Protein AF-0000000087573642 (afdb_homodimer)

Structure (mmCIF, N/CA/C/O backbone):
data_AF-0000000087573642-model_v1
#
loop_
_entity.id
_entity.type
_entity.pdbx_description
1 polymer 'Methyltransferase domain-containing protein'
#
loop_
_atom_site.group_PDB
_atom_site.id
_atom_site.type_symbol
_atom_site.label_atom_id
_atom_site.label_alt_id
_atom_site.label_comp_id
_atom_site.label_asym_id
_atom_site.label_entity_id
_atom_site.label_seq_id
_atom_site.pdbx_PDB_ins_code
_atom_site.Cartn_x
_atom_site.Cartn_y
_atom_site.Cartn_z
_atom_site.occupancy
_atom_site.B_iso_or_equiv
_atom_site.auth_seq_id
_atom_site.auth_comp_id
_atom_site.auth_asym_id
_atom_site.auth_atom_id
_atom_site.pdbx_PDB_model_num
ATOM 1 N N . MET A 1 1 ? -19.812 -2.559 31.156 1 35.34 1 MET A N 1
ATOM 2 C CA . MET A 1 1 ? -18.75 -2.234 30.219 1 35.34 1 MET A CA 1
ATOM 3 C C . MET A 1 1 ? -18.453 -3.422 29.312 1 35.34 1 MET A C 1
ATOM 5 O O . MET A 1 1 ? -18.094 -4.5 29.797 1 35.34 1 MET A O 1
ATOM 9 N N . ASN A 1 2 ? -19.016 -3.5 28.188 1 41.94 2 ASN A N 1
ATOM 10 C CA . ASN A 1 2 ? -18.922 -4.719 27.391 1 41.94 2 ASN A CA 1
ATOM 11 C C . ASN A 1 2 ? -17.484 -4.977 26.938 1 41.94 2 ASN A C 1
ATOM 13 O O . ASN A 1 2 ? -16.922 -4.172 26.188 1 41.94 2 ASN A O 1
ATOM 17 N N . THR A 1 3 ? -16.656 -5.633 27.641 1 48.44 3 THR A N 1
ATOM 18 C CA . THR A 1 3 ? -15.305 -6.129 27.438 1 48.44 3 THR A CA 1
ATOM 19 C C . THR A 1 3 ? -15.219 -6.992 26.188 1 48.44 3 THR A C 1
ATOM 21 O O . THR A 1 3 ? -16.016 -7.914 26.016 1 48.44 3 THR A O 1
ATOM 24 N N . CYS A 1 4 ? -14.656 -6.355 25.219 1 50.19 4 CYS A N 1
ATOM 25 C CA . CYS A 1 4 ? -14.469 -7.168 24.016 1 50.19 4 CYS A CA 1
ATOM 26 C C . CYS A 1 4 ? -13.617 -8.398 24.312 1 50.19 4 CYS A C 1
ATOM 28 O O . CYS A 1 4 ? -13.086 -8.539 25.422 1 50.19 4 CYS A O 1
ATOM 30 N N . ASP A 1 5 ? -13.641 -9.273 23.5 1 50.97 5 ASP A N 1
ATOM 31 C CA . ASP A 1 5 ? -12.961 -10.547 23.719 1 50.97 5 ASP A CA 1
ATOM 32 C C . ASP A 1 5 ? -11.484 -10.336 24.062 1 50.97 5 ASP A C 1
ATOM 34 O O . ASP A 1 5 ? -10.914 -11.078 24.859 1 50.97 5 ASP A O 1
ATOM 38 N N . SER A 1 6 ? -10.953 -9.367 23.438 1 47.31 6 SER A N 1
ATOM 39 C CA . SER A 1 6 ? -9.562 -9.086 23.766 1 47.31 6 SER A CA 1
ATOM 40 C C . SER A 1 6 ? -9.422 -8.633 25.219 1 47.31 6 SER A C 1
ATOM 42 O O . SER A 1 6 ? -8.484 -9.031 25.906 1 47.31 6 SER A O 1
ATOM 44 N N . CYS A 1 7 ? -10.281 -7.742 25.562 1 51.38 7 CYS A N 1
ATOM 45 C CA . CYS A 1 7 ? -10.273 -7.352 26.969 1 51.38 7 CYS A CA 1
ATOM 46 C C . CYS A 1 7 ? -10.406 -8.57 27.875 1 51.38 7 CYS A C 1
ATOM 48 O O . CYS A 1 7 ? -9.742 -8.656 28.906 1 51.38 7 CYS A O 1
ATOM 50 N N . LYS A 1 8 ? -11.203 -9.461 27.453 1 51.84 8 LYS A N 1
ATOM 51 C CA . LYS A 1 8 ? -11.391 -10.656 28.266 1 51.84 8 LYS A CA 1
ATOM 52 C C . LYS A 1 8 ? -10.109 -11.484 28.328 1 51.84 8 LYS A C 1
ATOM 54 O O . LYS A 1 8 ? -9.805 -12.086 29.375 1 51.84 8 LYS A O 1
ATOM 59 N N . GLN A 1 9 ? -9.461 -11.508 27.141 1 46.41 9 GLN A N 1
ATOM 60 C CA . GLN A 1 9 ? -8.211 -12.266 27.109 1 46.41 9 GLN A CA 1
ATOM 61 C C . GLN A 1 9 ? -7.105 -11.531 27.859 1 46.41 9 GLN A C 1
ATOM 63 O O . GLN A 1 9 ? -6.215 -12.164 28.438 1 46.41 9 GLN A O 1
ATOM 68 N N . THR A 1 10 ? -7.16 -10.328 27.547 1 42.25 10 THR A N 1
ATOM 69 C CA . THR A 1 10 ? -6.098 -9.555 28.172 1 42.25 10 THR A CA 1
ATOM 70 C C . THR A 1 10 ? -6.453 -9.227 29.625 1 42.25 10 THR A C 1
ATOM 72 O O . THR A 1 10 ? -5.59 -8.812 30.406 1 42.25 10 THR A O 1
ATOM 75 N N . LEU A 1 11 ? -7.633 -9.172 29.828 1 39.81 11 LEU A N 1
ATOM 76 C CA . LEU A 1 11 ? -8.031 -8.906 31.203 1 39.81 11 LEU A CA 1
ATOM 77 C C . LEU A 1 11 ? -7.508 -9.992 32.156 1 39.81 11 LEU A C 1
ATOM 79 O O . LEU A 1 11 ? -7.723 -9.93 33.344 1 39.81 11 LEU A O 1
ATOM 83 N N . PRO A 1 12 ? -7.238 -11.18 31.734 1 36.84 12 PRO A N 1
ATOM 84 C CA . PRO A 1 12 ? -6.609 -11.773 32.906 1 36.84 12 PRO A CA 1
ATOM 85 C C . PRO A 1 12 ? -5.461 -10.93 33.469 1 36.84 12 PRO A C 1
ATOM 87 O O . PRO A 1 12 ? -4.75 -10.273 32.688 1 36.84 12 PRO A O 1
ATOM 90 N N . GLN A 1 13 ? -5.426 -10.578 34.75 1 36.62 13 GLN A N 1
ATOM 91 C CA . GLN A 1 13 ? -4.773 -9.664 35.688 1 36.62 13 GLN A CA 1
ATOM 92 C C . GLN A 1 13 ? -3.289 -9.508 35.375 1 36.62 13 GLN A C 1
ATOM 94 O O . GLN A 1 13 ? -2.713 -8.438 35.562 1 36.62 13 GLN A O 1
ATOM 99 N N . ASN A 1 14 ? -2.408 -10.57 35.438 1 35.16 14 ASN A N 1
ATOM 100 C CA . ASN A 1 14 ? -0.972 -10.57 35.656 1 35.16 14 ASN A CA 1
ATOM 101 C C . ASN A 1 14 ? -0.195 -10.055 34.469 1 35.16 14 ASN A C 1
ATOM 103 O O . ASN A 1 14 ? 1.03 -9.93 34.5 1 35.16 14 ASN A O 1
ATOM 107 N N . LEU A 1 15 ? -0.552 -10.336 33.344 1 33.22 15 LEU A N 1
ATOM 108 C CA . LEU A 1 15 ? 0.439 -10.172 32.281 1 33.22 15 LEU A CA 1
ATOM 109 C C . LEU A 1 15 ? 0.58 -8.711 31.891 1 33.22 15 LEU A C 1
ATOM 111 O O . LEU A 1 15 ? 1.505 -8.344 31.156 1 33.22 15 LEU A O 1
ATOM 115 N N . PHE A 1 16 ? -0.412 -7.906 31.797 1 31.66 16 PHE A N 1
ATOM 116 C CA . PHE A 1 16 ? -0.026 -6.516 31.594 1 31.66 16 PHE A CA 1
ATOM 117 C C . PHE A 1 16 ? 0.146 -5.805 32.938 1 31.66 16 PHE A C 1
ATOM 119 O O . PHE A 1 16 ? -0.838 -5.426 33.562 1 31.66 16 PHE A O 1
ATOM 126 N N . PRO A 1 17 ? 1.27 -6.113 33.656 1 31.75 17 PRO A N 1
ATOM 127 C CA . PRO A 1 17 ? 1.58 -5.395 34.875 1 31.75 17 PRO A CA 1
ATOM 128 C C . PRO A 1 17 ? 1.445 -3.881 34.75 1 31.75 17 PRO A C 1
ATOM 130 O O . PRO A 1 17 ? 1.766 -3.139 35.688 1 31.75 17 PRO A O 1
ATOM 133 N N . LYS A 1 18 ? 1.591 -3.213 33.625 1 32.03 18 LYS A N 1
ATOM 134 C CA . LYS A 1 18 ? 1.786 -1.812 34 1 32.03 18 LYS A CA 1
ATOM 135 C C . LYS A 1 18 ? 0.609 -1.283 34.812 1 32.03 18 LYS A C 1
ATOM 137 O O . LYS A 1 18 ? -0.548 -1.45 34.438 1 32.03 18 LYS A O 1
ATOM 142 N N . LYS A 1 19 ? 0.632 -0.793 36.094 1 32.72 19 LYS A N 1
ATOM 143 C CA . LYS A 1 19 ? -0.065 -0.162 37.219 1 32.72 19 LYS A CA 1
ATOM 144 C C . LYS A 1 19 ? -1.086 0.858 36.719 1 32.72 19 LYS A C 1
ATOM 146 O O . LYS A 1 19 ? -2.199 0.936 37.25 1 32.72 19 LYS A O 1
ATOM 151 N N . LYS A 1 20 ? -0.58 1.875 36 1 31.98 20 LYS A N 1
ATOM 152 C CA . LYS A 1 20 ? -1.434 3.031 35.719 1 31.98 20 LYS A CA 1
ATOM 153 C C . LYS A 1 20 ? -2.643 2.643 34.875 1 31.98 20 LYS A C 1
ATOM 155 O O . LYS A 1 20 ? -3.516 3.473 34.625 1 31.98 20 LYS A O 1
ATOM 160 N N . PHE A 1 21 ? -2.748 1.5 34.25 1 30.48 21 PHE A N 1
ATOM 161 C CA . PHE A 1 21 ? -3.936 0.988 33.562 1 30.48 21 PHE A CA 1
ATOM 162 C C . PHE A 1 21 ? -4.98 0.534 34.562 1 30.48 21 PHE A C 1
ATOM 164 O O . PHE A 1 21 ? -6.137 0.306 34.219 1 30.48 21 PHE A O 1
ATOM 171 N N . ALA A 1 22 ? -4.691 0.058 35.688 1 33.75 22 ALA A N 1
ATOM 172 C CA . ALA A 1 22 ? -5.613 -0.42 36.719 1 33.75 22 ALA A CA 1
ATOM 173 C C . ALA A 1 22 ? -6.508 0.708 37.219 1 33.75 22 ALA A C 1
ATOM 175 O O . ALA A 1 22 ? -7.695 0.5 37.5 1 33.75 22 ALA A O 1
ATOM 176 N N . GLN A 1 23 ? -5.996 1.695 37.812 1 33.56 23 GLN A N 1
ATOM 177 C CA . GLN A 1 23 ? -6.785 2.68 38.562 1 33.56 23 GLN A CA 1
ATOM 178 C C . GLN A 1 23 ? -7.641 3.518 37.625 1 33.56 23 GLN A C 1
ATOM 180 O O . GLN A 1 23 ? -8.602 4.16 38.031 1 33.56 23 GLN A O 1
ATOM 185 N N . ALA A 1 24 ? -7.141 4.168 36.438 1 34.03 24 ALA A N 1
ATOM 186 C CA . ALA A 1 24 ? -7.988 4.992 35.594 1 34.03 24 ALA A CA 1
ATOM 187 C C . ALA A 1 24 ? -8.898 4.129 34.719 1 34.03 24 ALA A C 1
ATOM 189 O O . ALA A 1 24 ? -8.469 3.1 34.188 1 34.03 24 ALA A O 1
ATOM 190 N N . GLY A 1 25 ? -10.375 4.086 34.906 1 36.91 25 GLY A N 1
ATOM 191 C CA . GLY A 1 25 ? -11.484 3.229 34.5 1 36.91 25 GLY A CA 1
ATOM 192 C C . GLY A 1 25 ? -11.047 2.043 33.656 1 36.91 25 GLY A C 1
ATOM 193 O O . GLY A 1 25 ? -9.867 1.915 33.312 1 36.91 25 GLY A O 1
ATOM 194 N N . ALA A 1 26 ? -11.859 0.833 33.406 1 40.16 26 ALA A N 1
ATOM 195 C CA . ALA A 1 26 ? -11.523 -0.464 32.844 1 40.16 26 ALA A CA 1
ATOM 196 C C . ALA A 1 26 ? -10.602 -0.303 31.625 1 40.16 26 ALA A C 1
ATOM 198 O O . ALA A 1 26 ? -10.789 0.598 30.812 1 40.16 26 ALA A O 1
ATOM 199 N N . PRO A 1 27 ? -9.398 -0.728 31.703 1 41.75 27 PRO A N 1
ATOM 200 C CA . PRO A 1 27 ? -8.438 -0.69 30.609 1 41.75 27 PRO A CA 1
ATOM 201 C C . PRO A 1 27 ? -9.055 -1.103 29.266 1 41.75 27 PRO A C 1
ATOM 203 O O . PRO A 1 27 ? -9.719 -2.139 29.188 1 41.75 27 PRO A O 1
ATOM 206 N N . ILE A 1 28 ? -9.656 -0.239 28.594 1 50.22 28 ILE A N 1
ATOM 207 C CA . ILE A 1 28 ? -10.195 -0.562 27.281 1 50.22 28 ILE A CA 1
ATOM 208 C C . ILE A 1 28 ? -9.078 -1.08 26.375 1 50.22 28 ILE A C 1
ATOM 210 O O . ILE A 1 28 ? -8.055 -0.415 26.203 1 50.22 28 ILE A O 1
ATOM 214 N N . CYS A 1 29 ? -8.992 -2.441 26.375 1 53.94 29 CYS A N 1
ATOM 215 C CA . CYS A 1 29 ? -7.984 -3.053 25.516 1 53.94 29 CYS A CA 1
ATOM 216 C C . CYS A 1 29 ? -7.949 -2.369 24.141 1 53.94 29 CYS A C 1
ATOM 218 O O . CYS A 1 29 ? -8.82 -1.554 23.828 1 53.94 29 CYS A O 1
ATOM 220 N N . ARG A 1 30 ? -6.797 -2.574 23.578 1 53.62 30 ARG A N 1
ATOM 221 C CA . ARG A 1 30 ? -6.613 -2.012 22.234 1 53.62 30 ARG A CA 1
ATOM 222 C C . ARG A 1 30 ? -7.848 -2.244 21.375 1 53.62 30 ARG A C 1
ATOM 224 O O . ARG A 1 30 ? -8.258 -1.363 20.609 1 53.62 30 ARG A O 1
ATOM 231 N N . GLN A 1 31 ? -8.344 -3.463 21.641 1 56.41 31 GLN A N 1
ATOM 232 C CA . GLN A 1 31 ? -9.508 -3.793 20.828 1 56.41 31 GLN A CA 1
ATOM 233 C C . GLN A 1 31 ? -10.711 -2.947 21.234 1 56.41 31 GLN A C 1
ATOM 235 O O . GLN A 1 31 ? -11.445 -2.455 20.359 1 56.41 31 GLN A O 1
ATOM 240 N N . CYS A 1 32 ? -10.859 -2.861 22.484 1 58.47 32 CYS A N 1
ATOM 241 C CA . CYS A 1 32 ? -11.961 -2.043 22.969 1 58.47 32 CYS A CA 1
ATOM 242 C C . CYS A 1 32 ? -11.805 -0.595 22.531 1 58.47 32 CYS A C 1
ATOM 244 O O . CYS A 1 32 ? -12.789 0.047 22.141 1 58.47 32 CYS A O 1
ATOM 246 N N . LYS A 1 33 ? -10.617 -0.141 22.547 1 55.59 33 LYS A N 1
ATOM 247 C CA . LYS A 1 33 ? -10.344 1.213 22.078 1 55.59 33 LYS A CA 1
ATOM 248 C C . LYS A 1 33 ? -10.664 1.349 20.594 1 55.59 33 LYS A C 1
ATOM 250 O O . LYS A 1 33 ? -11.273 2.334 20.172 1 55.59 33 LYS A O 1
ATOM 255 N N . ARG A 1 34 ? -10.242 0.366 19.953 1 59.69 34 ARG A N 1
ATOM 256 C CA . ARG A 1 34 ? -10.508 0.37 18.516 1 59.69 34 ARG A CA 1
ATOM 257 C C . ARG A 1 34 ? -12.008 0.33 18.234 1 59.69 34 ARG A C 1
ATOM 259 O O . ARG A 1 34 ? -12.492 1.024 17.344 1 59.69 34 ARG A O 1
ATOM 266 N N . ASN A 1 35 ? -12.672 -0.483 19.031 1 60.12 35 ASN A N 1
ATOM 267 C CA . ASN A 1 35 ? -14.109 -0.586 18.844 1 60.12 35 ASN A CA 1
ATOM 268 C C . ASN A 1 35 ? -14.812 0.735 19.156 1 60.12 35 ASN A C 1
ATOM 270 O O . ASN A 1 35 ? -15.711 1.15 18.422 1 60.12 35 ASN A O 1
ATOM 274 N N . ARG A 1 36 ? -14.375 1.311 20.156 1 61.59 36 ARG A N 1
ATOM 275 C CA . ARG A 1 36 ? -14.961 2.598 20.531 1 61.59 36 ARG A CA 1
ATOM 276 C C . ARG A 1 36 ? -14.711 3.639 19.438 1 61.59 36 ARG A C 1
ATOM 278 O O . ARG A 1 36 ? -15.586 4.441 19.125 1 61.59 36 ARG A O 1
ATOM 285 N N . THR A 1 37 ? -13.516 3.572 18.938 1 58.12 37 THR A N 1
ATOM 286 C CA . THR A 1 37 ? -13.18 4.5 17.859 1 58.12 37 THR A CA 1
ATOM 287 C C . THR A 1 37 ? -14.039 4.234 16.625 1 58.12 37 THR A C 1
ATOM 289 O O . THR A 1 37 ? -14.57 5.164 16.031 1 58.12 37 THR A O 1
ATOM 292 N N . ALA A 1 38 ? -14.125 3.01 16.297 1 60.25 38 ALA A N 1
ATOM 293 C CA . ALA A 1 38 ? -14.961 2.627 15.156 1 60.25 38 ALA A CA 1
ATOM 294 C C . ALA A 1 38 ? -16.406 3.09 15.352 1 60.25 38 ALA A C 1
ATOM 296 O O . ALA A 1 38 ? -17.016 3.637 14.438 1 60.25 38 ALA A O 1
ATOM 297 N N . GLU A 1 39 ? -16.906 2.871 16.531 1 63.62 39 GLU A N 1
ATOM 298 C CA . GLU A 1 39 ? -18.266 3.273 16.844 1 63.62 39 GLU A CA 1
ATOM 299 C C . GLU A 1 39 ? -18.438 4.785 16.75 1 63.62 39 GLU A C 1
ATOM 301 O O . GLU A 1 39 ? -19.406 5.27 16.156 1 63.62 39 GLU A O 1
ATOM 306 N N . ARG A 1 40 ? -17.516 5.418 17.234 1 60.31 40 ARG A N 1
ATOM 307 C CA . ARG A 1 40 ? -17.547 6.875 17.203 1 60.31 40 ARG A CA 1
ATOM 308 C C . ARG A 1 40 ? -17.531 7.383 15.758 1 60.31 40 ARG A C 1
ATOM 310 O O . ARG A 1 40 ? -18.188 8.375 15.438 1 60.31 40 ARG A O 1
ATOM 317 N N . CYS A 1 41 ? -16.797 6.684 15.078 1 56.66 41 CYS A N 1
ATOM 318 C CA . CYS A 1 41 ? -16.641 7.098 13.688 1 56.66 41 CYS A CA 1
ATOM 319 C C . CYS A 1 41 ? -17.703 6.445 12.805 1 56.66 41 CYS A C 1
ATOM 321 O O . CYS A 1 41 ? -17.641 6.555 11.578 1 56.66 41 CYS A O 1
ATOM 323 N N . LYS A 1 42 ? -18.625 5.77 13.539 1 61.34 42 LYS A N 1
ATOM 324 C CA . LYS A 1 42 ? -19.703 5.078 12.836 1 61.34 42 LYS A CA 1
ATOM 325 C C . LYS A 1 42 ? -19.156 4.09 11.82 1 61.34 42 LYS A C 1
ATOM 327 O O . LYS A 1 42 ? -19.625 4.035 10.68 1 61.34 42 LYS A O 1
ATOM 332 N N . GLN A 1 43 ? -18.141 3.484 12.188 1 56.69 43 GLN A N 1
ATOM 333 C CA . GLN A 1 43 ? -17.531 2.41 11.406 1 56.69 43 GLN A CA 1
ATOM 334 C C . GLN A 1 43 ? -17.75 1.055 12.07 1 56.69 43 GLN A C 1
ATOM 336 O O . GLN A 1 43 ? -18 0.98 13.281 1 56.69 43 GLN A O 1
ATOM 341 N N . PRO A 1 44 ? -17.828 0.034 11.25 1 57.94 44 PRO A N 1
ATOM 342 C CA . PRO A 1 44 ? -17.984 -1.283 11.867 1 57.94 44 PRO A CA 1
ATOM 343 C C . PRO A 1 44 ? -16.797 -1.662 12.75 1 57.94 44 PRO A C 1
ATOM 345 O O . PRO A 1 44 ? -15.648 -1.333 12.43 1 57.94 44 PRO A O 1
ATOM 348 N N . THR A 1 45 ? -17.172 -2.219 13.977 1 60.22 45 THR A N 1
ATOM 349 C CA . THR A 1 45 ? -16.141 -2.711 14.883 1 60.22 45 THR A CA 1
ATOM 350 C C . THR A 1 45 ? -15.422 -3.91 14.273 1 60.22 45 THR A C 1
ATOM 352 O O . THR A 1 45 ? -15.883 -4.48 13.281 1 60.22 45 THR A O 1
ATOM 355 N N . LYS A 1 46 ? -14.234 -4.172 14.938 1 56.09 46 LYS A N 1
ATOM 356 C CA . LYS A 1 46 ? -13.516 -5.367 14.5 1 56.09 46 LYS A CA 1
ATOM 357 C C . LYS A 1 46 ? -14.414 -6.598 14.539 1 56.09 46 LYS A C 1
ATOM 359 O O . LYS A 1 46 ? -14.359 -7.441 13.648 1 56.09 46 LYS A O 1
ATOM 364 N N . GLU A 1 47 ? -15.094 -6.699 15.664 1 56.91 47 GLU A N 1
ATOM 365 C CA . GLU A 1 47 ? -15.977 -7.844 15.828 1 56.91 47 GLU A CA 1
ATOM 366 C C . GLU A 1 47 ? -17.047 -7.875 14.742 1 56.91 47 GLU A C 1
ATOM 368 O O . GLU A 1 47 ? -17.375 -8.938 14.219 1 56.91 47 GLU A O 1
ATOM 373 N N . GLN A 1 48 ? -17.562 -6.75 14.461 1 56.47 48 GLN A N 1
ATOM 374 C CA . GLN A 1 48 ? -18.562 -6.652 13.398 1 56.47 48 GLN A CA 1
ATOM 375 C C . GLN A 1 48 ? -17.938 -6.957 12.039 1 56.47 48 GLN A C 1
ATOM 377 O O . GLN A 1 48 ? -18.625 -7.465 11.141 1 56.47 48 GLN A O 1
ATOM 382 N N . LEU A 1 49 ? -16.734 -6.48 12.18 1 49.78 49 LEU A N 1
ATOM 383 C CA . LEU A 1 49 ? -16.016 -6.758 10.945 1 49.78 49 LEU A CA 1
ATOM 384 C C . LEU A 1 49 ? -15.547 -8.211 10.898 1 49.78 49 LEU A C 1
ATOM 386 O O . LEU A 1 49 ? -15.328 -8.766 9.82 1 49.78 49 LEU A O 1
ATOM 390 N N . LYS A 1 50 ? -15.102 -8.68 12.102 1 50 50 LYS A N 1
ATOM 391 C CA . LYS A 1 50 ? -14.727 -10.086 12.156 1 50 50 LYS A CA 1
ATOM 392 C C . LYS A 1 50 ? -15.773 -10.961 11.469 1 50 50 LYS A C 1
ATOM 394 O O . LYS A 1 50 ? -15.445 -12.008 10.906 1 50 50 LYS A O 1
ATOM 399 N N . GLN A 1 51 ? -16.953 -10.641 11.781 1 41.56 51 GLN A N 1
ATOM 400 C CA . GLN A 1 51 ? -17.891 -11.383 10.961 1 41.56 51 GLN A CA 1
ATOM 401 C C . GLN A 1 51 ? -17.719 -11.062 9.484 1 41.56 51 GLN A C 1
ATOM 403 O O . GLN A 1 51 ? -17.703 -9.891 9.094 1 41.56 51 GLN A O 1
ATOM 408 N N . GLY A 1 52 ? -16.859 -11.914 8.719 1 46.41 52 GLY A N 1
ATOM 409 C CA . GLY A 1 52 ? -16.469 -11.773 7.324 1 46.41 52 GLY A CA 1
ATOM 410 C C . GLY A 1 52 ? -15.023 -11.312 7.156 1 46.41 52 GLY A C 1
ATOM 411 O O . GLY A 1 52 ? -14.695 -10.648 6.172 1 46.41 52 GLY A O 1
ATOM 412 N N . ARG A 1 53 ? -14.062 -11.453 8.273 1 52.47 53 ARG A N 1
ATOM 413 C CA . ARG A 1 53 ? -12.719 -10.984 8.586 1 52.47 53 ARG A CA 1
ATOM 414 C C . ARG A 1 53 ? -11.695 -11.547 7.602 1 52.47 53 ARG A C 1
ATOM 416 O O . ARG A 1 53 ? -10.594 -11.016 7.465 1 52.47 53 ARG A O 1
ATOM 423 N N . HIS A 1 54 ? -11.867 -12.719 7.473 1 51.81 54 HIS A N 1
ATOM 424 C CA . HIS A 1 54 ? -10.961 -13.281 6.477 1 51.81 54 HIS A CA 1
ATOM 425 C C . HIS A 1 54 ? -11.656 -13.438 5.129 1 51.81 54 HIS A C 1
ATOM 427 O O . HIS A 1 54 ? -12.836 -13.812 5.07 1 51.81 54 HIS A O 1
ATOM 433 N N . SER A 1 55 ? -10.953 -12.914 4.258 1 49.47 55 SER A N 1
ATOM 434 C CA . SER A 1 55 ? -11.398 -13.25 2.91 1 49.47 55 SER A CA 1
ATOM 435 C C . SER A 1 55 ? -11.32 -14.758 2.658 1 49.47 55 SER A C 1
ATOM 437 O O . SER A 1 55 ? -10.773 -15.5 3.475 1 49.47 55 SER A O 1
ATOM 439 N N . ALA A 1 56 ? -11.953 -15.109 1.69 1 46.47 56 ALA A N 1
ATOM 440 C CA . ALA A 1 56 ? -11.852 -16.516 1.271 1 46.47 56 ALA A CA 1
ATOM 441 C C . ALA A 1 56 ? -10.398 -16.922 1.048 1 46.47 56 ALA A C 1
ATOM 443 O O . ALA A 1 56 ? -10.062 -18.094 1.111 1 46.47 56 ALA A O 1
ATOM 444 N N . SER A 1 57 ? -9.531 -15.906 0.816 1 50.34 57 SER A N 1
ATOM 445 C CA . SER A 1 57 ? -8.109 -16.188 0.606 1 50.34 57 SER A CA 1
ATOM 446 C C . SER A 1 57 ? -7.391 -16.406 1.931 1 50.34 57 SER A C 1
ATOM 448 O O . SER A 1 57 ? -6.219 -16.797 1.949 1 50.34 57 SER A O 1
ATOM 450 N N . GLY A 1 58 ? -8.141 -16.219 2.949 1 52 58 GLY A N 1
ATOM 451 C CA . GLY A 1 58 ? -7.48 -16.312 4.242 1 52 58 GLY A CA 1
ATOM 452 C C . GLY A 1 58 ? -6.852 -15 4.688 1 52 58 GLY A C 1
ATOM 453 O O . GLY A 1 58 ? -6.305 -14.906 5.789 1 52 58 GLY A O 1
ATOM 454 N N . ALA A 1 59 ? -6.898 -14.125 3.844 1 46.59 59 ALA A N 1
ATOM 455 C CA . ALA A 1 59 ? -6.332 -12.828 4.191 1 46.59 59 ALA A CA 1
ATOM 456 C C . ALA A 1 59 ? -7.234 -12.078 5.164 1 46.59 59 ALA A C 1
ATOM 458 O O . ALA A 1 59 ? -8.461 -12.109 5.035 1 46.59 59 ALA A O 1
ATOM 459 N N . ARG A 1 60 ? -6.664 -11.469 6.262 1 55.34 60 ARG A N 1
ATOM 460 C CA . ARG A 1 60 ? -7.402 -10.688 7.25 1 55.34 60 ARG A CA 1
ATOM 461 C C . ARG A 1 60 ? -7.926 -9.391 6.648 1 55.34 60 ARG A C 1
ATOM 463 O O . ARG A 1 60 ? -7.191 -8.688 5.949 1 55.34 60 ARG A O 1
ATOM 470 N N . MET A 1 61 ? -9.266 -9.227 6.652 1 52.19 61 MET A N 1
ATOM 471 C CA . MET A 1 61 ? -9.859 -7.996 6.141 1 52.19 61 MET A CA 1
ATOM 472 C C . MET A 1 61 ? -9.938 -6.938 7.238 1 52.19 61 MET A C 1
ATOM 474 O O . MET A 1 61 ? -10.32 -7.238 8.367 1 52.19 61 MET A O 1
ATOM 478 N N . ARG A 1 62 ? -9.227 -5.898 7.18 1 49.12 62 ARG A N 1
ATOM 479 C CA . ARG A 1 62 ? -9.336 -4.812 8.148 1 49.12 62 ARG A CA 1
ATOM 480 C C . ARG A 1 62 ? -10.523 -3.908 7.82 1 49.12 62 ARG A C 1
ATOM 482 O O . ARG A 1 62 ? -10.711 -3.514 6.668 1 49.12 62 ARG A O 1
ATOM 489 N N . PRO A 1 63 ? -11.547 -4.035 8.547 1 45.06 63 PRO A N 1
ATOM 490 C CA . PRO A 1 63 ? -12.797 -3.32 8.297 1 45.06 63 PRO A CA 1
ATOM 491 C C . PRO A 1 63 ? -12.578 -1.847 7.961 1 45.06 63 PRO A C 1
ATOM 493 O O . PRO A 1 63 ? -13.344 -1.264 7.195 1 45.06 63 PRO A O 1
ATOM 496 N N . ASN A 1 64 ? -11.93 -1.256 8.969 1 45.5 64 ASN A N 1
ATOM 497 C CA . ASN A 1 64 ? -11.977 0.201 8.906 1 45.5 64 ASN A CA 1
ATOM 498 C C . ASN A 1 64 ? -11.586 0.716 7.523 1 45.5 64 ASN A C 1
ATOM 500 O O . ASN A 1 64 ? -11.734 1.905 7.234 1 45.5 64 ASN A O 1
ATOM 504 N N . ASN A 1 65 ? -10.898 -0.145 6.68 1 47.75 65 ASN A N 1
ATOM 505 C CA . ASN A 1 65 ? -10.336 0.339 5.422 1 47.75 65 ASN A CA 1
ATOM 506 C C . ASN A 1 65 ? -11.195 -0.082 4.227 1 47.75 65 ASN A C 1
ATOM 508 O O . ASN A 1 65 ? -11.57 -1.248 4.113 1 47.75 65 ASN A O 1
ATOM 512 N N . HIS A 1 66 ? -12.164 0.782 3.91 1 44.38 66 HIS A N 1
ATOM 513 C CA . HIS A 1 66 ? -12.859 0.557 2.648 1 44.38 66 HIS A CA 1
ATOM 514 C C . HIS A 1 66 ? -11.906 0.031 1.58 1 44.38 66 HIS A C 1
ATOM 516 O O . HIS A 1 66 ? -11.562 0.751 0.641 1 44.38 66 HIS A O 1
ATOM 522 N N . GLY A 1 67 ? -11.039 -0.84 1.694 1 50.44 67 GLY A N 1
ATOM 523 C CA . GLY A 1 67 ? -10.242 -1.708 0.841 1 50.44 67 GLY 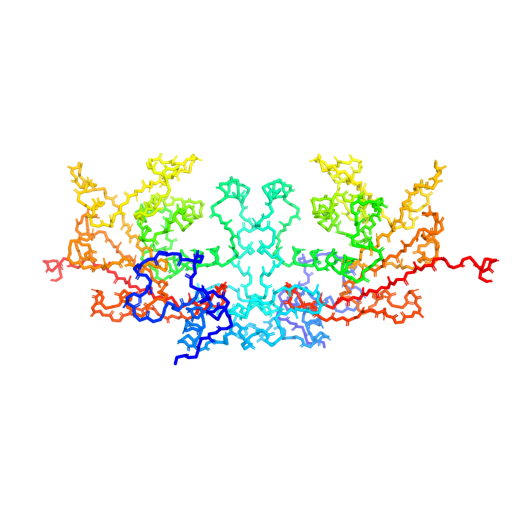A CA 1
ATOM 524 C C . GLY A 1 67 ? -9.148 -2.443 1.593 1 50.44 67 GLY A C 1
ATOM 525 O O . GLY A 1 67 ? -8.633 -1.942 2.592 1 50.44 67 GLY A O 1
ATOM 526 N N . TYR A 1 68 ? -9.328 -3.766 2.006 1 62.97 68 TYR A N 1
ATOM 527 C CA . TYR A 1 68 ? -8.531 -4.652 2.848 1 62.97 68 TYR A CA 1
ATOM 528 C C . TYR A 1 68 ? -7.062 -4.621 2.438 1 62.97 68 TYR A C 1
ATOM 530 O O . TYR A 1 68 ? -6.711 -5.055 1.336 1 62.97 68 TYR A O 1
ATOM 538 N N . VAL A 1 69 ? -6.27 -3.83 3.18 1 76.75 69 VAL A N 1
ATOM 539 C CA . VAL A 1 69 ? -4.879 -3.525 2.859 1 76.75 69 VAL A CA 1
ATOM 540 C C . VAL A 1 69 ? -3.969 -4.629 3.391 1 76.75 69 VAL A C 1
ATOM 542 O O . VAL A 1 69 ? -2.764 -4.426 3.559 1 76.75 69 VAL A O 1
ATOM 545 N N . THR A 1 70 ? -4.531 -5.773 3.57 1 78 70 THR A N 1
ATOM 546 C CA . THR A 1 70 ? -3.791 -6.863 4.195 1 78 70 THR A CA 1
ATOM 547 C C . THR A 1 70 ? -2.529 -7.188 3.4 1 78 70 THR A C 1
ATOM 549 O O . THR A 1 70 ? -1.447 -7.336 3.973 1 78 70 THR A O 1
ATOM 552 N N . TYR A 1 71 ? -2.643 -7.254 2.125 1 86.44 71 TYR A N 1
ATOM 553 C CA . TYR A 1 71 ? -1.5 -7.621 1.297 1 86.44 71 TYR A CA 1
ATOM 554 C C . TYR A 1 71 ? -0.469 -6.5 1.257 1 86.44 71 TYR A C 1
ATOM 556 O O . TYR A 1 71 ? 0.737 -6.758 1.243 1 86.44 71 TYR A O 1
ATOM 564 N N . ILE A 1 72 ? -0.97 -5.309 1.277 1 87.69 72 ILE A N 1
ATOM 565 C CA . ILE A 1 72 ? -0.054 -4.176 1.292 1 87.69 72 ILE A CA 1
ATOM 566 C C . ILE A 1 72 ? 0.685 -4.125 2.627 1 87.69 72 ILE A C 1
ATOM 568 O O . ILE A 1 72 ? 1.905 -3.947 2.662 1 87.69 72 ILE A O 1
ATOM 572 N N . ASP A 1 73 ? -0.03 -4.305 3.684 1 85.69 73 ASP A N 1
ATOM 573 C CA . ASP A 1 73 ? 0.583 -4.309 5.008 1 85.69 73 ASP A CA 1
ATOM 574 C C . ASP A 1 73 ? 1.593 -5.445 5.145 1 85.69 73 ASP A C 1
ATOM 576 O O . ASP A 1 73 ? 2.631 -5.289 5.789 1 85.69 73 ASP A O 1
ATOM 580 N N . HIS A 1 74 ? 1.206 -6.562 4.59 1 88.44 74 HIS A N 1
ATOM 581 C CA . HIS A 1 74 ? 2.141 -7.684 4.594 1 88.44 74 HIS A CA 1
ATOM 582 C C . HIS A 1 74 ? 3.434 -7.324 3.871 1 88.44 74 HIS A C 1
ATOM 584 O O . HIS A 1 74 ? 4.527 -7.629 4.359 1 88.44 74 HIS A O 1
ATOM 590 N N . LEU A 1 75 ? 3.316 -6.688 2.771 1 91 75 LEU A N 1
ATOM 591 C CA . LEU A 1 75 ? 4.5 -6.254 2.035 1 91 75 LEU A CA 1
ATOM 592 C C . LEU A 1 75 ? 5.363 -5.332 2.889 1 91 75 LEU A C 1
ATOM 594 O O . LEU A 1 75 ? 6.578 -5.516 2.971 1 91 75 LEU A O 1
ATOM 598 N N . PHE A 1 76 ? 4.711 -4.426 3.57 1 88.56 76 PHE A N 1
ATOM 599 C CA . PHE A 1 76 ? 5.418 -3.445 4.387 1 88.56 76 PHE A CA 1
ATOM 600 C C . PHE A 1 76 ? 6.117 -4.117 5.562 1 88.56 76 PHE A C 1
ATOM 602 O O . PHE A 1 76 ? 7.148 -3.641 6.035 1 88.56 76 PHE A O 1
ATOM 609 N N . SER A 1 77 ? 5.625 -5.199 5.965 1 87 77 SER A N 1
ATOM 610 C CA . SER A 1 77 ? 6.129 -5.852 7.172 1 87 77 SER A CA 1
ATOM 611 C C . SER A 1 77 ? 7.309 -6.762 6.852 1 87 77 SER A C 1
ATOM 613 O O . SER A 1 77 ? 8.023 -7.199 7.758 1 87 77 SER A O 1
ATOM 615 N N . LEU A 1 78 ? 7.492 -7.004 5.586 1 90.25 78 LEU A N 1
ATOM 616 C CA . LEU A 1 78 ? 8.555 -7.918 5.199 1 90.25 78 LEU A CA 1
ATOM 617 C C . LEU A 1 78 ? 9.93 -7.301 5.453 1 90.25 78 LEU A C 1
ATOM 619 O O . LEU A 1 78 ? 10.133 -6.113 5.184 1 90.25 78 LEU A O 1
ATOM 623 N N . GLU A 1 79 ? 10.805 -8.086 5.914 1 89.69 79 GLU A N 1
ATOM 624 C CA . GLU A 1 79 ? 12.18 -7.641 6.098 1 89.69 79 GLU A CA 1
ATOM 625 C C . GLU A 1 79 ? 12.844 -7.328 4.762 1 89.69 79 GLU A C 1
ATOM 627 O O . GLU A 1 79 ? 13.664 -6.41 4.664 1 89.69 79 GLU A O 1
ATOM 632 N N . CYS A 1 80 ? 12.438 -8.062 3.76 1 91.06 80 CYS A N 1
ATOM 633 C CA . CYS A 1 80 ? 13.039 -7.91 2.443 1 91.06 80 CYS A CA 1
ATOM 634 C C . CYS A 1 80 ? 12.336 -6.836 1.633 1 91.06 80 CYS A C 1
ATOM 636 O O . CYS A 1 80 ? 12.602 -6.664 0.443 1 91.06 80 CYS A O 1
ATOM 638 N N . PHE A 1 81 ? 11.508 -6.062 2.232 1 90.62 81 PHE A N 1
ATOM 639 C CA . PHE A 1 81 ? 10.703 -5.062 1.537 1 90.62 81 PHE A CA 1
ATOM 640 C C . PHE A 1 81 ? 11.594 -4.062 0.812 1 90.62 81 PHE A C 1
ATOM 642 O O . PHE A 1 81 ? 11.383 -3.779 -0.37 1 90.62 81 PHE A O 1
ATOM 649 N N . PRO A 1 82 ? 12.625 -3.57 1.438 1 89.56 82 PRO A N 1
ATOM 650 C CA . PRO A 1 82 ? 13.484 -2.633 0.708 1 89.56 82 PRO A CA 1
ATOM 651 C C . PRO A 1 82 ? 14.117 -3.256 -0.532 1 89.56 82 PRO A C 1
ATOM 653 O O . PRO A 1 82 ? 14.25 -2.59 -1.562 1 89.56 82 PRO A O 1
ATOM 656 N N . ASP A 1 83 ? 14.414 -4.531 -0.452 1 91.81 83 ASP A N 1
ATOM 657 C CA . ASP A 1 83 ? 15.023 -5.219 -1.586 1 91.81 83 ASP A CA 1
ATOM 658 C C . ASP A 1 83 ? 14.031 -5.352 -2.742 1 91.81 83 ASP A C 1
ATOM 660 O O . ASP A 1 83 ? 14.398 -5.164 -3.904 1 91.81 83 ASP A O 1
ATOM 664 N N . ILE A 1 84 ? 12.859 -5.625 -2.354 1 93.06 84 ILE A N 1
ATOM 665 C CA . ILE A 1 84 ? 11.82 -5.781 -3.365 1 93.06 84 ILE A CA 1
ATOM 666 C C . ILE A 1 84 ? 11.57 -4.441 -4.051 1 93.06 84 ILE A C 1
ATOM 668 O O . ILE A 1 84 ? 11.484 -4.375 -5.277 1 93.06 84 ILE A O 1
ATOM 672 N N . VAL A 1 85 ? 11.469 -3.418 -3.285 1 91.5 85 VAL A N 1
ATOM 673 C CA . VAL A 1 85 ? 11.172 -2.088 -3.805 1 91.5 85 VAL A CA 1
ATOM 674 C C . VAL A 1 85 ? 12.32 -1.61 -4.695 1 91.5 85 VAL A C 1
ATOM 676 O O . VAL A 1 85 ? 12.086 -0.951 -5.711 1 91.5 85 VAL A O 1
ATOM 679 N N . ALA A 1 86 ? 13.508 -1.972 -4.34 1 91.12 86 ALA A N 1
ATOM 680 C CA . ALA A 1 86 ? 14.68 -1.557 -5.109 1 91.12 86 ALA A CA 1
ATOM 681 C C . ALA A 1 86 ? 14.641 -2.137 -6.52 1 91.12 86 ALA A C 1
ATOM 683 O O . ALA A 1 86 ? 15.211 -1.561 -7.449 1 91.12 86 ALA A O 1
ATOM 684 N N . LEU A 1 87 ? 13.906 -3.213 -6.656 1 93.31 87 LEU A N 1
ATOM 685 C CA . LEU A 1 87 ? 13.805 -3.863 -7.957 1 93.31 87 LEU A CA 1
ATOM 686 C C . LEU A 1 87 ? 12.828 -3.115 -8.859 1 93.31 87 LEU A C 1
ATOM 688 O O . LEU A 1 87 ? 12.805 -3.34 -10.07 1 93.31 87 LEU A O 1
ATOM 692 N N . ARG A 1 88 ? 11.938 -2.301 -8.273 1 88.81 88 ARG A N 1
ATOM 693 C CA . ARG A 1 88 ? 10.906 -1.547 -8.977 1 88.81 88 ARG A CA 1
ATOM 694 C C . ARG A 1 88 ? 9.984 -2.479 -9.758 1 88.81 88 ARG A C 1
ATOM 696 O O . ARG A 1 88 ? 9.594 -2.174 -10.891 1 88.81 88 ARG A O 1
ATOM 703 N N . ALA A 1 89 ? 9.75 -3.605 -9.172 1 87.88 89 ALA A N 1
ATOM 704 C CA . ALA A 1 89 ? 8.898 -4.598 -9.836 1 87.88 89 ALA A CA 1
ATOM 705 C C . ALA A 1 89 ? 7.43 -4.211 -9.742 1 87.88 89 ALA A C 1
ATOM 707 O O . ALA A 1 89 ? 6.656 -4.457 -10.672 1 87.88 89 ALA A O 1
ATOM 708 N N . PHE A 1 90 ? 7.125 -3.566 -8.617 1 89.75 90 PHE A N 1
ATOM 709 C CA . PHE A 1 90 ? 5.723 -3.221 -8.422 1 89.75 90 PHE A CA 1
ATOM 710 C C . PHE A 1 90 ? 5.488 -1.735 -8.672 1 89.75 90 PHE A C 1
ATOM 712 O O . PHE A 1 90 ? 6.195 -0.891 -8.117 1 89.75 90 PHE A O 1
ATOM 719 N N . GLY A 1 91 ? 4.477 -1.511 -9.461 1 84 91 GLY A N 1
ATOM 720 C CA . GLY A 1 91 ? 4.156 -0.126 -9.773 1 84 91 GLY A CA 1
ATOM 721 C C . GLY A 1 91 ? 2.854 0.339 -9.148 1 84 91 GLY A C 1
ATOM 722 O O . GLY A 1 91 ? 2.564 1.537 -9.125 1 84 91 GLY A O 1
ATOM 723 N N . SER A 1 92 ? 2.133 -0.644 -8.617 1 86.12 92 SER A N 1
ATOM 724 C CA . SER A 1 92 ? 0.829 -0.278 -8.078 1 86.12 92 SER A CA 1
ATOM 725 C C . SER A 1 92 ? 0.392 -1.249 -6.98 1 86.12 92 SER A C 1
ATOM 727 O O . SER A 1 92 ? 0.899 -2.369 -6.898 1 86.12 92 SER A O 1
ATOM 729 N N . ALA A 1 93 ? -0.513 -0.766 -6.184 1 86.69 93 ALA A N 1
ATOM 730 C CA . ALA A 1 93 ? -1.116 -1.619 -5.16 1 86.69 93 ALA A CA 1
ATOM 731 C C . ALA A 1 93 ? -1.879 -2.777 -5.797 1 86.69 93 ALA A C 1
ATOM 733 O O . ALA A 1 93 ? -1.938 -3.873 -5.234 1 86.69 93 ALA A O 1
ATOM 734 N N . LYS A 1 94 ? -2.449 -2.529 -6.945 1 83.88 94 LYS A N 1
ATOM 735 C CA . LYS A 1 94 ? -3.135 -3.576 -7.695 1 83.88 94 LYS A CA 1
ATOM 736 C C . LYS A 1 94 ? -2.203 -4.754 -7.977 1 83.88 94 LYS A C 1
ATOM 738 O O . LYS A 1 94 ? -2.547 -5.902 -7.695 1 83.88 94 LYS A O 1
ATOM 743 N N . ASP A 1 95 ? -1.074 -4.449 -8.5 1 90.44 95 ASP A N 1
ATOM 744 C CA . ASP A 1 95 ? -0.112 -5.488 -8.867 1 90.44 95 ASP A CA 1
ATOM 745 C C . ASP A 1 95 ? 0.331 -6.281 -7.637 1 90.44 95 ASP A C 1
ATOM 747 O O . ASP A 1 95 ? 0.434 -7.508 -7.688 1 90.44 95 ASP A O 1
ATOM 751 N N . VAL A 1 96 ? 0.526 -5.555 -6.586 1 92.12 96 VAL A N 1
ATOM 752 C CA . VAL A 1 96 ? 0.958 -6.191 -5.344 1 92.12 96 VAL A CA 1
ATOM 753 C C . VAL A 1 96 ? -0.129 -7.141 -4.848 1 92.12 96 VAL A C 1
ATOM 755 O O . VAL A 1 96 ? 0.148 -8.305 -4.543 1 92.12 96 VAL A O 1
ATOM 758 N N . SER A 1 97 ? -1.281 -6.652 -4.754 1 89.44 97 SER A N 1
ATOM 759 C CA . SER A 1 97 ? -2.363 -7.426 -4.152 1 89.44 97 SER A CA 1
ATOM 760 C C . SER A 1 97 ? -2.703 -8.648 -4.996 1 89.44 97 SER A C 1
ATOM 762 O O . SER A 1 97 ? -3.004 -9.719 -4.461 1 89.44 97 SER A O 1
ATOM 764 N N . GLU A 1 98 ? -2.643 -8.531 -6.289 1 91.31 98 GLU A N 1
ATOM 765 C CA . GLU A 1 98 ? -2.932 -9.656 -7.172 1 91.31 98 GLU A CA 1
ATOM 766 C C . GLU A 1 98 ? -1.878 -10.75 -7.031 1 91.31 98 GLU A C 1
ATOM 768 O O . GLU A 1 98 ? -2.211 -11.938 -6.961 1 91.31 98 GLU A O 1
ATOM 773 N N . SER A 1 99 ? -0.642 -10.328 -7.027 1 95.94 99 SER A N 1
ATOM 774 C CA . SER A 1 99 ? 0.44 -11.297 -6.871 1 95.94 99 SER A CA 1
ATOM 775 C C . SER A 1 99 ? 0.357 -12.008 -5.523 1 95.94 99 SER A C 1
ATOM 777 O O . SER A 1 99 ? 0.49 -13.227 -5.449 1 95.94 99 SER A O 1
ATOM 779 N N . PHE A 1 100 ? 0.097 -11.25 -4.469 1 93.31 100 PHE A N 1
ATOM 780 C CA . PHE A 1 100 ? -0.046 -11.836 -3.137 1 93.31 100 PHE A CA 1
ATOM 781 C C . PHE A 1 100 ? -1.202 -12.828 -3.102 1 93.31 100 PHE A C 1
ATOM 783 O O . PHE A 1 100 ? -1.094 -13.891 -2.494 1 93.31 100 PHE A O 1
ATOM 790 N N . ALA A 1 101 ? -2.262 -12.406 -3.701 1 91.25 101 ALA A N 1
ATOM 791 C CA . ALA A 1 101 ? -3.453 -13.25 -3.689 1 91.25 101 ALA A CA 1
ATOM 792 C C . ALA A 1 101 ? -3.168 -14.609 -4.312 1 91.25 101 ALA A C 1
ATOM 794 O O . ALA A 1 101 ? -3.568 -15.648 -3.775 1 91.25 101 ALA A O 1
ATOM 795 N N . ALA A 1 102 ? -2.504 -14.578 -5.402 1 96.06 102 ALA A N 1
ATOM 796 C CA . ALA A 1 102 ? -2.18 -15.828 -6.094 1 96.06 102 ALA A CA 1
ATOM 797 C C . ALA A 1 102 ? -1.286 -16.719 -5.234 1 96.06 102 ALA A C 1
ATOM 799 O O . ALA A 1 102 ? -1.55 -17.906 -5.082 1 96.06 102 ALA A O 1
ATOM 800 N N . ILE A 1 103 ? -0.254 -16.156 -4.672 1 94.75 103 ILE A N 1
ATOM 801 C CA . ILE A 1 103 ? 0.7 -16.906 -3.855 1 94.75 103 ILE A CA 1
ATOM 802 C C . ILE A 1 103 ? 0.006 -17.438 -2.604 1 94.75 103 ILE A C 1
ATOM 804 O O . ILE A 1 103 ? 0.179 -18.594 -2.236 1 94.75 103 ILE A O 1
ATOM 808 N N . GLN A 1 104 ? -0.788 -16.594 -2.031 1 91.25 104 GLN A N 1
ATOM 809 C CA . GLN A 1 104 ? -1.518 -16.984 -0.833 1 91.25 104 GLN A CA 1
ATOM 810 C C . GLN A 1 104 ? -2.475 -18.141 -1.13 1 91.25 104 GLN A C 1
ATOM 812 O O . GLN A 1 104 ? -2.609 -19.062 -0.326 1 91.25 104 GLN A O 1
ATOM 817 N N . ALA A 1 105 ? -3.152 -18.031 -2.184 1 92.5 105 ALA A N 1
ATOM 818 C CA . ALA A 1 105 ? -4.078 -19.094 -2.572 1 92.5 105 ALA A CA 1
ATOM 819 C C . ALA A 1 105 ? -3.35 -20.422 -2.725 1 92.5 105 ALA A C 1
ATOM 821 O O . ALA A 1 105 ? -3.852 -21.469 -2.297 1 92.5 105 ALA A O 1
ATOM 822 N N . ALA A 1 106 ? -2.195 -20.391 -3.379 1 94.25 106 ALA A N 1
ATOM 823 C CA . ALA A 1 106 ? -1.399 -21.609 -3.533 1 94.25 106 ALA A CA 1
ATOM 824 C C . ALA A 1 106 ? -1.019 -22.188 -2.174 1 94.25 106 ALA A C 1
ATOM 826 O O . ALA A 1 106 ? -1.042 -23.406 -1.984 1 94.25 106 ALA A O 1
ATOM 827 N N . CYS A 1 107 ? -0.729 -21.344 -1.233 1 90.69 107 CYS A N 1
ATOM 828 C CA . CYS A 1 107 ? -0.272 -21.781 0.082 1 90.69 107 CYS A CA 1
ATOM 829 C C . CYS A 1 107 ? -1.43 -22.328 0.909 1 90.69 107 CYS A C 1
ATOM 831 O O . CYS A 1 107 ? -1.268 -23.297 1.646 1 90.69 107 CYS A O 1
ATOM 833 N N . VAL A 1 108 ? -2.533 -21.734 0.81 1 87.62 108 VAL A N 1
ATOM 834 C CA . VAL A 1 108 ? -3.646 -22.062 1.695 1 87.62 108 VAL A CA 1
ATOM 835 C C . VAL A 1 108 ? -4.465 -23.203 1.1 1 87.62 108 VAL A C 1
ATOM 837 O O . VAL A 1 108 ? -4.914 -24.094 1.822 1 87.62 108 VAL A O 1
ATOM 840 N N . HIS A 1 109 ? -4.59 -23.172 -0.184 1 90.12 109 HIS A N 1
ATOM 841 C CA . HIS A 1 109 ? -5.523 -24.109 -0.808 1 90.12 109 HIS A CA 1
ATOM 842 C C . HIS A 1 109 ? -4.785 -25.141 -1.663 1 90.12 109 HIS A C 1
ATOM 844 O O . HIS A 1 109 ? -5.406 -26.047 -2.209 1 90.12 109 HIS A O 1
ATOM 850 N N . GLY A 1 110 ? -3.477 -24.922 -1.851 1 92.38 110 GLY A N 1
ATOM 851 C CA . GLY A 1 110 ? -2.715 -25.797 -2.73 1 92.38 110 GLY A CA 1
ATOM 852 C C . GLY A 1 110 ? -2.158 -27.016 -2.023 1 92.38 110 GLY A C 1
ATOM 853 O O . GLY A 1 110 ? -2.574 -27.344 -0.908 1 92.38 110 GLY A O 1
ATOM 854 N N . LEU A 1 111 ? -1.257 -27.656 -2.695 1 91.94 111 LEU A N 1
ATOM 855 C CA . LEU A 1 111 ? -0.732 -28.938 -2.258 1 91.94 111 LEU A CA 1
ATOM 856 C C . LEU A 1 111 ? 0.65 -28.781 -1.635 1 91.94 111 LEU A C 1
ATOM 858 O O . LEU A 1 111 ? 1.382 -29.766 -1.479 1 91.94 111 LEU A O 1
ATOM 862 N N . ILE A 1 112 ? 1.044 -27.547 -1.419 1 88.69 112 ILE A N 1
ATOM 863 C CA . ILE A 1 112 ? 2.363 -27.281 -0.865 1 88.69 112 ILE A CA 1
ATOM 864 C C . ILE A 1 112 ? 2.469 -27.859 0.542 1 88.69 112 ILE A C 1
ATOM 866 O O . ILE A 1 112 ? 3.523 -28.359 0.936 1 88.69 112 ILE A O 1
ATOM 870 N N . GLY A 1 113 ? 1.389 -28.047 1.242 1 74.25 113 GLY A N 1
ATOM 871 C CA . GLY A 1 113 ? 1.387 -28.609 2.58 1 74.25 113 GLY A CA 1
ATOM 872 C C . GLY A 1 113 ? 1.86 -27.641 3.645 1 74.25 113 GLY A C 1
ATOM 873 O O . GLY A 1 113 ? 2.301 -26.531 3.328 1 74.25 113 GLY A O 1
ATOM 874 N N . LYS A 1 114 ? 1.697 -28.109 4.867 1 65.88 114 LYS A N 1
ATOM 875 C CA . LYS A 1 114 ? 2.025 -27.281 6.031 1 65.88 114 LYS A CA 1
ATOM 876 C C . LYS A 1 114 ? 3.537 -27.156 6.199 1 65.88 114 LYS A C 1
ATOM 878 O O . LYS A 1 114 ? 4.02 -26.156 6.75 1 65.88 114 LYS A O 1
ATOM 883 N N . ASP A 1 115 ? 4.188 -28.203 5.648 1 63.75 115 ASP A N 1
ATOM 884 C CA . ASP A 1 115 ? 5.637 -28.156 5.789 1 63.75 115 ASP A CA 1
ATOM 885 C C . ASP A 1 115 ? 6.301 -27.672 4.504 1 63.75 115 ASP A C 1
ATOM 887 O O . ASP A 1 115 ? 7.098 -28.375 3.898 1 63.75 115 ASP A O 1
ATOM 891 N N . ALA A 1 116 ? 5.988 -26.609 3.967 1 62.16 116 ALA A N 1
ATOM 892 C CA . ALA A 1 116 ? 6.457 -26.016 2.717 1 62.16 116 ALA A CA 1
ATOM 893 C C . ALA A 1 116 ? 7.98 -25.938 2.688 1 62.16 116 ALA A C 1
ATOM 895 O O . ALA A 1 116 ? 8.602 -26.125 1.636 1 62.16 116 ALA A O 1
ATOM 896 N N . ALA A 1 117 ? 8.461 -25.766 3.809 1 64.5 117 ALA A N 1
ATOM 897 C CA . ALA A 1 117 ? 9.914 -25.609 3.861 1 64.5 117 ALA A CA 1
ATOM 898 C C . ALA A 1 117 ? 10.625 -26.906 3.516 1 64.5 117 ALA A C 1
ATOM 900 O O . ALA A 1 117 ? 11.781 -26.906 3.088 1 64.5 117 ALA A O 1
ATOM 901 N N . LYS A 1 118 ? 9.945 -27.969 3.627 1 72.69 118 LYS A N 1
ATOM 902 C CA . LYS A 1 118 ? 10.57 -29.266 3.387 1 72.69 118 LYS A CA 1
ATOM 903 C C . LYS A 1 118 ? 10.398 -29.703 1.936 1 72.69 118 LYS A C 1
ATOM 905 O O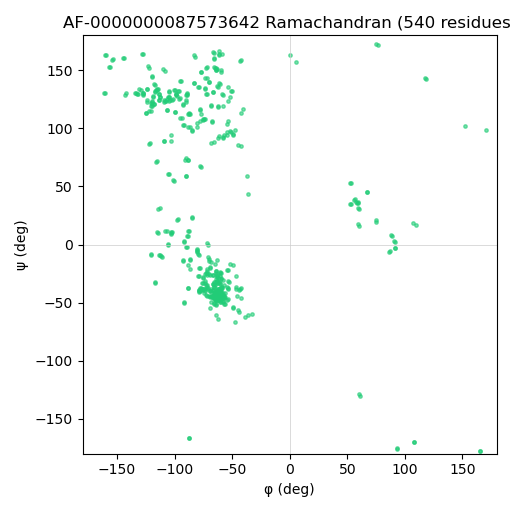 . LYS A 1 118 ? 11.117 -30.594 1.458 1 72.69 118 LYS A O 1
ATOM 910 N N . ASN A 1 119 ? 9.539 -29.016 1.31 1 81.81 119 ASN A N 1
ATOM 911 C CA . ASN A 1 119 ? 9.25 -29.391 -0.07 1 81.81 119 ASN A CA 1
ATOM 912 C C . ASN A 1 119 ? 9.977 -28.484 -1.062 1 81.81 119 ASN A C 1
ATOM 914 O O . ASN A 1 119 ? 10.094 -27.281 -0.842 1 81.81 119 ASN A O 1
ATOM 918 N N . LYS A 1 120 ? 10.562 -29.141 -1.986 1 89 120 LYS A N 1
ATOM 919 C CA . LYS A 1 120 ? 11.086 -28.391 -3.121 1 89 120 LYS A CA 1
ATOM 920 C C . LYS A 1 120 ? 9.961 -27.922 -4.039 1 89 120 LYS A C 1
ATOM 922 O O . LYS A 1 120 ? 9.344 -28.734 -4.738 1 89 120 LYS A O 1
ATOM 927 N N . VAL A 1 121 ? 9.727 -26.656 -3.984 1 94 121 VAL A N 1
ATOM 928 C CA . VAL A 1 121 ? 8.633 -26.094 -4.773 1 94 121 VAL A CA 1
ATOM 929 C C . VAL A 1 121 ? 9.188 -25.422 -6.023 1 94 121 VAL A C 1
ATOM 931 O O . VAL A 1 121 ? 10.133 -24.625 -5.934 1 94 121 VAL A O 1
ATOM 934 N N . LYS A 1 122 ? 8.672 -25.859 -7.145 1 95.25 122 LYS A N 1
ATOM 935 C CA . LYS A 1 122 ? 8.891 -25.141 -8.398 1 95.25 122 LYS A CA 1
ATOM 936 C C . LYS A 1 122 ? 7.641 -24.375 -8.82 1 95.25 122 LYS A C 1
ATOM 938 O O . LYS A 1 122 ? 6.543 -24.938 -8.844 1 95.25 122 LYS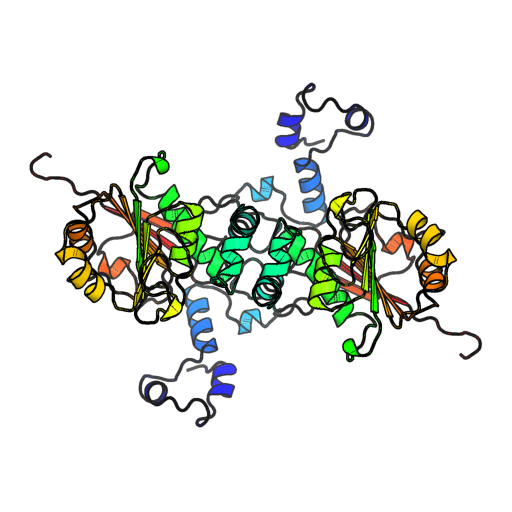 A O 1
ATOM 943 N N . CYS A 1 123 ? 7.863 -23.094 -9.062 1 97.31 123 CYS A N 1
ATOM 944 C CA . CYS A 1 123 ? 6.727 -22.25 -9.391 1 97.31 123 CYS A CA 1
ATOM 945 C C . CYS A 1 123 ? 6.867 -21.672 -10.789 1 97.31 123 CYS A C 1
ATOM 947 O O . CYS A 1 123 ? 7.871 -21.016 -11.102 1 97.31 123 CYS A O 1
ATOM 949 N N . LEU A 1 124 ? 5.914 -21.953 -11.641 1 97.75 124 LEU A N 1
ATOM 950 C CA . LEU A 1 124 ? 5.836 -21.328 -12.953 1 97.75 124 LEU A CA 1
ATOM 951 C C . LEU A 1 124 ? 4.82 -20.188 -12.945 1 97.75 124 LEU A C 1
ATOM 953 O O . LEU A 1 124 ? 3.625 -20.422 -12.734 1 97.75 124 LEU A O 1
ATOM 957 N N . CYS A 1 125 ? 5.309 -19 -13.125 1 98.56 125 CYS A N 1
ATOM 958 C CA . CYS A 1 125 ? 4.422 -17.859 -13.312 1 98.56 125 CYS A CA 1
ATOM 959 C C . CYS A 1 125 ? 4.156 -17.609 -14.789 1 98.56 125 CYS A C 1
ATOM 961 O O . CYS A 1 125 ? 4.977 -17 -15.477 1 98.56 125 CYS A O 1
ATOM 963 N N . ILE A 1 126 ? 3.02 -18 -15.211 1 97.94 126 ILE A N 1
ATOM 964 C CA . ILE A 1 126 ? 2.672 -18.031 -16.625 1 97.94 126 ILE A CA 1
ATOM 965 C C . ILE A 1 126 ? 1.933 -16.75 -17.016 1 97.94 126 ILE A C 1
ATOM 967 O O . ILE A 1 126 ? 0.902 -16.422 -16.422 1 97.94 126 ILE A O 1
ATOM 971 N N . GLY A 1 127 ? 2.434 -16.062 -18.047 1 96.62 127 GLY A N 1
ATOM 972 C CA . GLY A 1 127 ? 1.851 -14.773 -18.406 1 96.62 127 GLY A CA 1
ATOM 973 C C . GLY A 1 127 ? 2.061 -13.703 -17.359 1 96.62 127 GLY A C 1
ATOM 974 O O . GLY A 1 127 ? 1.122 -12.992 -16.984 1 96.62 127 GLY A O 1
ATOM 975 N N . ASP A 1 128 ? 3.268 -13.633 -16.859 1 96 128 ASP A N 1
ATOM 976 C CA . ASP A 1 128 ? 3.596 -12.812 -15.695 1 96 128 ASP A CA 1
ATOM 977 C C . ASP A 1 128 ? 3.777 -11.352 -16.094 1 96 128 ASP A C 1
ATOM 979 O O . ASP A 1 128 ? 3.967 -10.492 -15.227 1 96 128 ASP A O 1
ATOM 983 N N . GLY A 1 129 ? 3.74 -11.008 -17.359 1 94.31 129 GLY A N 1
ATOM 984 C CA . GLY A 1 129 ? 3.848 -9.633 -17.812 1 94.31 129 GLY A CA 1
ATOM 985 C C . GLY A 1 129 ? 5.27 -9.219 -18.156 1 94.31 129 GLY A C 1
ATOM 986 O O . GLY A 1 129 ? 6.18 -10.055 -18.125 1 94.31 129 GLY A O 1
ATOM 987 N N . SER A 1 130 ? 5.457 -7.957 -18.484 1 95.81 130 SER A N 1
ATOM 988 C CA . SER A 1 130 ? 6.758 -7.426 -18.891 1 95.81 130 SER A CA 1
ATOM 989 C C . SER A 1 130 ? 7.719 -7.371 -17.703 1 95.81 130 SER A C 1
ATOM 991 O O . SER A 1 130 ? 8.938 -7.352 -17.875 1 95.81 130 SER A O 1
ATOM 993 N N . THR A 1 131 ? 7.195 -7.289 -16.562 1 96.19 131 THR A N 1
ATOM 994 C CA . THR A 1 131 ? 7.918 -7.367 -15.305 1 96.19 131 THR A CA 1
ATOM 995 C C . THR A 1 131 ? 7.43 -8.555 -14.477 1 96.19 131 THR A C 1
ATOM 997 O O . THR A 1 131 ? 6.227 -8.727 -14.281 1 96.19 131 THR A O 1
ATOM 1000 N N . PRO A 1 132 ? 8.328 -9.398 -14.039 1 97.81 132 PRO A N 1
ATOM 1001 C CA . PRO A 1 132 ? 7.93 -10.625 -13.352 1 97.81 132 PRO A CA 1
ATOM 1002 C C . PRO A 1 132 ? 7.512 -10.383 -11.898 1 97.81 132 PRO A C 1
ATOM 1004 O O . PRO A 1 132 ? 8.117 -10.938 -10.977 1 97.81 132 PRO A O 1
ATOM 1007 N N . ARG A 1 133 ? 6.461 -9.734 -11.703 1 96.81 133 ARG A N 1
ATOM 1008 C CA . ARG A 1 133 ? 6.031 -9.289 -10.383 1 96.81 133 ARG A CA 1
ATOM 1009 C C . ARG A 1 133 ? 5.684 -10.477 -9.492 1 96.81 133 ARG A C 1
ATOM 1011 O O . ARG A 1 133 ? 6.148 -10.555 -8.352 1 96.81 133 ARG A O 1
ATOM 1018 N N . THR A 1 134 ? 4.895 -11.312 -9.992 1 98.25 134 THR A N 1
ATOM 1019 C CA . THR A 1 134 ? 4.418 -12.438 -9.195 1 98.25 134 THR A CA 1
ATOM 1020 C C . THR A 1 134 ? 5.566 -13.383 -8.852 1 98.25 134 THR A C 1
ATOM 1022 O O . THR A 1 134 ? 5.703 -13.812 -7.703 1 98.25 134 THR A O 1
ATOM 1025 N N . ALA A 1 135 ? 6.402 -13.633 -9.82 1 98.44 135 ALA A N 1
ATOM 1026 C CA . ALA A 1 135 ? 7.535 -14.523 -9.594 1 98.44 135 ALA A CA 1
ATOM 1027 C C . ALA A 1 135 ? 8.523 -13.922 -8.602 1 98.44 135 ALA A C 1
ATOM 1029 O O . ALA A 1 135 ? 9.008 -14.609 -7.707 1 98.44 135 ALA A O 1
ATOM 1030 N N . VAL A 1 136 ? 8.797 -12.672 -8.742 1 97.94 136 VAL A N 1
ATOM 1031 C CA . VAL A 1 136 ? 9.695 -11.977 -7.824 1 97.94 136 VAL A CA 1
ATOM 1032 C C . VAL A 1 136 ? 9.156 -12.086 -6.398 1 97.94 136 VAL A C 1
ATOM 1034 O O . VAL A 1 136 ? 9.898 -12.453 -5.477 1 97.94 136 VAL A O 1
ATOM 1037 N N . LEU A 1 137 ? 7.941 -11.789 -6.258 1 97.62 137 LEU A N 1
ATOM 1038 C CA . LEU A 1 137 ? 7.344 -11.82 -4.926 1 97.62 137 LEU A CA 1
ATOM 1039 C C . LEU A 1 137 ? 7.402 -13.227 -4.34 1 97.62 137 LEU A C 1
ATOM 1041 O O . LEU A 1 137 ? 7.715 -13.398 -3.16 1 97.62 137 LEU A O 1
ATOM 1045 N N . ALA A 1 138 ? 7.133 -14.211 -5.102 1 96.94 138 ALA A N 1
ATOM 1046 C CA . ALA A 1 138 ? 7.156 -15.594 -4.633 1 96.94 138 ALA A CA 1
ATOM 1047 C C . ALA A 1 138 ? 8.562 -16 -4.188 1 96.94 138 ALA A C 1
ATOM 1049 O O . ALA A 1 138 ? 8.727 -16.688 -3.182 1 96.94 138 ALA A O 1
ATOM 1050 N N . CYS A 1 139 ? 9.531 -15.594 -4.926 1 96.62 139 CYS A N 1
ATOM 1051 C CA . CYS A 1 139 ? 10.914 -15.883 -4.559 1 96.62 139 CYS A CA 1
ATOM 1052 C C . CYS A 1 139 ? 11.242 -15.297 -3.189 1 96.62 139 CYS A C 1
ATOM 1054 O O . CYS A 1 139 ? 11.859 -15.969 -2.359 1 96.62 139 CYS A O 1
ATOM 1056 N N . PHE A 1 140 ? 10.828 -14.109 -2.959 1 95.62 140 PHE A N 1
ATOM 1057 C CA . PHE A 1 140 ? 11.156 -13.422 -1.718 1 95.62 140 PHE A CA 1
ATOM 1058 C C . PHE A 1 140 ? 10.32 -13.953 -0.563 1 95.62 140 PHE A C 1
ATOM 1060 O O . PHE A 1 140 ? 10.82 -14.125 0.549 1 95.62 140 PHE A O 1
ATOM 1067 N N . LEU A 1 141 ? 9.094 -14.227 -0.826 1 93.19 141 LEU A N 1
ATOM 1068 C CA . LEU A 1 141 ? 8.156 -14.578 0.237 1 93.19 141 LEU A CA 1
ATOM 1069 C C . LEU A 1 141 ? 8.352 -16.031 0.671 1 93.19 141 LEU A C 1
ATOM 1071 O O . LEU A 1 141 ? 8.266 -16.344 1.86 1 93.19 141 LEU A O 1
ATOM 1075 N N . LYS A 1 142 ? 8.578 -16.859 -0.348 1 92.56 142 LYS A N 1
ATOM 1076 C CA . LYS A 1 142 ? 8.508 -18.281 -0.048 1 92.56 142 LYS A CA 1
ATOM 1077 C C . LYS A 1 142 ? 9.828 -18.984 -0.361 1 92.56 142 LYS A C 1
ATOM 1079 O O . LYS A 1 142 ? 10 -20.156 -0.045 1 92.56 142 LYS A O 1
ATOM 1084 N N . LYS A 1 143 ? 10.727 -18.266 -0.993 1 92.12 143 LYS A N 1
ATOM 1085 C CA . LYS A 1 143 ? 12.016 -18.812 -1.407 1 92.12 143 LYS A CA 1
ATOM 1086 C C . LYS A 1 143 ? 11.828 -20 -2.361 1 92.12 143 LYS A C 1
ATOM 1088 O O . LYS A 1 143 ? 12.578 -20.969 -2.301 1 92.12 143 LYS A O 1
ATOM 1093 N N . TRP A 1 144 ? 10.758 -19.938 -3.125 1 94.19 144 TRP A N 1
ATOM 1094 C CA . TRP A 1 144 ? 10.531 -20.922 -4.176 1 94.19 144 TRP A CA 1
ATOM 1095 C C . TRP A 1 144 ? 11.477 -20.703 -5.348 1 94.19 144 TRP A C 1
ATOM 1097 O O . TRP A 1 144 ? 12.016 -19.609 -5.523 1 94.19 144 TRP A O 1
ATOM 1107 N N . GLU A 1 145 ? 11.758 -21.797 -6.031 1 95.12 145 GLU A N 1
ATOM 1108 C CA . GLU A 1 145 ? 12.328 -21.641 -7.367 1 95.12 145 GLU A CA 1
ATOM 1109 C C . GLU A 1 145 ? 11.258 -21.266 -8.391 1 95.12 145 GLU A C 1
ATOM 1111 O O . GLU A 1 145 ? 10.32 -22.047 -8.625 1 95.12 145 GLU A O 1
ATOM 1116 N N . CYS A 1 146 ? 11.422 -20.078 -8.953 1 97.44 146 CYS A N 1
ATOM 1117 C CA . CYS A 1 146 ? 10.344 -19.562 -9.805 1 97.44 146 CYS A CA 1
ATOM 1118 C C . CYS A 1 146 ? 10.836 -19.328 -11.227 1 97.44 146 CYS A C 1
ATOM 1120 O O . CYS A 1 146 ? 12 -18.984 -11.43 1 97.44 146 CYS A O 1
ATOM 1122 N N . VAL A 1 147 ? 9.977 -19.562 -12.148 1 97.44 147 VAL A N 1
ATOM 1123 C CA . VAL A 1 147 ? 10.195 -19.203 -13.547 1 97.44 147 VAL A CA 1
ATOM 1124 C C . VAL A 1 147 ? 9.094 -18.25 -14.008 1 97.44 147 VAL A C 1
ATOM 1126 O O . VAL A 1 147 ? 7.902 -18.578 -13.906 1 97.44 147 VAL A O 1
ATOM 1129 N N . SER A 1 148 ? 9.508 -17.062 -14.406 1 98.31 148 SER A N 1
ATOM 1130 C CA . SER A 1 148 ? 8.57 -16.141 -15.039 1 98.31 148 SER A CA 1
ATOM 1131 C C . SER A 1 148 ? 8.555 -16.328 -16.547 1 98.31 148 SER A C 1
ATOM 1133 O O . SER A 1 148 ? 9.594 -16.234 -17.203 1 98.31 148 SER A O 1
ATOM 1135 N N . ILE A 1 149 ? 7.395 -16.578 -17.047 1 97.69 149 ILE A N 1
ATOM 1136 C CA . ILE A 1 149 ? 7.258 -16.875 -18.469 1 97.69 149 ILE A CA 1
ATOM 1137 C C . ILE A 1 149 ? 6.301 -15.867 -19.109 1 97.69 149 ILE A C 1
ATOM 1139 O O . ILE A 1 149 ? 5.117 -15.82 -18.766 1 97.69 149 ILE A O 1
ATOM 1143 N N . ASP A 1 150 ? 6.789 -15.086 -19.984 1 97.69 150 ASP A N 1
ATOM 1144 C CA . ASP A 1 150 ? 5.977 -14.125 -20.734 1 97.69 150 ASP A CA 1
ATOM 1145 C C . ASP A 1 150 ? 6.699 -13.664 -21.984 1 97.69 150 ASP A C 1
ATOM 1147 O O . ASP A 1 150 ? 7.871 -13.289 -21.938 1 97.69 150 ASP A O 1
ATOM 1151 N N . PRO A 1 151 ? 6.02 -13.711 -23.109 1 96.69 151 PRO A N 1
ATOM 1152 C CA . PRO A 1 151 ? 6.66 -13.203 -24.328 1 96.69 151 PRO A CA 1
ATOM 1153 C C . PRO A 1 151 ? 7.031 -11.727 -24.234 1 96.69 151 PRO A C 1
ATOM 1155 O O . PRO A 1 151 ? 7.945 -11.273 -24.922 1 96.69 151 PRO A O 1
ATOM 1158 N N . ALA A 1 152 ? 6.371 -10.945 -23.391 1 96.19 152 ALA A N 1
ATOM 1159 C CA . ALA A 1 152 ? 6.59 -9.508 -23.266 1 96.19 152 ALA A CA 1
ATOM 1160 C C . ALA A 1 152 ? 7.625 -9.203 -22.188 1 96.19 152 ALA A C 1
ATOM 1162 O O . ALA A 1 152 ? 7.898 -8.039 -21.891 1 96.19 152 ALA A O 1
ATOM 1163 N N . LEU A 1 153 ? 8.18 -10.305 -21.609 1 97.25 153 LEU A N 1
ATOM 1164 C CA . LEU A 1 153 ? 9.141 -10.094 -20.531 1 97.25 153 LEU A CA 1
ATOM 1165 C C . LEU A 1 153 ? 10.312 -9.242 -21.016 1 97.25 153 LEU A C 1
ATOM 1167 O O . LEU A 1 153 ? 10.898 -9.523 -22.062 1 97.25 153 LEU A O 1
ATOM 1171 N N . LYS A 1 154 ? 10.594 -8.211 -20.266 1 97.25 154 LYS A N 1
ATOM 1172 C CA . LYS A 1 154 ? 11.695 -7.324 -20.625 1 97.25 154 LYS A CA 1
ATOM 1173 C C . LYS A 1 154 ? 13.039 -8.047 -20.547 1 97.25 154 LYS A C 1
ATOM 1175 O O . LYS A 1 154 ? 13.242 -8.898 -19.688 1 97.25 154 LYS A O 1
ATOM 1180 N N . GLU A 1 155 ? 13.945 -7.617 -21.312 1 97.5 155 GLU A N 1
ATO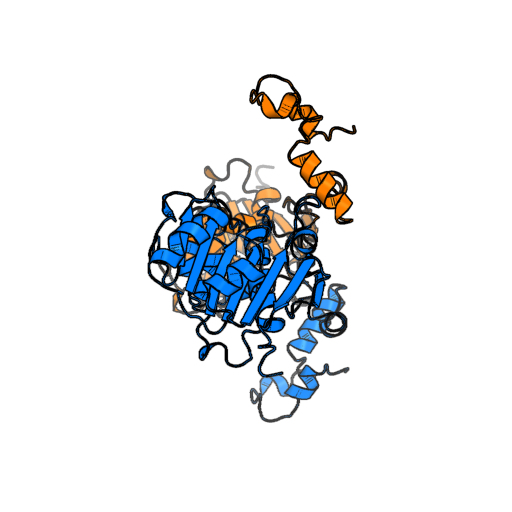M 1181 C CA . GLU A 1 155 ? 15.25 -8.25 -21.453 1 97.5 155 GLU A CA 1
ATOM 1182 C C . GLU A 1 155 ? 16.016 -8.25 -20.141 1 97.5 155 GLU A C 1
ATOM 1184 O O . GLU A 1 155 ? 16.734 -9.203 -19.828 1 97.5 155 GLU A O 1
ATOM 1189 N N . GLU A 1 156 ? 15.82 -7.285 -19.359 1 97.06 156 GLU A N 1
ATOM 1190 C CA . GLU A 1 156 ? 16.562 -7.141 -18.109 1 97.06 156 GLU A CA 1
ATOM 1191 C C . GLU A 1 156 ? 16.172 -8.227 -17.109 1 97.06 156 GLU A C 1
ATOM 1193 O O . GLU A 1 156 ? 16.891 -8.453 -16.125 1 97.06 156 GLU A O 1
ATOM 1198 N N . TRP A 1 157 ? 15.078 -8.867 -17.406 1 97.75 157 TRP A N 1
ATOM 1199 C CA . TRP A 1 157 ? 14.578 -9.875 -16.469 1 97.75 157 TRP A CA 1
ATOM 1200 C C . TRP A 1 157 ? 14.828 -11.281 -17 1 97.75 157 TRP A C 1
ATOM 1202 O O . TRP A 1 157 ? 14.484 -12.266 -16.344 1 97.75 157 TRP A O 1
ATOM 1212 N N . VAL A 1 158 ? 15.422 -11.391 -18.141 1 97.88 158 VAL A N 1
ATOM 1213 C CA . VAL A 1 158 ? 15.609 -12.695 -18.781 1 97.88 158 VAL A CA 1
ATOM 1214 C C . VAL A 1 158 ? 16.859 -13.367 -18.203 1 97.88 158 VAL A C 1
ATOM 1216 O O . VAL A 1 158 ? 17.875 -12.719 -17.969 1 97.88 158 VAL A O 1
ATOM 1219 N N . GLY A 1 159 ? 16.75 -14.711 -17.953 1 96.88 159 GLY A N 1
ATOM 1220 C CA . GLY A 1 159 ? 17.875 -15.484 -17.469 1 96.88 159 GLY A CA 1
ATOM 1221 C C . GLY A 1 159 ? 17.75 -15.891 -16.016 1 96.88 159 GLY A C 1
ATOM 1222 O O . GLY A 1 159 ? 16.656 -15.852 -15.453 1 96.88 159 GLY A O 1
ATOM 1223 N N . VAL A 1 160 ? 18.891 -16.406 -15.539 1 97.06 160 VAL A N 1
ATOM 1224 C CA . VAL A 1 160 ? 18.922 -16.938 -14.18 1 97.06 160 VAL A CA 1
ATOM 1225 C C . VAL A 1 160 ? 19.281 -15.828 -13.203 1 97.06 160 VAL A C 1
ATOM 1227 O O . VAL A 1 160 ? 20.25 -15.086 -13.43 1 97.06 160 VAL A O 1
ATOM 1230 N N . ASN A 1 161 ? 18.484 -15.695 -12.164 1 97.5 161 ASN A N 1
ATOM 1231 C CA . ASN A 1 161 ? 18.672 -14.75 -11.07 1 97.5 161 ASN A CA 1
ATOM 1232 C C . ASN A 1 161 ? 18.859 -13.328 -11.594 1 97.5 161 ASN A C 1
ATOM 1234 O O . ASN A 1 161 ? 19.828 -12.648 -11.242 1 97.5 161 ASN A O 1
ATOM 1238 N N . PRO A 1 162 ? 17.906 -12.93 -12.422 1 97.31 162 PRO A N 1
ATOM 1239 C CA . PRO A 1 162 ? 18.031 -11.547 -12.891 1 97.31 162 PRO A CA 1
ATOM 1240 C C . PRO A 1 162 ? 17.969 -10.531 -11.758 1 97.31 162 PRO A C 1
ATOM 1242 O O . PRO A 1 162 ? 17.188 -10.688 -10.82 1 97.31 162 PRO A O 1
ATOM 1245 N N . LYS A 1 163 ? 18.891 -9.477 -11.883 1 95.69 163 LYS A N 1
ATOM 1246 C CA . LYS A 1 163 ? 18.969 -8.375 -10.93 1 95.69 163 LYS A CA 1
ATOM 1247 C C . LYS A 1 163 ? 19.266 -8.883 -9.523 1 95.69 163 LYS A C 1
ATOM 1249 O O . LYS A 1 163 ? 18.906 -8.25 -8.531 1 95.69 163 LYS A O 1
ATOM 1254 N N . GLY A 1 164 ? 19.75 -10.109 -9.492 1 95.75 164 GLY A N 1
ATOM 1255 C CA . GLY A 1 164 ? 20.188 -10.664 -8.219 1 95.75 164 GLY A CA 1
ATOM 1256 C C . GLY A 1 164 ? 19.062 -11.352 -7.453 1 95.75 164 GLY A C 1
ATOM 1257 O O . GLY A 1 164 ? 19.234 -11.719 -6.289 1 95.75 164 GLY A O 1
ATOM 1258 N N . VAL A 1 165 ? 17.906 -11.523 -8.031 1 97 165 VAL A N 1
ATOM 1259 C CA . VAL A 1 165 ? 16.812 -12.203 -7.359 1 97 165 VAL A CA 1
ATOM 1260 C C . VAL A 1 165 ? 17.062 -13.711 -7.344 1 97 165 VAL A C 1
ATOM 1262 O O . VAL A 1 165 ? 16.859 -14.391 -8.352 1 97 165 VAL A O 1
ATOM 1265 N N . ARG A 1 166 ? 17.391 -14.188 -6.211 1 96.12 166 ARG A N 1
ATOM 1266 C CA . ARG A 1 166 ? 17.719 -15.602 -6.078 1 96.12 166 ARG A CA 1
ATOM 1267 C C . ARG A 1 166 ? 16.484 -16.469 -6.34 1 96.12 166 ARG A C 1
ATOM 1269 O O . ARG A 1 166 ? 15.406 -16.203 -5.809 1 96.12 166 ARG A O 1
ATOM 1276 N N . GLY A 1 167 ? 16.688 -17.484 -7.199 1 96.06 167 GLY A N 1
ATOM 1277 C CA . GLY A 1 167 ? 15.625 -18.453 -7.43 1 96.06 167 GLY A CA 1
ATOM 1278 C C . GLY A 1 167 ? 14.719 -18.094 -8.594 1 96.06 167 GLY A C 1
ATOM 1279 O O . GLY A 1 167 ? 13.852 -18.875 -8.984 1 96.06 167 GLY A O 1
ATOM 1280 N N . LEU A 1 168 ? 15 -16.922 -9.164 1 97.94 168 LEU A N 1
ATOM 1281 C CA . LEU A 1 168 ? 14.164 -16.469 -10.273 1 97.94 168 LEU A CA 1
ATOM 1282 C C . LEU A 1 168 ? 14.836 -16.781 -11.609 1 97.94 168 LEU A C 1
ATOM 1284 O O . LEU A 1 168 ? 16.031 -16.516 -11.781 1 97.94 168 LEU A O 1
ATOM 1288 N N . THR A 1 169 ? 14.125 -17.375 -12.469 1 97.62 169 THR A N 1
ATOM 1289 C CA . THR A 1 169 ? 14.523 -17.469 -13.867 1 97.62 169 THR A CA 1
ATOM 1290 C C . THR A 1 169 ? 13.484 -16.812 -14.773 1 97.62 169 THR A C 1
ATOM 1292 O O . THR A 1 169 ? 12.297 -17.125 -14.695 1 97.62 169 THR A O 1
ATOM 1295 N N . GLY A 1 170 ? 13.922 -15.852 -15.562 1 97.94 170 GLY A N 1
ATOM 1296 C CA . GLY A 1 170 ? 13.031 -15.219 -16.531 1 97.94 170 GLY A CA 1
ATOM 1297 C C . GLY A 1 170 ? 13.148 -15.805 -17.922 1 97.94 170 GLY A C 1
ATOM 1298 O O . GLY A 1 170 ? 14.258 -16.031 -18.422 1 97.94 170 GLY A O 1
ATOM 1299 N N . TYR A 1 171 ? 12.039 -16.094 -18.484 1 97.5 171 TYR A N 1
ATOM 1300 C CA . TYR A 1 171 ? 11.984 -16.609 -19.844 1 97.5 171 TYR A CA 1
ATOM 1301 C C . TYR A 1 171 ? 11.078 -15.758 -20.734 1 97.5 171 TYR A C 1
ATOM 1303 O O . TYR A 1 171 ? 9.867 -15.711 -20.516 1 97.5 171 TYR A O 1
ATOM 1311 N N . SER A 1 172 ? 11.719 -15.109 -21.703 1 97.81 172 SER A N 1
ATOM 1312 C CA . SER A 1 172 ? 10.961 -14.328 -22.672 1 97.81 172 SER A CA 1
ATOM 1313 C C . SER A 1 172 ? 10.453 -15.203 -23.812 1 97.81 172 SER A C 1
ATOM 1315 O O . SER A 1 172 ? 11.188 -15.469 -24.781 1 97.81 172 SER A O 1
ATOM 1317 N N . GLY A 1 173 ? 9.297 -15.602 -23.766 1 95.81 173 GLY A N 1
ATOM 1318 C CA . GLY A 1 173 ? 8.656 -16.5 -24.703 1 95.81 173 GLY A CA 1
ATOM 1319 C C . GLY A 1 173 ? 7.355 -17.078 -24.188 1 95.81 173 GLY A C 1
ATOM 1320 O O . GLY A 1 173 ? 6.895 -16.719 -23.109 1 95.81 173 GLY A O 1
ATOM 1321 N N . THR A 1 174 ? 6.773 -17.922 -24.984 1 94.94 174 THR A N 1
ATOM 1322 C CA . THR A 1 174 ? 5.516 -18.547 -24.578 1 94.94 174 THR A CA 1
ATOM 1323 C C . THR A 1 174 ? 5.777 -19.766 -23.688 1 94.94 174 THR A C 1
ATOM 1325 O O . THR A 1 174 ? 6.914 -20.234 -23.594 1 94.94 174 THR A O 1
ATOM 1328 N N . LEU A 1 175 ? 4.738 -20.172 -23 1 94.94 175 LEU A N 1
ATOM 1329 C CA . LEU A 1 175 ? 4.832 -21.375 -22.156 1 94.94 175 LEU A CA 1
ATOM 1330 C C . LEU A 1 175 ? 5.242 -22.578 -23 1 94.94 175 LEU A C 1
ATOM 1332 O O . LEU A 1 175 ? 6.09 -23.375 -22.562 1 94.94 175 LEU A O 1
ATOM 1336 N N . GLU A 1 176 ? 4.684 -22.719 -24.188 1 92.19 176 GLU A N 1
ATOM 1337 C CA . GLU A 1 176 ? 5.004 -23.812 -25.078 1 92.19 176 GLU A CA 1
ATOM 1338 C C . GLU A 1 176 ? 6.492 -23.844 -25.422 1 92.19 176 GLU A C 1
ATOM 1340 O O . GLU A 1 176 ? 7.129 -24.891 -25.391 1 92.19 176 GLU A O 1
ATOM 1345 N N . GLU A 1 177 ? 6.98 -22.703 -25.734 1 92.12 177 GLU A N 1
ATOM 1346 C CA . GLU A 1 177 ? 8.391 -22.594 -26.078 1 92.12 177 GLU A CA 1
ATOM 1347 C C . GLU A 1 177 ? 9.281 -22.953 -24.891 1 92.12 177 GLU A C 1
ATOM 1349 O O . GLU A 1 177 ? 10.281 -23.641 -25.031 1 92.12 177 GLU A O 1
ATOM 1354 N N . TYR A 1 178 ? 8.891 -22.5 -23.766 1 93.62 178 TYR A N 1
ATOM 1355 C CA . TYR A 1 178 ? 9.656 -22.797 -22.562 1 93.62 178 TYR A CA 1
ATOM 1356 C C . TYR A 1 178 ? 9.711 -24.297 -22.312 1 93.62 178 TYR A C 1
ATOM 1358 O O . TYR A 1 178 ? 10.773 -24.844 -22.031 1 93.62 178 TYR A O 1
ATOM 1366 N N . LEU A 1 179 ? 8.562 -24.922 -22.359 1 90.94 179 LEU A N 1
ATOM 1367 C CA . LEU A 1 179 ? 8.469 -26.359 -22.078 1 90.94 179 LEU A CA 1
ATOM 1368 C C . LEU A 1 179 ? 9.25 -27.156 -23.094 1 90.94 179 LEU A C 1
ATOM 1370 O O . LEU A 1 179 ? 9.773 -28.234 -22.781 1 90.94 179 LEU A O 1
ATOM 1374 N N . SER A 1 180 ? 9.375 -26.609 -24.266 1 87.56 180 SER A N 1
ATOM 1375 C CA . SER A 1 180 ? 10.109 -27.297 -25.312 1 87.56 180 SER A CA 1
ATOM 1376 C C . SER A 1 180 ? 11.609 -27.219 -25.094 1 87.56 180 SER A C 1
ATOM 1378 O O . SER A 1 180 ? 12.367 -28.094 -25.531 1 87.56 180 SER A O 1
ATOM 1380 N N . THR A 1 181 ? 12.039 -26.188 -24.453 1 79.56 181 THR A N 1
ATOM 1381 C CA . THR A 1 181 ? 13.469 -25.953 -24.25 1 79.56 181 THR A CA 1
ATOM 1382 C C . THR A 1 181 ? 13.93 -26.562 -22.938 1 79.56 181 THR A C 1
ATOM 1384 O O . THR A 1 181 ? 15.094 -26.953 -22.797 1 79.56 181 THR A O 1
ATOM 1387 N N . GLU A 1 182 ? 13.32 -26.359 -21.844 1 64.75 182 GLU A N 1
ATOM 1388 C CA . GLU A 1 182 ? 13.719 -26.766 -20.5 1 64.75 182 GLU A CA 1
ATOM 1389 C C . GLU A 1 182 ? 14.109 -28.234 -20.453 1 64.75 182 GLU A C 1
ATOM 1391 O O . GLU A 1 182 ? 15.008 -28.625 -19.703 1 64.75 182 GLU A O 1
ATOM 1396 N N . ASN A 1 183 ? 13.266 -29.266 -20.906 1 56.72 183 ASN A N 1
ATOM 1397 C CA . ASN A 1 183 ? 13.43 -30.703 -20.656 1 56.72 183 ASN A CA 1
ATOM 1398 C C . ASN A 1 183 ? 14.602 -31.266 -21.453 1 56.72 183 ASN A C 1
ATOM 1400 O O . ASN A 1 183 ? 14.805 -32.5 -21.469 1 56.72 183 ASN A O 1
ATOM 1404 N N . LYS A 1 184 ? 15.344 -30.562 -22.203 1 52.5 184 LYS A N 1
ATOM 1405 C CA . LYS A 1 184 ? 16.375 -31.359 -22.844 1 52.5 184 LYS A CA 1
ATOM 1406 C C . LYS A 1 184 ? 17.328 -31.969 -21.812 1 52.5 184 LYS A C 1
ATOM 1408 O O . LYS A 1 184 ? 17.828 -33.062 -22 1 52.5 184 LYS A O 1
ATOM 1413 N N . ASP A 1 185 ? 17.656 -31.188 -20.844 1 47 185 ASP A N 1
ATOM 1414 C CA . ASP A 1 185 ? 18.688 -31.75 -20 1 47 185 ASP A CA 1
ATOM 1415 C C . ASP A 1 185 ? 18.094 -32.406 -18.766 1 47 185 ASP A C 1
ATOM 1417 O O . ASP A 1 185 ? 18.828 -32.75 -17.828 1 47 185 ASP A O 1
ATOM 1421 N N . GLY A 1 186 ? 16.844 -32.812 -18.703 1 48.84 186 GLY A N 1
ATOM 1422 C CA . GLY A 1 186 ? 16.344 -33.656 -17.625 1 48.84 186 GLY A CA 1
ATOM 1423 C C . GLY A 1 186 ? 15.25 -32.969 -16.812 1 48.84 186 GLY A C 1
ATOM 1424 O O . GLY A 1 186 ? 15.078 -31.75 -16.875 1 48.84 186 GLY A O 1
ATOM 1425 N N . VAL A 1 187 ? 14.273 -33.719 -16.375 1 51.62 187 VAL A N 1
ATOM 1426 C CA . VAL A 1 187 ? 13.125 -33.375 -15.539 1 51.62 187 VAL A CA 1
ATOM 1427 C C . VAL A 1 187 ? 13.602 -32.594 -14.305 1 51.62 187 VAL A C 1
ATOM 1429 O O . VAL A 1 187 ? 14.445 -33.094 -13.555 1 51.62 187 VAL A O 1
ATOM 1432 N N . SER A 1 188 ? 13.602 -31.406 -14.281 1 60.38 188 SER A N 1
ATOM 1433 C CA . SER A 1 188 ? 13.891 -30.703 -13.031 1 60.38 188 SER A CA 1
ATOM 1434 C C . SER A 1 188 ? 12.914 -31.109 -11.93 1 60.38 188 SER A C 1
ATOM 1436 O O . SER A 1 188 ? 11.695 -31 -12.102 1 60.38 188 SER A O 1
ATOM 1438 N N . GLY A 1 189 ? 13.203 -32.125 -11.094 1 76 189 GLY A N 1
ATOM 1439 C CA . GLY A 1 189 ? 12.367 -32.719 -10.07 1 76 189 GLY A CA 1
ATOM 1440 C C . GLY A 1 189 ? 11.992 -31.734 -8.969 1 76 189 GLY A C 1
ATOM 1441 O O . GLY A 1 189 ? 12.773 -30.844 -8.625 1 76 189 GLY A O 1
ATOM 1442 N N . CYS A 1 190 ? 10.789 -31.5 -8.812 1 87.94 190 CYS A N 1
ATOM 1443 C CA . CYS A 1 190 ? 10.234 -30.812 -7.652 1 87.94 190 CYS A CA 1
ATOM 1444 C C . CYS A 1 190 ? 9.18 -31.672 -6.961 1 87.94 190 CYS A C 1
ATOM 1446 O O . CYS A 1 190 ? 8.711 -32.656 -7.523 1 87.94 190 CYS A O 1
ATOM 1448 N N . ASP A 1 191 ? 9.062 -31.391 -5.66 1 90.88 191 ASP A N 1
ATOM 1449 C CA . ASP A 1 191 ? 8.031 -32.094 -4.906 1 90.88 191 ASP A CA 1
ATOM 1450 C C . ASP A 1 191 ? 6.645 -31.547 -5.223 1 90.88 191 ASP A C 1
ATOM 1452 O O . ASP A 1 191 ? 5.668 -32.281 -5.297 1 90.88 191 ASP A O 1
ATOM 1456 N N . VAL A 1 192 ? 6.637 -30.312 -5.363 1 94.62 192 VAL A N 1
ATOM 1457 C CA . VAL A 1 192 ? 5.383 -29.625 -5.652 1 94.62 192 VAL A CA 1
ATOM 1458 C C . VAL A 1 192 ? 5.586 -28.625 -6.793 1 94.62 192 VAL A C 1
ATOM 1460 O O . VAL A 1 192 ? 6.57 -27.891 -6.805 1 94.62 192 VAL A O 1
ATOM 1463 N N . LEU A 1 193 ? 4.691 -28.734 -7.738 1 95.94 193 LEU A N 1
ATOM 1464 C CA . LEU A 1 193 ? 4.656 -27.797 -8.844 1 95.94 193 LEU A CA 1
ATOM 1465 C C . LEU A 1 193 ? 3.504 -26.812 -8.68 1 95.94 193 LEU A C 1
ATOM 1467 O O . LEU A 1 193 ? 2.355 -27.203 -8.484 1 95.94 193 LEU A O 1
ATOM 1471 N N . VAL A 1 194 ? 3.859 -25.516 -8.688 1 97.56 194 VAL A N 1
ATOM 1472 C CA . VAL A 1 194 ? 2.852 -24.469 -8.578 1 97.56 194 VAL A CA 1
ATOM 1473 C C . VAL A 1 194 ? 2.787 -23.672 -9.883 1 97.56 194 VAL A C 1
ATOM 1475 O O . VAL A 1 194 ? 3.811 -23.188 -10.375 1 97.56 194 VAL A O 1
ATOM 1478 N N . LEU A 1 195 ? 1.605 -23.625 -10.43 1 98.38 195 LEU A N 1
ATOM 1479 C CA . LEU A 1 195 ? 1.339 -22.797 -11.609 1 98.38 195 LEU A CA 1
ATOM 1480 C C . LEU A 1 195 ? 0.517 -21.578 -11.242 1 98.38 195 LEU A C 1
ATOM 1482 O O . LEU A 1 195 ? -0.634 -21.703 -10.812 1 98.38 195 LEU A O 1
ATOM 1486 N N . LEU A 1 196 ? 1.093 -20.422 -11.414 1 98.5 196 LEU A N 1
ATOM 1487 C CA . LEU A 1 196 ? 0.383 -19.172 -11.117 1 98.5 196 LEU A CA 1
ATOM 1488 C C . LEU A 1 196 ? 0.047 -18.422 -12.398 1 98.5 196 LEU A C 1
ATOM 1490 O O . LEU A 1 196 ? 0.944 -18.062 -13.172 1 98.5 196 LEU A O 1
ATOM 1494 N N . CYS A 1 197 ? -1.195 -18.156 -12.594 1 97.5 197 CYS A N 1
ATOM 1495 C CA . CYS A 1 197 ? -1.706 -17.422 -13.75 1 97.5 197 CYS A CA 1
ATOM 1496 C C . CYS A 1 197 ? -2.459 -16.172 -13.32 1 97.5 197 CYS A C 1
ATOM 1498 O O . CYS A 1 197 ? -3.689 -16.172 -13.242 1 97.5 197 CYS A O 1
ATOM 1500 N N . VAL A 1 198 ? -1.741 -15.109 -13.164 1 96.81 198 VAL A N 1
ATOM 1501 C CA . VAL A 1 198 ? -2.352 -13.836 -12.789 1 96.81 198 VAL A CA 1
ATOM 1502 C C . VAL A 1 198 ? -2.625 -13.008 -14.039 1 96.81 198 VAL A C 1
ATOM 1504 O O . VAL A 1 198 ? -1.695 -12.492 -14.672 1 96.81 198 VAL A O 1
ATOM 1507 N N . HIS A 1 199 ? -3.84 -12.852 -14.398 1 91.94 199 HIS A N 1
ATOM 1508 C CA . HIS A 1 199 ? -4.25 -12.164 -15.609 1 91.94 199 HIS A CA 1
ATOM 1509 C C . HIS A 1 199 ? -3.535 -12.727 -16.828 1 91.94 199 HIS A C 1
ATOM 1511 O O . HIS A 1 199 ? -3.141 -11.977 -17.734 1 91.94 199 HIS A O 1
ATOM 1517 N N . SER A 1 200 ? -3.33 -13.953 -16.766 1 93.62 200 SER A N 1
ATOM 1518 C CA . SER A 1 200 ? -2.605 -14.609 -17.844 1 93.62 200 SER A CA 1
ATOM 1519 C C . SER A 1 200 ? -3.516 -14.867 -19.047 1 93.62 200 SER A C 1
ATOM 1521 O O . SER A 1 200 ? -4.652 -15.32 -18.875 1 93.62 200 SER A O 1
ATOM 1523 N N . HIS A 1 201 ? -2.984 -14.57 -20.188 1 88.44 201 HIS A N 1
ATOM 1524 C CA . HIS A 1 201 ? -3.703 -14.875 -21.422 1 88.44 201 HIS A CA 1
ATOM 1525 C C . HIS A 1 201 ? -3.137 -16.125 -22.094 1 88.44 201 HIS A C 1
ATOM 1527 O O . HIS A 1 201 ? -3.482 -16.422 -23.234 1 88.44 201 HIS A O 1
ATOM 1533 N N . ALA A 1 202 ? -2.324 -16.766 -21.359 1 90.94 202 ALA A N 1
ATOM 1534 C CA . ALA A 1 202 ? -1.78 -18.016 -21.875 1 90.94 202 ALA A CA 1
ATOM 1535 C C . ALA A 1 202 ? -2.838 -19.125 -21.859 1 90.94 202 ALA A C 1
ATOM 1537 O O . ALA A 1 202 ? -3.637 -19.219 -20.922 1 90.94 202 ALA A O 1
ATOM 1538 N N . ARG A 1 203 ? -2.734 -19.938 -22.922 1 90.31 203 ARG A N 1
ATOM 1539 C CA . ARG A 1 203 ? -3.623 -21.094 -23 1 90.31 203 ARG A CA 1
ATOM 1540 C C . ARG A 1 203 ? -2.949 -22.344 -22.438 1 90.31 203 ARG A C 1
ATOM 1542 O O . ARG A 1 203 ? -1.758 -22.562 -22.656 1 90.31 203 ARG A O 1
ATOM 1549 N N . LEU A 1 204 ? -3.73 -23.141 -21.719 1 95 204 LEU A N 1
ATOM 1550 C CA . LEU A 1 204 ? -3.229 -24.375 -21.141 1 95 204 LEU A CA 1
ATOM 1551 C C . LEU A 1 204 ? -3.738 -25.578 -21.922 1 95 204 LEU A C 1
ATOM 1553 O O . LEU A 1 204 ? -4.383 -26.469 -21.359 1 95 204 LEU A O 1
ATOM 1557 N N . THR A 1 205 ? -3.352 -25.578 -23.203 1 93.19 205 THR A N 1
ATOM 1558 C CA . THR A 1 205 ? -3.777 -26.641 -24.109 1 93.19 205 THR A CA 1
ATOM 1559 C C . THR A 1 205 ? -2.578 -27.25 -24.828 1 93.19 205 THR A C 1
ATOM 1561 O O . THR A 1 205 ? -1.469 -26.719 -24.766 1 93.19 205 THR A O 1
ATOM 1564 N N . GLY A 1 206 ? -2.84 -28.422 -25.406 1 91.69 206 GLY A N 1
ATOM 1565 C CA . GLY A 1 206 ? -1.774 -29.047 -26.156 1 91.69 206 GLY A CA 1
ATOM 1566 C C . GLY A 1 206 ? -0.556 -29.375 -25.312 1 91.69 206 GLY A C 1
ATOM 1567 O O . GLY A 1 206 ? -0.676 -29.984 -24.25 1 91.69 206 GLY A O 1
ATOM 1568 N N . ASP A 1 207 ? 0.603 -28.969 -25.797 1 89.19 207 ASP A N 1
ATOM 1569 C CA . ASP A 1 207 ? 1.869 -29.234 -25.125 1 89.19 207 ASP A CA 1
ATOM 1570 C C . ASP A 1 207 ? 1.99 -28.422 -23.844 1 89.19 207 ASP A C 1
ATOM 1572 O O . ASP A 1 207 ? 2.83 -28.719 -22.984 1 89.19 207 ASP A O 1
ATOM 1576 N N . ALA A 1 208 ? 1.093 -27.484 -23.734 1 93.5 208 ALA A N 1
ATOM 1577 C CA . ALA A 1 208 ? 1.115 -26.641 -22.547 1 93.5 208 ALA A CA 1
ATOM 1578 C C . ALA A 1 208 ? -0.037 -26.984 -21.609 1 93.5 208 ALA A C 1
ATOM 1580 O O . ALA A 1 208 ? -0.338 -26.219 -20.688 1 93.5 208 ALA A O 1
ATOM 1581 N N . SER A 1 209 ? -0.688 -28.141 -21.922 1 95.25 209 SER A N 1
ATOM 1582 C CA . SER A 1 209 ? -1.748 -28.594 -21.016 1 95.25 209 SER A CA 1
ATOM 1583 C C . SER A 1 209 ? -1.19 -28.969 -19.656 1 95.25 209 SER A C 1
ATOM 1585 O O . SER A 1 209 ? 0.001 -29.25 -19.516 1 95.25 209 SER A O 1
ATOM 1587 N N . VAL A 1 210 ? -2.094 -29 -18.656 1 95.31 210 VAL A N 1
ATOM 1588 C CA . VAL A 1 210 ? -1.662 -29.266 -17.281 1 95.31 210 VAL A CA 1
ATOM 1589 C C . VAL A 1 210 ? -1.027 -30.656 -17.219 1 95.31 210 VAL A C 1
ATOM 1591 O O . VAL A 1 210 ? 0.076 -30.812 -16.688 1 95.31 210 VAL A O 1
ATOM 1594 N N . PRO A 1 211 ? -1.646 -31.688 -17.828 1 93.12 211 PRO A N 1
ATOM 1595 C CA . PRO A 1 211 ? -1.007 -33 -17.797 1 93.12 211 PRO A CA 1
ATOM 1596 C C . PRO A 1 211 ? 0.364 -33 -18.469 1 93.12 211 PRO A C 1
ATOM 1598 O O . PRO A 1 211 ? 1.291 -33.656 -18 1 93.12 211 PRO A O 1
ATOM 1601 N N . SER A 1 212 ? 0.484 -32.312 -19.562 1 91.75 212 SER A N 1
ATOM 1602 C CA . SER A 1 212 ? 1.766 -32.219 -20.25 1 91.75 212 SER A CA 1
ATOM 1603 C C . SER A 1 212 ? 2.822 -31.547 -19.391 1 91.75 212 SER A C 1
ATOM 1605 O O . SER A 1 212 ? 3.979 -31.969 -19.359 1 91.75 212 SER A O 1
ATOM 1607 N N . ILE A 1 213 ? 2.42 -30.469 -18.75 1 93.81 213 ILE A N 1
ATOM 1608 C CA . ILE A 1 213 ? 3.334 -29.75 -17.859 1 93.81 213 ILE A CA 1
ATOM 1609 C C . ILE A 1 213 ? 3.773 -30.672 -16.719 1 93.81 213 ILE A C 1
ATOM 1611 O O . ILE A 1 213 ? 4.965 -30.781 -16.438 1 93.81 213 ILE A O 1
ATOM 1615 N N . MET A 1 214 ? 2.816 -31.344 -16.109 1 93.06 214 MET A N 1
ATOM 1616 C CA . MET A 1 214 ? 3.109 -32.25 -15.008 1 93.06 214 MET A CA 1
ATOM 1617 C C . MET A 1 214 ? 4.121 -33.312 -15.422 1 93.06 214 MET A C 1
ATOM 1619 O O . MET A 1 214 ? 5.066 -33.594 -14.688 1 93.06 214 MET A O 1
ATOM 1623 N N . ALA A 1 215 ? 3.91 -33.844 -16.547 1 89.31 215 ALA A N 1
ATOM 1624 C CA . ALA A 1 215 ? 4.805 -34.875 -17.062 1 89.31 215 ALA A CA 1
ATOM 1625 C C . ALA A 1 215 ? 6.234 -34.375 -17.188 1 89.31 215 ALA A C 1
ATOM 1627 O O . ALA A 1 215 ? 7.191 -35.094 -16.906 1 89.31 215 ALA A O 1
ATOM 1628 N N . ARG A 1 216 ? 6.336 -33.156 -17.562 1 89.19 216 ARG A N 1
ATOM 1629 C CA . ARG A 1 216 ? 7.648 -32.562 -17.75 1 89.19 216 ARG A CA 1
ATOM 1630 C C . ARG A 1 216 ? 8.344 -32.312 -16.422 1 89.19 216 ARG A C 1
ATOM 1632 O O . ARG A 1 216 ? 9.57 -32.188 -16.359 1 89.19 216 ARG A O 1
ATOM 1639 N N . PHE A 1 217 ? 7.566 -32.219 -15.398 1 91.5 217 PHE A N 1
ATOM 1640 C CA . PHE A 1 217 ? 8.133 -31.953 -14.086 1 91.5 217 PHE A CA 1
ATOM 1641 C C . PHE A 1 217 ? 7.965 -33.156 -13.164 1 91.5 217 PHE A C 1
ATOM 1643 O O . PHE A 1 217 ? 7.742 -33 -11.961 1 91.5 217 PHE A O 1
ATOM 1650 N N . GLY A 1 218 ? 7.984 -34.375 -13.734 1 87.75 218 GLY A N 1
ATOM 1651 C CA . GLY A 1 218 ? 8.039 -35.625 -12.992 1 87.75 218 GLY A CA 1
ATOM 1652 C C . GLY A 1 218 ? 6.715 -36 -12.336 1 87.75 218 GLY A C 1
ATOM 1653 O O . GLY A 1 218 ? 6.695 -36.688 -11.312 1 87.75 218 GLY A O 1
ATOM 1654 N N . ASN A 1 219 ? 5.656 -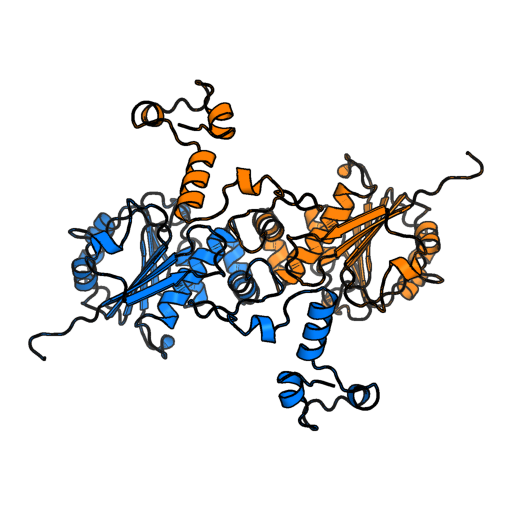35.438 -12.797 1 91.75 219 ASN A N 1
ATOM 1655 C CA . ASN A 1 219 ? 4.316 -35.688 -12.273 1 91.75 219 ASN A CA 1
ATOM 1656 C C . ASN A 1 219 ? 4.219 -35.344 -10.797 1 91.75 219 ASN A C 1
ATOM 1658 O O . ASN A 1 219 ? 3.596 -36.062 -10.008 1 91.75 219 ASN A O 1
ATOM 1662 N N . ALA A 1 220 ? 4.949 -34.25 -10.453 1 92.06 220 ALA A N 1
ATOM 1663 C CA . ALA A 1 220 ? 4.848 -33.688 -9.109 1 92.06 220 ALA A CA 1
ATOM 1664 C C . ALA A 1 220 ? 3.42 -33.25 -8.797 1 92.06 220 ALA A C 1
ATOM 1666 O O . ALA A 1 220 ? 2.65 -32.938 -9.711 1 92.06 220 ALA A O 1
ATOM 1667 N N . ARG A 1 221 ? 3.043 -33.344 -7.496 1 94.06 221 ARG A N 1
ATOM 1668 C CA . ARG A 1 221 ? 1.779 -32.719 -7.121 1 94.06 221 ARG A CA 1
ATOM 1669 C C . ARG A 1 221 ? 1.72 -31.281 -7.605 1 94.06 221 ARG A C 1
ATOM 1671 O O . ARG A 1 221 ? 2.674 -30.516 -7.43 1 94.06 221 ARG A O 1
ATOM 1678 N N . THR A 1 222 ? 0.569 -30.953 -8.234 1 96.12 222 THR A N 1
ATOM 1679 C CA . THR A 1 222 ? 0.533 -29.688 -8.938 1 96.12 222 THR A CA 1
ATOM 1680 C C . THR A 1 222 ? -0.674 -28.859 -8.5 1 96.12 222 THR A C 1
ATOM 1682 O O . THR A 1 222 ? -1.788 -29.375 -8.414 1 96.12 222 THR A O 1
ATOM 1685 N N . THR A 1 223 ? -0.421 -27.625 -8.156 1 97.25 223 THR A N 1
ATOM 1686 C CA . THR A 1 223 ? -1.469 -26.656 -7.887 1 97.25 223 THR A CA 1
ATOM 1687 C C . THR A 1 223 ? -1.474 -25.562 -8.945 1 97.25 223 THR A C 1
ATOM 1689 O O . THR A 1 223 ? -0.435 -24.953 -9.234 1 97.25 223 THR A O 1
ATOM 1692 N N . LEU A 1 224 ? -2.629 -25.375 -9.516 1 98.25 224 LEU A N 1
ATOM 1693 C CA . LEU A 1 224 ? -2.836 -24.281 -10.445 1 98.25 224 LEU A CA 1
ATOM 1694 C C . LEU A 1 224 ? -3.709 -23.188 -9.828 1 98.25 224 LEU A C 1
ATOM 1696 O O . LEU A 1 224 ? -4.797 -23.484 -9.32 1 98.25 224 LEU A O 1
ATOM 1700 N N . VAL A 1 225 ? -3.199 -21.969 -9.797 1 97.5 225 VAL A N 1
ATOM 1701 C CA . VAL A 1 225 ? -3.971 -20.812 -9.352 1 97.5 225 VAL A CA 1
ATOM 1702 C C . VAL A 1 225 ? -4.16 -19.844 -10.508 1 97.5 225 VAL A C 1
ATOM 1704 O O . VAL A 1 225 ? -3.201 -19.5 -11.211 1 97.5 225 VAL A O 1
ATOM 1707 N N . SER A 1 226 ? -5.387 -19.375 -10.672 1 96.25 226 SER A N 1
ATOM 1708 C CA . SER A 1 226 ? -5.688 -18.438 -11.75 1 96.25 226 SER A CA 1
ATOM 1709 C C . SER A 1 226 ? -6.504 -17.25 -11.242 1 96.25 226 SER A C 1
ATOM 1711 O O . SER A 1 226 ? -7.438 -17.422 -10.453 1 96.25 226 SER A O 1
ATOM 1713 N N . LEU A 1 227 ? -6.066 -16.062 -11.547 1 93.5 227 LEU A N 1
ATOM 1714 C CA . LEU A 1 227 ? -6.859 -14.836 -11.461 1 93.5 227 LEU A CA 1
ATOM 1715 C C . LEU A 1 227 ? -7.188 -14.305 -12.852 1 93.5 227 LEU A C 1
ATOM 1717 O O . LEU A 1 227 ? -6.473 -13.445 -13.375 1 93.5 227 LEU A O 1
ATOM 1721 N N . PRO A 1 228 ? -8.273 -14.742 -13.406 1 88.38 228 PRO A N 1
ATOM 1722 C CA . PRO A 1 228 ? -8.578 -14.406 -14.797 1 88.38 228 PRO A CA 1
ATOM 1723 C C . PRO A 1 228 ? -9.102 -12.977 -14.961 1 88.38 228 PRO A C 1
ATOM 1725 O O . PRO A 1 228 ? -9.758 -12.453 -14.055 1 88.38 228 PRO A O 1
ATOM 1728 N N . CYS A 1 229 ? -8.805 -12.375 -16.109 1 77.5 229 CYS A N 1
ATOM 1729 C CA . CYS A 1 229 ? -9.297 -11.031 -16.391 1 77.5 229 CYS A CA 1
ATOM 1730 C C . CYS A 1 229 ? -10.227 -11.031 -17.594 1 77.5 229 CYS A C 1
ATOM 1732 O O . CYS A 1 229 ? -11.086 -10.156 -17.719 1 77.5 229 CYS A O 1
ATOM 1734 N N . CYS A 1 230 ? -9.992 -11.891 -18.547 1 73.19 230 CYS A N 1
ATOM 1735 C CA . CYS A 1 230 ? -10.742 -11.898 -19.797 1 73.19 230 CYS A CA 1
ATOM 1736 C C . CYS A 1 230 ? -11.539 -13.188 -19.953 1 73.19 230 CYS A C 1
ATOM 1738 O O . CYS A 1 230 ? -11.047 -14.273 -19.641 1 73.19 230 CYS A O 1
ATOM 1740 N N . PRO A 1 231 ? -12.789 -13.031 -20.328 1 68.56 231 PRO A N 1
ATOM 1741 C CA . PRO A 1 231 ? -13.625 -14.219 -20.5 1 68.56 231 PRO A CA 1
ATOM 1742 C C . PRO A 1 231 ? -13.062 -15.203 -21.516 1 68.56 231 PRO A C 1
ATOM 1744 O O . PRO A 1 231 ? -13.32 -16.406 -21.438 1 68.56 231 PRO A O 1
ATOM 1747 N N . ARG A 1 232 ? -12.398 -14.648 -22.438 1 72.12 232 ARG A N 1
ATOM 1748 C CA . ARG A 1 232 ? -11.867 -15.492 -23.5 1 72.12 232 ARG A CA 1
ATOM 1749 C C . ARG A 1 232 ? -10.711 -16.344 -23.016 1 72.12 232 ARG A C 1
ATOM 1751 O O . ARG A 1 232 ? -10.422 -17.406 -23.594 1 72.12 232 ARG A O 1
ATOM 1758 N N . PHE A 1 233 ? -10.078 -15.852 -21.984 1 73.94 233 PHE A N 1
ATOM 1759 C CA . PHE A 1 233 ? -8.906 -16.547 -21.469 1 73.94 233 PHE A CA 1
ATOM 1760 C C . PHE A 1 233 ? -9.164 -17.062 -20.062 1 73.94 233 PHE A C 1
ATOM 1762 O O . PHE A 1 233 ? -8.656 -16.5 -19.094 1 73.94 233 PHE A O 1
ATOM 1769 N N . ARG A 1 234 ? -10 -18.078 -20.031 1 82.31 234 ARG A N 1
ATOM 1770 C CA . ARG A 1 234 ? -10.289 -18.703 -18.75 1 82.31 234 ARG A CA 1
ATOM 1771 C C . ARG A 1 234 ? -9.602 -20.062 -18.625 1 82.31 234 ARG A C 1
ATOM 1773 O O . ARG A 1 234 ? -9.812 -20.938 -19.469 1 82.31 234 ARG A O 1
ATOM 1780 N N . SER A 1 235 ? -8.898 -20.156 -17.609 1 86 235 SER A N 1
ATOM 1781 C CA . SER A 1 235 ? -8.172 -21.406 -17.359 1 86 235 SER A CA 1
ATOM 1782 C C . SER A 1 235 ? -9.133 -22.594 -17.25 1 86 235 SER A C 1
ATOM 1784 O O . SER A 1 235 ? -8.781 -23.719 -17.609 1 86 235 SER A O 1
ATOM 1786 N N . GLN A 1 236 ? -10.258 -22.328 -16.812 1 87 236 GLN A N 1
ATOM 1787 C CA . GLN A 1 236 ? -11.242 -23.391 -16.641 1 87 236 GLN A CA 1
ATOM 1788 C C . GLN A 1 236 ? -11.555 -24.094 -17.969 1 87 236 GLN A C 1
ATOM 1790 O O . GLN A 1 236 ? -11.75 -25.297 -18 1 87 236 GLN A O 1
ATOM 1795 N N . LYS A 1 237 ? -11.625 -23.328 -18.984 1 88 237 LYS A N 1
ATOM 1796 C CA . LYS A 1 237 ? -11.898 -23.891 -20.312 1 88 237 LYS A CA 1
ATOM 1797 C C . LYS A 1 237 ? -10.781 -24.828 -20.75 1 88 237 LYS A C 1
ATOM 1799 O O . LYS A 1 237 ? -11.039 -25.859 -21.359 1 88 237 LYS A O 1
ATOM 1804 N N . ASP A 1 238 ? -9.68 -24.453 -20.469 1 92.25 238 ASP A N 1
ATOM 1805 C CA . ASP A 1 238 ? -8.516 -25.234 -20.891 1 92.25 238 ASP A CA 1
ATOM 1806 C C . ASP A 1 238 ? -8.32 -26.453 -19.984 1 92.25 238 ASP A C 1
ATOM 1808 O O . ASP A 1 238 ? -7.957 -27.531 -20.453 1 92.25 238 ASP A O 1
ATOM 1812 N N . VAL A 1 239 ? -8.562 -26.328 -18.703 1 94.25 239 VAL A N 1
ATOM 1813 C CA . VAL A 1 239 ? -8.414 -27.406 -17.734 1 94.25 239 VAL A CA 1
ATOM 1814 C C . VAL A 1 239 ? -9.523 -28.438 -17.938 1 94.25 239 VAL A C 1
ATOM 1816 O O . VAL A 1 239 ? -9.32 -29.625 -17.734 1 94.25 239 VAL A O 1
ATOM 1819 N N . GLY A 1 240 ? -10.672 -28.016 -18.25 1 92.06 240 GLY A N 1
ATOM 1820 C CA . GLY A 1 240 ? -11.766 -28.922 -18.578 1 92.06 240 GLY A CA 1
ATOM 1821 C C . GLY A 1 240 ? -12.617 -29.297 -17.391 1 92.06 240 GLY A C 1
ATOM 1822 O O . GLY A 1 240 ? -13.469 -30.172 -17.469 1 92.06 240 GLY A O 1
ATOM 1823 N N . ARG A 1 241 ? -12.344 -28.781 -16.266 1 93 241 ARG A N 1
ATOM 1824 C CA . ARG A 1 241 ? -13.18 -29 -15.078 1 93 241 ARG A CA 1
ATOM 1825 C C . ARG A 1 241 ? -13.219 -27.734 -14.211 1 93 241 ARG A C 1
ATOM 1827 O O . ARG A 1 241 ? -12.359 -26.859 -14.328 1 93 241 ARG A O 1
ATOM 1834 N N . LYS A 1 242 ? -14.258 -27.688 -13.359 1 94.06 242 LYS A N 1
ATOM 1835 C CA . LYS A 1 242 ? -14.398 -26.578 -12.422 1 94.06 242 LYS A CA 1
ATOM 1836 C C . LYS A 1 242 ? -13.258 -26.547 -11.414 1 94.06 242 LYS A C 1
ATOM 1838 O O . LYS A 1 242 ? -12.688 -27.578 -11.086 1 94.06 242 LYS A O 1
ATOM 1843 N N . PRO A 1 243 ? -12.945 -25.344 -10.977 1 95.12 243 PRO A N 1
ATOM 1844 C CA . PRO A 1 243 ? -11.914 -25.281 -9.938 1 95.12 243 PRO A CA 1
ATOM 1845 C C . PRO A 1 243 ? -12.328 -25.969 -8.641 1 95.12 243 PRO A C 1
ATOM 1847 O O . PRO A 1 243 ? -13.523 -26.062 -8.344 1 95.12 243 PRO A O 1
ATOM 1850 N N . ASP A 1 244 ? -11.297 -26.469 -7.938 1 94.31 244 ASP A N 1
ATOM 1851 C CA . ASP A 1 244 ? -11.547 -27.078 -6.637 1 94.31 244 ASP A CA 1
ATOM 1852 C C . ASP A 1 244 ? -11.984 -26.031 -5.613 1 94.31 244 ASP A C 1
ATOM 1854 O O . ASP A 1 244 ? -12.781 -26.328 -4.719 1 94.31 244 ASP A O 1
ATOM 1858 N N . VAL A 1 245 ? -11.352 -24.891 -5.684 1 91.12 245 VAL A N 1
ATOM 1859 C CA . VAL A 1 245 ? -11.672 -23.766 -4.828 1 91.12 245 VAL A CA 1
ATOM 1860 C C . VAL A 1 245 ? -11.867 -22.5 -5.676 1 91.12 245 VAL A C 1
ATOM 1862 O O . VAL A 1 245 ? -11.109 -22.266 -6.621 1 91.12 245 VAL A O 1
ATOM 1865 N N . CYS A 1 246 ? -12.922 -21.766 -5.426 1 89.69 246 CYS A N 1
ATOM 1866 C CA . CYS A 1 246 ? -13.195 -20.516 -6.125 1 89.69 246 CYS A CA 1
ATOM 1867 C C . CYS A 1 246 ? -13.789 -19.484 -5.18 1 89.69 246 CYS A C 1
ATOM 1869 O O . CYS A 1 246 ? -14.711 -19.781 -4.418 1 89.69 246 CYS A O 1
ATOM 1871 N N . TYR A 1 247 ? -13.234 -18.266 -5.18 1 81.62 247 TYR A N 1
ATOM 1872 C CA . TYR A 1 247 ? -13.727 -17.203 -4.316 1 81.62 247 TYR A CA 1
ATOM 1873 C C . TYR A 1 247 ? -13.273 -15.836 -4.828 1 81.62 247 TYR A C 1
ATOM 1875 O O . TYR A 1 247 ? -12.398 -15.75 -5.695 1 81.62 247 TYR A O 1
ATOM 1883 N N . GLU A 1 248 ? -13.93 -14.836 -4.336 1 80 248 GLU A N 1
ATOM 1884 C CA . GLU A 1 248 ? -13.477 -13.461 -4.543 1 80 248 GLU A CA 1
ATOM 1885 C C . GLU A 1 248 ? -12.594 -12.992 -3.396 1 80 248 GLU A C 1
ATOM 1887 O O . GLU A 1 248 ? -12.992 -13.039 -2.232 1 80 248 GLU A O 1
ATOM 1892 N N . ASP A 1 249 ? -11.43 -12.648 -3.725 1 81.25 249 ASP A N 1
ATOM 1893 C CA . ASP A 1 249 ? -10.523 -12.133 -2.705 1 81.25 249 ASP A CA 1
ATOM 1894 C C . ASP A 1 249 ? -10.703 -10.625 -2.535 1 81.25 249 ASP A C 1
ATOM 1896 O O . ASP A 1 249 ? -10.211 -9.844 -3.352 1 81.25 249 ASP A O 1
ATOM 1900 N N . GLU A 1 250 ? -11.164 -10.117 -1.479 1 72.69 250 GLU A N 1
ATOM 1901 C CA . GLU A 1 250 ? -11.508 -8.719 -1.248 1 72.69 250 GLU A CA 1
ATOM 1902 C C . GLU A 1 250 ? -10.273 -7.883 -0.938 1 72.69 250 GLU A C 1
ATOM 1904 O O . GLU A 1 250 ? -10.32 -6.652 -0.967 1 72.69 250 GLU A O 1
ATOM 1909 N N . CYS A 1 251 ? -9.188 -8.547 -0.766 1 78.94 251 CYS A N 1
ATOM 1910 C CA . CYS A 1 251 ? -7.953 -7.824 -0.475 1 78.94 251 CYS A CA 1
ATOM 1911 C C . CYS A 1 251 ? -7.215 -7.469 -1.759 1 78.94 251 CYS A C 1
ATOM 1913 O O . CYS A 1 251 ? -6.191 -6.781 -1.722 1 78.94 251 CYS A O 1
ATOM 1915 N N . VAL A 1 252 ? -7.809 -7.926 -2.881 1 82.81 252 VAL A N 1
ATOM 1916 C CA . VAL A 1 252 ? -7.227 -7.586 -4.176 1 82.81 252 VAL A CA 1
ATOM 1917 C C . VAL A 1 252 ? -7.824 -6.273 -4.684 1 82.81 252 VAL A C 1
ATOM 1919 O O . VAL A 1 252 ? -9.047 -6.129 -4.758 1 82.81 252 VAL A O 1
ATOM 1922 N N . PHE A 1 253 ? -6.883 -5.383 -5.047 1 79.56 253 PHE A N 1
ATOM 1923 C CA . PHE A 1 253 ? -7.309 -4.055 -5.469 1 79.56 253 PHE A CA 1
ATOM 1924 C C . PHE A 1 253 ? -7.555 -4.016 -6.973 1 79.56 253 PHE A C 1
ATOM 1926 O O . PHE A 1 253 ? -6.977 -3.191 -7.68 1 79.56 253 PHE A O 1
ATOM 1933 N N . SER A 1 254 ? -8.422 -4.805 -7.453 1 73.94 254 SER A N 1
ATOM 1934 C CA . SER A 1 254 ? -8.828 -4.895 -8.852 1 73.94 254 SER A CA 1
ATOM 1935 C C . SER A 1 254 ? -10.219 -5.5 -8.992 1 73.94 254 SER A C 1
ATOM 1937 O O . SER A 1 254 ? -10.68 -6.207 -8.102 1 73.94 254 SER A O 1
ATOM 1939 N N . ALA A 1 255 ? -10.852 -5.121 -10.062 1 70.69 255 ALA A N 1
ATOM 1940 C CA . ALA A 1 255 ? -12.133 -5.754 -10.359 1 70.69 255 ALA A CA 1
ATOM 1941 C C . ALA A 1 255 ? -11.953 -7.246 -10.633 1 70.69 255 ALA A C 1
ATOM 1943 O O . ALA A 1 255 ? -12.844 -8.047 -10.336 1 70.69 255 ALA A O 1
ATOM 1944 N N . CYS A 1 256 ? -10.828 -7.617 -11.141 1 77.25 256 CYS A N 1
ATOM 1945 C CA . CYS A 1 256 ? -10.523 -9.016 -11.438 1 77.25 256 CYS A CA 1
ATOM 1946 C C . CYS A 1 256 ? -9.914 -9.711 -10.234 1 77.25 256 CYS A C 1
ATOM 1948 O O . CYS A 1 256 ? -8.734 -10.07 -10.25 1 77.25 256 CYS A O 1
ATOM 1950 N N . ARG A 1 257 ? -10.734 -9.992 -9.219 1 79.81 257 ARG A N 1
ATOM 1951 C CA . ARG A 1 257 ? -10.219 -10.492 -7.953 1 79.81 257 ARG A CA 1
ATOM 1952 C C . ARG A 1 257 ? -10.711 -11.914 -7.688 1 79.81 257 ARG A C 1
ATOM 1954 O O . ARG A 1 257 ? -10.609 -12.414 -6.562 1 79.81 257 ARG A O 1
ATOM 1961 N N . ARG A 1 258 ? -11.297 -12.461 -8.727 1 83.25 258 ARG A N 1
ATOM 1962 C CA . ARG A 1 258 ? -11.695 -13.859 -8.602 1 83.25 258 ARG A CA 1
ATOM 1963 C C . ARG A 1 258 ? -10.477 -14.773 -8.633 1 83.25 258 ARG A C 1
ATOM 1965 O O . ARG A 1 258 ? -9.602 -14.633 -9.492 1 83.25 258 ARG A O 1
ATOM 1972 N N . VAL A 1 259 ? -10.453 -15.641 -7.625 1 90.19 259 VAL A N 1
ATOM 1973 C CA . VAL A 1 259 ? -9.359 -16.594 -7.516 1 90.19 259 VAL A CA 1
ATOM 1974 C C . VAL A 1 259 ? -9.891 -18.016 -7.734 1 90.19 259 VAL A C 1
ATOM 1976 O O . VAL A 1 259 ? -10.891 -18.406 -7.133 1 90.19 259 VAL A O 1
ATOM 1979 N N . GLU A 1 260 ? -9.227 -18.734 -8.617 1 93.69 260 GLU A N 1
ATOM 1980 C CA . GLU A 1 260 ? -9.562 -20.125 -8.906 1 93.69 260 GLU A CA 1
ATOM 1981 C C . GLU A 1 260 ? -8.359 -21.047 -8.695 1 93.69 260 GLU A C 1
ATOM 1983 O O . GLU A 1 260 ? -7.25 -20.719 -9.117 1 93.69 260 GLU A O 1
ATOM 1988 N N . VAL A 1 261 ? -8.625 -22.203 -7.988 1 95.06 261 VAL A N 1
ATOM 1989 C CA . VAL A 1 261 ? -7.535 -23.125 -7.652 1 95.06 261 VAL A CA 1
ATOM 1990 C C . VAL A 1 261 ? -7.891 -24.531 -8.102 1 95.06 261 VAL A C 1
ATOM 1992 O O . VAL A 1 261 ? -9.008 -25.016 -7.871 1 95.06 261 VAL A O 1
ATOM 1995 N N . TRP A 1 262 ? -6.988 -25.188 -8.812 1 97.38 262 TRP A N 1
ATOM 1996 C CA . TRP A 1 262 ? -7.07 -26.594 -9.156 1 97.38 262 TRP A CA 1
ATOM 1997 C C . TRP A 1 262 ? -5.906 -27.375 -8.547 1 97.38 262 TRP A C 1
ATOM 1999 O O . TRP A 1 262 ? -4.77 -26.891 -8.539 1 97.38 262 TRP A O 1
ATOM 2009 N N . ASN A 1 263 ? -6.223 -28.531 -8.031 1 96.56 263 ASN A N 1
ATOM 2010 C CA . ASN A 1 263 ? -5.195 -29.422 -7.516 1 96.56 263 ASN A CA 1
ATOM 2011 C C . ASN A 1 263 ? -5.156 -30.734 -8.297 1 96.56 263 ASN A C 1
ATOM 2013 O O . ASN A 1 263 ? -6.203 -31.312 -8.602 1 96.56 263 ASN A O 1
ATOM 2017 N N . PHE A 1 264 ? -3.904 -31.109 -8.695 1 96 264 PHE A N 1
ATOM 2018 C CA . PHE A 1 264 ? -3.691 -32.344 -9.477 1 96 264 PHE A CA 1
ATOM 2019 C C . PHE A 1 264 ? -2.701 -33.25 -8.773 1 96 264 PHE A C 1
ATOM 2021 O O . PHE A 1 264 ? -1.603 -32.844 -8.406 1 96 264 PHE A O 1
ATOM 2028 N N . VAL A 1 265 ? -3.129 -34.469 -8.516 1 93.12 265 VAL A N 1
ATOM 2029 C CA . VAL A 1 265 ? -2.252 -35.5 -7.977 1 93.12 265 VAL A CA 1
ATOM 2030 C C . VAL A 1 265 ? -2.197 -36.688 -8.938 1 93.12 265 VAL A C 1
ATOM 2032 O O . VAL A 1 265 ? -3.225 -37.094 -9.469 1 93.12 265 VAL A O 1
ATOM 2035 N N . PHE A 1 266 ? -1.003 -36.938 -9.328 1 82.94 266 PHE A N 1
ATOM 2036 C CA . PHE A 1 266 ? -0.854 -38.094 -10.195 1 82.94 266 PHE A CA 1
ATOM 2037 C C . PHE A 1 266 ? -1.16 -39.375 -9.43 1 82.94 266 PHE A C 1
ATOM 2039 O O . PHE A 1 266 ? -0.614 -39.594 -8.352 1 82.94 266 PHE A O 1
ATOM 2046 N N . MET A 1 267 ? -2.316 -40 -9.648 1 67.62 267 MET A N 1
ATOM 2047 C CA . MET A 1 267 ? -2.627 -41.312 -9.062 1 67.62 267 MET A CA 1
ATOM 2048 C C . MET A 1 267 ? -2.115 -42.438 -9.945 1 67.62 267 MET A C 1
ATOM 2050 O O . MET A 1 267 ? -2.424 -42.469 -11.141 1 67.62 267 MET A O 1
ATOM 2054 N N . CYS A 1 268 ? -1.01 -43.062 -9.641 1 55.09 268 CYS A N 1
ATOM 2055 C CA . CYS A 1 268 ? -0.558 -44.25 -10.359 1 55.09 268 CYS A CA 1
ATOM 2056 C C . CYS A 1 268 ? -1.662 -45.281 -10.422 1 55.09 268 CYS A C 1
ATOM 2058 O O . CYS A 1 268 ? -2.221 -45.688 -9.398 1 55.09 268 CYS A O 1
ATOM 2060 N N . THR A 1 269 ? -2.41 -45.375 -11.484 1 49 269 THR A N 1
ATOM 2061 C CA . THR A 1 269 ? -3.377 -46.469 -11.648 1 49 269 THR A CA 1
ATOM 2062 C C . THR A 1 269 ? -2.746 -47.812 -11.305 1 49 269 THR A C 1
ATOM 2064 O O . THR A 1 269 ? -3.453 -48.781 -11.086 1 49 269 THR A O 1
ATOM 2067 N N . LEU A 1 270 ? -1.58 -48 -11.609 1 46.66 270 LEU A N 1
ATOM 2068 C CA . LEU A 1 270 ? -1.088 -49.312 -11.242 1 46.66 270 LEU A CA 1
ATOM 2069 C C . LEU A 1 270 ? -1.141 -49.531 -9.727 1 46.66 270 LEU A C 1
ATOM 2071 O O . LEU A 1 270 ? -1.219 -50.656 -9.25 1 46.66 270 LEU A O 1
ATOM 2075 N N . CYS A 1 271 ? -0.872 -48.594 -8.953 1 40.22 271 CYS A N 1
ATOM 2076 C CA . CYS A 1 271 ? -0.905 -48.781 -7.504 1 40.22 271 CYS A CA 1
ATOM 2077 C C . CYS A 1 271 ? -2.299 -48.5 -6.949 1 40.22 271 CYS A C 1
ATOM 2079 O O . CYS A 1 271 ? -2.521 -48.625 -5.742 1 40.22 271 CYS A O 1
ATOM 2081 N N . SER A 1 272 ? -3.172 -47.844 -7.617 1 36 272 SER A N 1
ATOM 2082 C CA . SER A 1 272 ? -4.504 -47.875 -7.023 1 36 272 SER A CA 1
ATOM 2083 C C . SER A 1 272 ? -5.238 -49.156 -7.363 1 36 272 SER A C 1
ATOM 2085 O O . SER A 1 272 ? -5.121 -49.656 -8.477 1 36 272 SER A O 1
ATOM 2087 N N . MET B 1 1 ? -22.859 1.376 -29.766 1 35.34 1 MET B N 1
ATOM 2088 C CA . MET B 1 1 ? -21.672 1.111 -28.953 1 35.34 1 MET B CA 1
ATOM 2089 C C . MET B 1 1 ? -21.328 2.316 -28.078 1 35.34 1 MET B C 1
ATOM 2091 O O . MET B 1 1 ? -21.094 3.41 -28.609 1 35.34 1 MET B O 1
ATOM 2095 N N . ASN B 1 2 ? -21.719 2.355 -26.891 1 42.97 2 ASN B N 1
ATOM 2096 C CA . ASN B 1 2 ? -21.594 3.584 -26.125 1 42.97 2 ASN B CA 1
ATOM 2097 C C . ASN B 1 2 ? -20.141 3.914 -25.828 1 42.97 2 ASN B C 1
ATOM 2099 O O . ASN B 1 2 ? -19.438 3.154 -25.141 1 42.97 2 ASN B O 1
ATOM 2103 N N . THR B 1 3 ? -19.422 4.578 -26.625 1 48.62 3 THR B N 1
ATOM 2104 C CA . THR B 1 3 ? -18.078 5.152 -26.578 1 48.62 3 THR B CA 1
ATOM 2105 C C . THR B 1 3 ? -17.922 6.039 -25.359 1 48.62 3 THR B C 1
ATOM 2107 O O . THR B 1 3 ? -18.734 6.918 -25.094 1 48.62 3 THR B O 1
ATOM 2110 N N . CYS B 1 4 ? -17.188 5.453 -24.469 1 50.94 4 CYS B N 1
ATOM 2111 C CA . CYS B 1 4 ? -16.938 6.289 -23.297 1 50.94 4 CYS B CA 1
ATOM 2112 C C . CYS B 1 4 ? -16.188 7.559 -23.688 1 50.94 4 CYS B C 1
ATOM 2114 O O . CYS B 1 4 ? -15.781 7.719 -24.844 1 50.94 4 CYS B O 1
ATOM 2116 N N . ASP B 1 5 ? -16.141 8.453 -22.859 1 51.56 5 ASP B N 1
ATOM 2117 C CA . ASP B 1 5 ? -15.57 9.758 -23.156 1 51.56 5 ASP B CA 1
ATOM 2118 C C . ASP B 1 5 ? -14.125 9.625 -23.641 1 51.56 5 ASP B C 1
ATOM 2120 O O . ASP B 1 5 ? -13.68 10.391 -24.5 1 51.56 5 ASP B O 1
ATOM 2124 N N . SER B 1 6 ? -13.484 8.664 -23.062 1 48.41 6 SER B N 1
ATOM 2125 C CA . SER B 1 6 ? -12.117 8.445 -23.531 1 48.41 6 SER B CA 1
ATOM 2126 C C . SER B 1 6 ? -12.102 7.988 -25 1 48.41 6 SER B C 1
ATOM 2128 O O . SER B 1 6 ? -11.258 8.43 -25.781 1 48.41 6 SER B O 1
ATOM 2130 N N . CYS B 1 7 ? -12.938 7.047 -25.234 1 52.16 7 CYS B N 1
ATOM 2131 C CA . CYS B 1 7 ? -13.055 6.637 -26.625 1 52.16 7 CYS B CA 1
ATOM 2132 C C . CYS B 1 7 ? -13.344 7.832 -27.531 1 52.16 7 CYS B C 1
ATOM 2134 O O . CYS B 1 7 ? -12.789 7.938 -28.625 1 52.16 7 CYS B O 1
ATOM 2136 N N . LYS B 1 8 ? -14.125 8.695 -27.031 1 52.5 8 LYS B N 1
ATOM 2137 C CA . LYS B 1 8 ? -14.469 9.867 -27.828 1 52.5 8 LYS B CA 1
ATOM 2138 C C . LYS B 1 8 ? -13.258 10.766 -28.047 1 52.5 8 LYS B C 1
ATOM 2140 O O . LYS B 1 8 ? -13.109 11.383 -29.109 1 52.5 8 LYS B O 1
ATOM 2145 N N . GLN B 1 9 ? -12.469 10.859 -26.922 1 46.62 9 GLN B N 1
ATOM 2146 C CA . GLN B 1 9 ? -11.281 11.695 -27.016 1 46.62 9 GLN B CA 1
ATOM 2147 C C . GLN B 1 9 ? -10.211 11.023 -27.891 1 46.62 9 GLN B C 1
ATOM 2149 O O . GLN B 1 9 ? -9.422 11.703 -28.547 1 46.62 9 GLN B O 1
ATOM 2154 N N . THR B 1 10 ? -10.156 9.812 -27.547 1 42.94 10 THR B N 1
ATOM 2155 C CA . THR B 1 10 ? -9.125 9.094 -28.297 1 42.94 10 THR B CA 1
ATOM 2156 C C . THR B 1 10 ? -9.609 8.742 -29.703 1 42.94 10 THR B C 1
ATOM 2158 O O . THR B 1 10 ? -8.805 8.414 -30.578 1 42.94 10 THR B O 1
ATOM 2161 N N . LEU B 1 11 ? -10.789 8.633 -29.766 1 40.28 11 LEU B N 1
ATOM 2162 C CA . LEU B 1 11 ? -11.312 8.336 -31.094 1 40.28 11 LEU B CA 1
ATOM 2163 C C . LEU B 1 11 ? -10.953 9.445 -32.094 1 40.28 11 LEU B C 1
ATOM 2165 O O . LEU B 1 11 ? -11.266 9.359 -33.281 1 40.28 11 LEU B O 1
ATOM 2169 N N . PRO B 1 12 ? -10.75 10.664 -31.703 1 37.47 12 PRO B N 1
ATOM 2170 C CA . PRO B 1 12 ? -10.266 11.312 -32.938 1 37.47 12 PRO B CA 1
ATOM 2171 C C . PRO B 1 12 ? -9.078 10.578 -33.562 1 37.47 12 PRO B C 1
ATOM 2173 O O . PRO B 1 12 ? -8.281 9.969 -32.844 1 37.47 12 PRO B O 1
ATOM 2176 N N . GLN B 1 13 ? -9.039 10.352 -34.875 1 36.94 13 GLN B N 1
ATOM 2177 C CA . GLN B 1 13 ? -8.438 9.484 -35.875 1 36.94 13 GLN B CA 1
ATOM 2178 C C . GLN B 1 13 ? -6.934 9.352 -35.656 1 36.94 13 GLN B C 1
ATOM 2180 O O . GLN B 1 13 ? -6.352 8.297 -35.938 1 36.94 13 GLN B O 1
ATOM 2185 N N . ASN B 1 14 ? -6.066 10.406 -35.812 1 35.38 14 ASN B N 1
ATOM 2186 C CA . ASN B 1 14 ? -4.66 10.406 -36.219 1 35.38 14 ASN B CA 1
ATOM 2187 C C . ASN B 1 14 ? -3.762 9.875 -35.094 1 35.38 14 ASN B C 1
ATOM 2189 O O . ASN B 1 14 ? -2.549 9.75 -35.281 1 35.38 14 ASN B O 1
ATOM 2193 N N . LEU B 1 15 ? -3.961 10.164 -33.938 1 32.91 15 LEU B N 1
ATOM 2194 C CA . LEU B 1 15 ? -2.865 9.977 -32.969 1 32.91 15 LEU B CA 1
ATOM 2195 C C . LEU B 1 15 ? -2.678 8.5 -32.656 1 32.91 15 LEU B C 1
ATOM 2197 O O . LEU B 1 15 ? -1.677 8.117 -32.031 1 32.91 15 LEU B O 1
ATOM 2201 N N . PHE B 1 16 ? -3.658 7.668 -32.469 1 31.34 16 PHE B N 1
ATOM 2202 C CA . PHE B 1 16 ? -3.299 6.258 -32.438 1 31.34 16 PHE B CA 1
ATOM 2203 C C . PHE B 1 16 ? -3.379 5.633 -33.812 1 31.34 16 PHE B C 1
ATOM 2205 O O . PHE B 1 16 ? -4.469 5.336 -34.312 1 31.34 16 PHE B O 1
ATOM 2212 N N . PRO B 1 17 ? -2.4 5.98 -34.719 1 31.86 17 PRO B N 1
ATOM 2213 C CA . PRO B 1 17 ? -2.334 5.289 -36.031 1 31.86 17 PRO B CA 1
ATOM 2214 C C . PRO B 1 17 ? -2.547 3.783 -35.906 1 31.86 17 PRO B C 1
ATOM 2216 O O . PRO B 1 17 ? -2.451 3.059 -36.906 1 31.86 17 PRO B O 1
ATOM 2219 N N . LYS B 1 18 ? -2.104 3.016 -34.938 1 31.44 18 LYS B N 1
ATOM 2220 C CA . LYS B 1 18 ? -1.907 1.634 -35.344 1 31.44 18 LYS B CA 1
ATOM 2221 C C . LYS B 1 18 ? -3.182 1.064 -35.969 1 31.44 18 LYS B C 1
ATOM 2223 O O . LYS B 1 18 ? -4.273 1.232 -35.406 1 31.44 18 LYS B O 1
ATOM 2228 N N . LYS B 1 19 ? -3.352 0.476 -37.25 1 32.84 19 LYS B N 1
ATOM 2229 C CA . LYS B 1 19 ? -4.137 -0.289 -38.188 1 32.84 19 LYS B CA 1
ATOM 2230 C C . LYS B 1 19 ? -4.973 -1.358 -37.5 1 32.84 19 LYS B C 1
ATOM 2232 O O . LYS B 1 19 ? -6.141 -1.566 -37.844 1 32.84 19 LYS B O 1
ATOM 2237 N N . LYS B 1 20 ? -4.262 -2.285 -36.781 1 32.44 20 LYS B N 1
ATOM 2238 C CA . LYS B 1 20 ? -4.949 -3.494 -36.344 1 32.44 20 LYS B CA 1
ATOM 2239 C C . LYS B 1 20 ? -6.047 -3.16 -35.344 1 32.44 20 LYS B C 1
ATOM 2241 O O . LYS B 1 20 ? -6.824 -4.035 -34.938 1 32.44 20 LYS B O 1
ATOM 2246 N N . PHE B 1 21 ? -6.156 -2.014 -34.688 1 30.53 21 PHE B N 1
ATOM 2247 C CA . PHE B 1 21 ? -7.27 -1.544 -33.844 1 30.53 21 PHE B CA 1
ATOM 2248 C C . PHE B 1 21 ? -8.453 -1.149 -34.719 1 30.53 21 PHE B C 1
ATOM 2250 O O . PHE B 1 21 ? -9.57 -0.986 -34.219 1 30.53 21 PHE B O 1
ATOM 2257 N N . ALA B 1 22 ? -8.32 -0.65 -35.875 1 33.81 22 ALA B N 1
ATOM 2258 C CA . ALA B 1 22 ? -9.375 -0.224 -36.781 1 33.81 22 ALA B CA 1
ATOM 2259 C C . ALA B 1 22 ? -10.242 -1.404 -37.219 1 33.81 22 ALA B C 1
ATOM 2261 O O . ALA B 1 22 ? -11.461 -1.266 -37.375 1 33.81 22 ALA B O 1
ATOM 2262 N N . GLN B 1 23 ? -9.719 -2.381 -37.844 1 33.47 23 GLN B N 1
ATOM 2263 C CA . GLN B 1 23 ? -10.531 -3.396 -38.531 1 33.47 23 GLN B CA 1
ATOM 2264 C C . GLN B 1 23 ? -11.281 -4.258 -37.5 1 33.47 23 GLN B C 1
ATOM 2266 O O . GLN B 1 23 ? -12.297 -4.867 -37.812 1 33.47 23 GLN B O 1
ATOM 2271 N N . ALA B 1 24 ? -10.656 -4.973 -36.406 1 33.16 24 ALA B N 1
ATOM 2272 C CA . ALA B 1 24 ? -11.375 -5.867 -35.5 1 33.16 24 ALA B CA 1
ATOM 2273 C C . ALA B 1 24 ? -12.148 -5.078 -34.469 1 33.16 24 ALA B C 1
ATOM 2275 O O . ALA B 1 24 ? -11.586 -4.195 -33.812 1 33.16 24 ALA B O 1
ATOM 2276 N N . GLY B 1 25 ? -13.625 -4.906 -34.469 1 37.34 25 GLY B N 1
ATOM 2277 C CA . GLY B 1 25 ? -14.672 -4.078 -33.906 1 37.34 25 GLY B CA 1
ATOM 2278 C C . GLY B 1 25 ? -14.133 -2.896 -33.094 1 37.34 25 GLY B C 1
ATOM 2279 O O . GLY B 1 25 ? -12.922 -2.779 -32.906 1 37.34 25 GLY B O 1
ATOM 2280 N N . ALA B 1 26 ? -14.891 -1.649 -32.812 1 40.47 26 ALA B N 1
ATOM 2281 C CA . ALA B 1 26 ? -14.5 -0.342 -32.312 1 40.47 26 ALA B CA 1
ATOM 2282 C C . ALA B 1 26 ? -13.477 -0.483 -31.188 1 40.47 26 ALA B C 1
ATOM 2284 O O . ALA B 1 26 ? -13.578 -1.379 -30.344 1 40.47 26 ALA B O 1
ATOM 2285 N N . PRO B 1 27 ? -12.32 -0.007 -31.375 1 42 27 PRO B N 1
ATOM 2286 C CA . PRO B 1 27 ? -11.258 -0.042 -30.359 1 42 27 PRO B CA 1
ATOM 2287 C C . PRO B 1 27 ? -11.758 0.363 -28.969 1 42 27 PRO B C 1
ATOM 2289 O O . PRO B 1 27 ? -12.453 1.375 -28.828 1 42 27 PRO B O 1
ATOM 2292 N N . ILE B 1 28 ? -12.266 -0.508 -28.234 1 51.09 28 ILE B N 1
ATOM 2293 C CA . ILE B 1 28 ? -12.68 -0.202 -26.859 1 51.09 28 ILE B CA 1
ATOM 2294 C C . ILE B 1 28 ? -11.5 0.388 -26.094 1 51.09 28 ILE B C 1
ATOM 2296 O O . ILE B 1 28 ? -10.43 -0.221 -26.016 1 51.09 28 ILE B O 1
ATOM 2300 N N . CYS B 1 29 ? -11.492 1.774 -26.109 1 54.59 29 CYS B N 1
ATOM 2301 C CA . CYS B 1 29 ? -10.438 2.443 -25.359 1 54.59 29 CYS B CA 1
ATOM 2302 C C . CYS B 1 29 ? -10.227 1.771 -24 1 54.59 29 CYS B C 1
ATOM 2304 O O . CYS B 1 29 ? -11.016 0.912 -23.609 1 54.59 29 CYS B O 1
ATOM 2306 N N . ARG B 1 30 ? -9.031 2.053 -23.547 1 54.06 30 ARG B N 1
ATOM 2307 C CA . ARG B 1 30 ? -8.695 1.504 -22.234 1 54.06 30 ARG B CA 1
ATOM 2308 C C . ARG B 1 30 ? -9.844 1.676 -21.25 1 54.06 30 ARG B C 1
ATOM 2310 O O . ARG B 1 30 ? -10.133 0.775 -20.453 1 54.06 30 ARG B O 1
ATOM 2317 N N . GLN B 1 31 ? -10.406 2.875 -21.453 1 56.94 31 GLN B N 1
ATOM 2318 C CA . GLN B 1 31 ? -11.508 3.146 -20.531 1 56.94 31 GLN B CA 1
ATOM 2319 C C . GLN B 1 31 ? -12.703 2.232 -20.828 1 56.94 31 GLN B C 1
ATOM 2321 O O . GLN B 1 31 ? -13.312 1.698 -19.891 1 56.94 31 GLN B O 1
ATOM 2326 N N . CYS B 1 32 ? -12.961 2.141 -22.062 1 59.44 32 CYS B N 1
ATOM 2327 C CA . CYS B 1 32 ? -14.062 1.265 -22.453 1 59.44 32 CYS B CA 1
ATOM 2328 C C . CYS B 1 32 ? -13.789 -0.173 -22.031 1 59.44 32 CYS B C 1
ATOM 2330 O O . CYS B 1 32 ? -14.695 -0.869 -21.562 1 59.44 32 CYS B O 1
ATOM 2332 N N . LYS B 1 33 ? -12.602 -0.566 -22.172 1 56.03 33 LYS B N 1
ATOM 2333 C CA . LYS B 1 33 ? -12.211 -1.904 -21.734 1 56.03 33 LYS B CA 1
ATOM 2334 C C . LYS B 1 33 ? -12.383 -2.061 -20.234 1 56.03 33 LYS B C 1
ATOM 2336 O O . LYS B 1 33 ? -12.898 -3.078 -19.766 1 56.03 33 LYS B O 1
ATOM 2341 N N . ARG B 1 34 ? -11.953 -1.058 -19.625 1 59.78 34 ARG B N 1
ATOM 2342 C CA . ARG B 1 34 ? -12.086 -1.078 -18.172 1 59.78 34 ARG B CA 1
ATOM 2343 C C . ARG B 1 34 ? -13.547 -1.121 -17.766 1 59.78 34 ARG B C 1
ATOM 2345 O O . ARG B 1 34 ? -13.914 -1.839 -16.828 1 59.78 34 ARG B O 1
ATOM 2352 N N . ASN B 1 35 ? -14.328 -0.344 -18.5 1 60.53 35 ASN B N 1
ATOM 2353 C CA . ASN B 1 35 ? -15.75 -0.322 -18.188 1 60.53 35 ASN B CA 1
ATOM 2354 C C . ASN B 1 35 ? -16.406 -1.677 -18.438 1 60.53 35 ASN B C 1
ATOM 2356 O O . ASN B 1 35 ? -17.219 -2.143 -17.641 1 60.53 35 ASN B O 1
ATOM 2360 N N . ARG B 1 36 ? -16.016 -2.229 -19.469 1 61.69 36 ARG B N 1
ATOM 2361 C CA . ARG B 1 36 ? -16.547 -3.545 -19.781 1 61.69 36 ARG B CA 1
ATOM 2362 C C . ARG B 1 36 ? -16.156 -4.574 -18.734 1 61.69 36 ARG B C 1
ATOM 2364 O O . ARG B 1 36 ? -16.953 -5.426 -18.359 1 61.69 36 ARG B O 1
ATOM 2371 N N . THR B 1 37 ? -14.945 -4.434 -18.344 1 58.38 37 THR B N 1
ATOM 2372 C CA . THR B 1 37 ? -14.461 -5.344 -17.312 1 58.38 37 THR B CA 1
ATOM 2373 C C . THR B 1 37 ? -15.227 -5.133 -16 1 58.38 37 THR B C 1
ATOM 2375 O O . THR B 1 37 ? -15.648 -6.098 -15.367 1 58.38 37 THR B O 1
ATOM 2378 N N . ALA B 1 38 ? -15.352 -3.932 -15.648 1 60.25 38 ALA B N 1
ATOM 2379 C CA . ALA B 1 38 ? -16.109 -3.607 -14.438 1 60.25 38 ALA B CA 1
ATOM 2380 C C . ALA B 1 38 ? -17.531 -4.152 -14.516 1 60.25 38 ALA B C 1
ATOM 2382 O O . ALA B 1 38 ? -18.031 -4.742 -13.555 1 60.25 38 ALA B O 1
ATOM 2383 N N . GLU B 1 39 ? -18.141 -3.939 -15.633 1 63.75 39 GLU B N 1
ATOM 2384 C CA . GLU B 1 39 ? -19.516 -4.418 -15.828 1 63.75 39 GLU B CA 1
ATOM 2385 C C . GLU B 1 39 ? -19.578 -5.938 -15.734 1 63.75 39 GLU B C 1
ATOM 2387 O O . GLU B 1 39 ? -20.469 -6.48 -15.07 1 63.75 39 GLU B O 1
ATOM 2392 N N . ARG B 1 40 ? -18.688 -6.508 -16.312 1 60.59 40 ARG B N 1
ATOM 2393 C CA . ARG B 1 40 ? -18.641 -7.965 -16.297 1 60.59 40 ARG B CA 1
ATOM 2394 C C . ARG B 1 40 ? -18.469 -8.484 -14.867 1 60.59 40 ARG B C 1
ATOM 2396 O O . ARG B 1 40 ? -19.031 -9.516 -14.508 1 60.59 40 ARG B O 1
ATOM 2403 N N . CYS B 1 41 ? -17.703 -7.766 -14.25 1 56.16 41 CYS B N 1
ATOM 2404 C CA . CYS B 1 41 ? -17.406 -8.18 -12.883 1 56.16 41 CYS B CA 1
ATOM 2405 C C . CYS B 1 41 ? -18.422 -7.594 -11.906 1 56.16 41 CYS B C 1
ATOM 2407 O O . CYS B 1 41 ? -18.25 -7.699 -10.695 1 56.16 41 CYS B O 1
ATOM 2409 N N . LYS B 1 42 ? -19.438 -6.977 -12.57 1 61.25 42 LYS B N 1
ATOM 2410 C CA . LYS B 1 42 ? -20.5 -6.359 -11.773 1 61.25 42 LYS B CA 1
ATOM 2411 C C . LYS B 1 42 ? -19.922 -5.34 -10.797 1 61.25 42 LYS B C 1
ATOM 2413 O O . LYS B 1 42 ? -20.297 -5.32 -9.617 1 61.25 42 LYS B O 1
ATOM 2418 N N . GLN B 1 43 ? -19 -4.66 -11.25 1 56.69 43 GLN B N 1
ATOM 2419 C CA . GLN B 1 43 ? -18.391 -3.555 -10.516 1 56.69 43 GLN B CA 1
ATOM 2420 C C . GLN B 1 43 ? -18.75 -2.211 -11.148 1 56.69 43 GLN B C 1
ATOM 2422 O O . GLN B 1 43 ? -19.094 -2.146 -12.328 1 56.69 43 GLN B O 1
ATOM 2427 N N . PRO B 1 44 ? -18.797 -1.19 -10.312 1 57.72 44 PRO B N 1
ATOM 2428 C CA . PRO B 1 44 ? -19.078 0.12 -10.906 1 57.72 44 PRO B CA 1
ATOM 2429 C C . PRO B 1 44 ? -18 0.569 -11.891 1 57.72 44 PRO B C 1
ATOM 2431 O O . PRO B 1 44 ? -16.812 0.3 -11.672 1 57.72 44 PRO B O 1
ATOM 2434 N N . THR B 1 45 ? -18.516 1.121 -13.055 1 60.03 45 THR B N 1
ATOM 2435 C CA . THR B 1 45 ? -17.594 1.67 -14.047 1 60.03 45 THR B CA 1
ATOM 2436 C C . THR B 1 45 ? -16.891 2.908 -13.5 1 60.03 45 THR B C 1
ATOM 2438 O O . THR B 1 45 ? -17.297 3.451 -12.469 1 60.03 45 THR B O 1
ATOM 2441 N N . LYS B 1 46 ? -15.773 3.256 -14.289 1 55.88 46 LYS B N 1
ATOM 2442 C CA . LYS B 1 46 ? -15.086 4.484 -13.906 1 55.88 46 LYS B CA 1
ATOM 2443 C C . LYS B 1 46 ? -16.062 5.664 -13.859 1 55.88 46 LYS B C 1
ATOM 2445 O O . LYS B 1 46 ? -15.969 6.512 -12.969 1 55.88 46 LYS B O 1
ATOM 2450 N N . GLU B 1 47 ? -16.828 5.727 -14.922 1 56.31 47 GLU B N 1
ATOM 2451 C CA . GLU B 1 47 ? -17.781 6.82 -15 1 56.31 47 GLU B CA 1
ATOM 2452 C C . GLU B 1 47 ? -18.766 6.785 -13.82 1 56.31 47 GLU B C 1
ATOM 2454 O O . GLU B 1 47 ? -19.109 7.828 -13.273 1 56.31 47 GLU B O 1
ATOM 2459 N N . GLN B 1 48 ? -19.172 5.621 -13.516 1 55.59 48 GLN B N 1
ATOM 2460 C CA . GLN B 1 48 ? -20.062 5.465 -12.367 1 55.59 48 GLN B CA 1
ATOM 2461 C C . GLN B 1 48 ? -19.344 5.797 -11.062 1 55.59 48 GLN B C 1
ATOM 2463 O O . GLN B 1 48 ? -19.969 6.258 -10.109 1 55.59 48 GLN B O 1
ATOM 2468 N N . LEU B 1 49 ? -18.125 5.387 -11.312 1 48.88 49 LEU B N 1
ATOM 2469 C CA . LEU B 1 49 ? -17.312 5.711 -10.148 1 48.88 49 LEU B CA 1
ATOM 2470 C C . LEU B 1 49 ? -16.922 7.184 -10.148 1 48.88 49 LEU B C 1
ATOM 2472 O O . LEU B 1 49 ? -16.594 7.746 -9.102 1 48.88 49 LEU B O 1
ATOM 2476 N N . LYS B 1 50 ? -16.609 7.676 -11.398 1 49.69 50 LYS B N 1
ATOM 2477 C CA . LYS B 1 50 ? -16.328 9.102 -11.484 1 49.69 50 LYS B CA 1
ATOM 2478 C C . LYS B 1 50 ? -17.312 9.914 -10.648 1 49.69 50 LYS B C 1
ATOM 2480 O O . LYS B 1 50 ? -16.953 10.953 -10.094 1 49.69 50 LYS B O 1
ATOM 2485 N N . GLN B 1 51 ? -18.5 9.539 -10.836 1 40.75 51 GLN B N 1
ATOM 2486 C CA . GLN B 1 51 ? -19.375 10.219 -9.883 1 40.75 51 GLN B CA 1
ATOM 2487 C C . GLN B 1 51 ? -19.016 9.844 -8.445 1 40.75 51 GLN B C 1
ATOM 2489 O O . GLN B 1 51 ? -18.906 8.664 -8.117 1 40.75 51 GLN B O 1
ATOM 2494 N N . GLY B 1 52 ? -18.078 10.688 -7.77 1 46.06 52 GLY B N 1
ATOM 2495 C CA . GLY B 1 52 ? -17.547 10.516 -6.426 1 46.06 52 GLY B CA 1
ATOM 2496 C C . GLY B 1 52 ? -16.094 10.117 -6.414 1 46.06 52 GLY B C 1
ATOM 2497 O O . GLY B 1 52 ? -15.625 9.461 -5.477 1 46.06 52 GLY B O 1
ATOM 2498 N N . ARG B 1 53 ? -15.289 10.297 -7.625 1 52.19 53 ARG B N 1
ATOM 2499 C CA . ARG B 1 53 ? -13.953 9.883 -8.047 1 52.19 53 ARG B CA 1
ATOM 2500 C C . ARG B 1 53 ? -12.883 10.523 -7.168 1 52.19 53 ARG B C 1
ATOM 2502 O O . ARG B 1 53 ? -11.742 10.039 -7.117 1 52.19 53 ARG B O 1
ATOM 2509 N N . HIS B 1 54 ? -13.102 11.719 -7.051 1 52.19 54 HIS B N 1
ATOM 2510 C CA . HIS B 1 54 ? -12.133 12.344 -6.148 1 52.19 54 HIS B CA 1
ATOM 2511 C C . HIS B 1 54 ? -12.711 12.492 -4.746 1 52.19 54 HIS B C 1
ATOM 2513 O O . HIS B 1 54 ? -13.891 12.82 -4.586 1 52.19 54 HIS B O 1
ATOM 2519 N N . SER B 1 55 ? -11.922 12.008 -3.939 1 49.75 55 SER B N 1
ATOM 2520 C CA . SER B 1 55 ? -12.258 12.336 -2.561 1 49.75 55 SER B CA 1
ATOM 2521 C C . SER B 1 55 ? -12.227 13.844 -2.326 1 49.75 55 SER B C 1
ATOM 2523 O O . SER B 1 55 ? -11.789 14.602 -3.193 1 49.75 55 SER B O 1
ATOM 2525 N N . ALA B 1 56 ? -12.797 14.211 -1.316 1 47.12 56 ALA B N 1
ATOM 2526 C CA . ALA B 1 56 ? -12.727 15.609 -0.914 1 47.12 56 ALA B CA 1
ATOM 2527 C C . ALA B 1 56 ? -11.273 16.078 -0.821 1 47.12 56 ALA B C 1
ATOM 2529 O O . ALA B 1 56 ? -11 17.281 -0.92 1 47.12 56 ALA B O 1
ATOM 2530 N N . SER B 1 57 ? -10.328 15.117 -0.658 1 50.53 57 SER B N 1
ATOM 2531 C CA . SER B 1 57 ? -8.914 15.469 -0.58 1 50.53 57 SER B CA 1
ATOM 2532 C C . SER B 1 57 ? -8.328 15.695 -1.968 1 50.53 57 SER B C 1
ATOM 2534 O O . SER B 1 57 ? -7.18 16.125 -2.096 1 50.53 57 SER B O 1
ATOM 2536 N N . GLY B 1 58 ? -9.164 15.445 -2.918 1 52.22 58 GLY B N 1
ATOM 2537 C CA . GLY B 1 58 ? -8.633 15.547 -4.27 1 52.22 58 GLY B CA 1
ATOM 2538 C C . GLY B 1 58 ? -7.988 14.266 -4.754 1 52.22 58 GLY B C 1
ATOM 2539 O O . GLY B 1 58 ? -7.539 14.188 -5.898 1 52.22 58 GLY B O 1
ATOM 2540 N N . ALA B 1 59 ? -7.922 13.398 -3.912 1 46.88 59 ALA B N 1
ATOM 2541 C CA . ALA B 1 59 ? -7.324 12.117 -4.297 1 46.88 59 ALA B CA 1
ATOM 2542 C C . ALA B 1 59 ? -8.266 11.32 -5.191 1 46.88 59 ALA B C 1
ATOM 2544 O O . ALA B 1 59 ? -9.477 11.297 -4.965 1 46.88 59 ALA B O 1
ATOM 2545 N N . ARG B 1 60 ? -7.758 10.734 -6.309 1 55.03 60 ARG B N 1
ATOM 2546 C CA . ARG B 1 60 ? -8.539 9.914 -7.23 1 55.03 60 ARG B CA 1
ATOM 2547 C C . ARG B 1 60 ? -8.953 8.602 -6.578 1 55.03 60 ARG B C 1
ATOM 2549 O O . ARG B 1 60 ? -8.141 7.941 -5.934 1 55.03 60 ARG B O 1
ATOM 2556 N N . MET B 1 61 ? -10.273 8.391 -6.492 1 52.47 61 MET B N 1
ATOM 2557 C CA . MET B 1 61 ? -10.781 7.148 -5.918 1 52.47 61 MET B CA 1
ATOM 2558 C C . MET B 1 61 ? -10.922 6.07 -6.988 1 52.47 61 MET B C 1
ATOM 2560 O O . MET B 1 61 ? -11.375 6.348 -8.102 1 52.47 61 MET B O 1
ATOM 2564 N N . ARG B 1 62 ? -10.18 5.059 -6.961 1 49.41 62 ARG B N 1
ATOM 2565 C CA . ARG B 1 62 ? -10.359 3.941 -7.883 1 49.41 62 ARG B CA 1
ATOM 2566 C C . ARG B 1 62 ? -11.477 3.014 -7.414 1 49.41 62 ARG B C 1
ATOM 2568 O O . ARG B 1 62 ? -11.477 2.57 -6.266 1 49.41 62 ARG B O 1
ATOM 2575 N N . PRO B 1 63 ? -12.57 3.166 -8.008 1 45.16 63 PRO B N 1
ATOM 2576 C CA . PRO B 1 63 ? -13.773 2.436 -7.594 1 45.16 63 PRO B CA 1
ATOM 2577 C C . PRO B 1 63 ? -13.5 0.959 -7.316 1 45.16 63 PRO B C 1
ATOM 2579 O O . PRO B 1 63 ? -14.164 0.351 -6.477 1 45.16 63 PRO B O 1
ATOM 2582 N N . ASN B 1 64 ? -12.938 0.404 -8.422 1 45.44 64 ASN B N 1
ATOM 2583 C CA . ASN B 1 64 ? -12.953 -1.054 -8.367 1 45.44 64 ASN B CA 1
ATOM 2584 C C . ASN B 1 64 ? -12.359 -1.574 -7.062 1 45.44 64 ASN B C 1
ATOM 2586 O O . ASN B 1 64 ? -12.422 -2.773 -6.781 1 45.44 64 ASN B O 1
ATOM 2590 N N . ASN B 1 65 ? -11.617 -0.712 -6.348 1 47.44 65 ASN B N 1
ATOM 2591 C CA . ASN B 1 65 ? -10.93 -1.209 -5.16 1 47.44 65 ASN B CA 1
ATOM 2592 C C . ASN B 1 65 ? -11.648 -0.79 -3.881 1 47.44 65 ASN B C 1
ATOM 2594 O O . ASN B 1 65 ? -12.039 0.369 -3.734 1 47.44 65 ASN B O 1
ATOM 2598 N N . HIS B 1 66 ? -12.477 -1.727 -3.463 1 44.12 66 HIS B N 1
ATOM 2599 C CA . HIS B 1 66 ? -12.945 -1.539 -2.096 1 44.12 66 HIS B CA 1
ATOM 2600 C C . HIS B 1 66 ? -11.844 -0.973 -1.206 1 44.12 66 HIS B C 1
ATOM 2602 O O . HIS B 1 66 ? -11.148 -1.725 -0.522 1 44.12 66 HIS B O 1
ATOM 2608 N N . GLY B 1 67 ? -11.273 0.029 -1.366 1 50.09 67 GLY B N 1
ATOM 2609 C CA . GLY B 1 67 ? -10.367 0.886 -0.617 1 50.09 67 GLY B CA 1
ATOM 2610 C C . GLY B 1 67 ? -9.43 1.684 -1.503 1 50.09 67 GLY B C 1
ATOM 2611 O O . GLY B 1 67 ? -9.055 1.231 -2.588 1 50.09 67 GLY B O 1
ATOM 2612 N N . TYR B 1 68 ? -9.656 2.979 -1.759 1 62.81 68 TYR B N 1
ATOM 2613 C CA . TYR B 1 68 ? -9 3.939 -2.639 1 62.81 68 TYR B CA 1
ATOM 2614 C C . TYR B 1 68 ? -7.504 4 -2.357 1 62.81 68 TYR B C 1
ATOM 2616 O O . TYR B 1 68 ? -7.086 4.473 -1.298 1 62.81 68 TYR B O 1
ATOM 2624 N N . VAL B 1 69 ? -6.734 3.223 -3.209 1 76.12 69 VAL B N 1
ATOM 2625 C CA . VAL B 1 69 ? -5.309 2.992 -3 1 76.12 69 VAL B CA 1
ATOM 2626 C C . VAL B 1 69 ? -4.504 4.141 -3.604 1 76.12 69 VAL B C 1
ATOM 2628 O O . VAL B 1 69 ? -3.311 3.998 -3.875 1 76.12 69 VAL B O 1
ATOM 2631 N N . THR B 1 70 ? -5.125 5.27 -3.754 1 78 70 THR B N 1
ATOM 2632 C CA . THR B 1 70 ? -4.496 6.395 -4.441 1 78 70 THR B CA 1
ATOM 2633 C C . THR B 1 70 ? -3.189 6.785 -3.756 1 78 70 THR B C 1
ATOM 2635 O O . THR B 1 70 ? -2.17 6.984 -4.422 1 78 70 THR B O 1
ATOM 2638 N N . TYR B 1 71 ? -3.195 6.832 -2.484 1 86.44 71 TYR B N 1
ATOM 2639 C CA . TYR B 1 71 ? -2.01 7.27 -1.758 1 86.44 71 TYR B CA 1
ATOM 2640 C C . TYR B 1 71 ? -0.919 6.203 -1.804 1 86.44 71 TYR B C 1
ATOM 2642 O O . TYR B 1 71 ? 0.268 6.527 -1.891 1 86.44 71 TYR B O 1
ATOM 2650 N N . ILE B 1 72 ? -1.359 4.992 -1.79 1 87.75 72 ILE B N 1
ATOM 2651 C CA . ILE B 1 72 ? -0.389 3.908 -1.884 1 87.75 72 ILE B CA 1
ATOM 2652 C C . ILE B 1 72 ? 0.234 3.893 -3.277 1 87.75 72 ILE B C 1
ATOM 2654 O O . ILE B 1 72 ? 1.454 3.775 -3.418 1 87.75 72 ILE B O 1
ATOM 2658 N N . ASP B 1 73 ? -0.57 4.023 -4.266 1 85.81 73 ASP B N 1
ATOM 2659 C CA . ASP B 1 73 ? -0.075 4.055 -5.637 1 85.81 73 ASP B CA 1
ATOM 2660 C C . ASP B 1 73 ? 0.856 5.246 -5.859 1 85.81 73 ASP B C 1
ATOM 2662 O O . ASP B 1 73 ? 1.842 5.141 -6.594 1 85.81 73 ASP B O 1
ATOM 2666 N N . HIS B 1 74 ? 0.462 6.344 -5.262 1 88.5 74 HIS B N 1
ATOM 2667 C CA . HIS B 1 74 ? 1.333 7.512 -5.344 1 88.5 74 HIS B CA 1
ATOM 2668 C C . HIS B 1 74 ? 2.703 7.223 -4.738 1 88.5 74 HIS B C 1
ATOM 2670 O O . HIS B 1 74 ? 3.73 7.582 -5.32 1 88.5 74 HIS B O 1
ATOM 2676 N N . LEU B 1 75 ? 2.711 6.582 -3.643 1 91.12 75 LEU B N 1
ATOM 2677 C CA . LEU B 1 75 ? 3.973 6.215 -3.012 1 91.12 75 LEU B CA 1
ATOM 2678 C C . LEU B 1 75 ? 4.809 5.336 -3.939 1 91.12 75 LEU B C 1
ATOM 2680 O O . LEU B 1 75 ? 6.004 5.582 -4.125 1 91.12 75 LEU B O 1
ATOM 2684 N N . PHE B 1 76 ? 4.145 4.398 -4.559 1 88.5 76 PHE B N 1
ATOM 2685 C CA . PHE B 1 76 ? 4.828 3.451 -5.434 1 88.5 76 PHE B CA 1
ATOM 2686 C C . PHE B 1 76 ? 5.391 4.16 -6.664 1 88.5 76 PHE B C 1
ATOM 2688 O O . PHE B 1 76 ? 6.402 3.734 -7.223 1 88.5 76 PHE B O 1
ATOM 2695 N N . SER B 1 77 ? 4.816 5.215 -7.023 1 87.06 77 SER B N 1
ATOM 2696 C CA . SER B 1 77 ? 5.184 5.891 -8.266 1 87.06 77 SER B CA 1
ATOM 2697 C C . SER B 1 77 ? 6.344 6.855 -8.047 1 87.06 77 SER B C 1
ATOM 2699 O O . SER B 1 77 ? 6.957 7.328 -9.008 1 87.06 77 SER B O 1
ATOM 2701 N N . LEU B 1 78 ? 6.617 7.109 -6.797 1 90.19 78 LEU B N 1
ATOM 2702 C CA . LEU B 1 78 ? 7.664 8.078 -6.5 1 90.19 78 LEU B CA 1
ATOM 2703 C C . LEU B 1 78 ? 9.039 7.527 -6.871 1 90.19 78 LEU B C 1
ATOM 2705 O O . LEU B 1 78 ? 9.328 6.355 -6.617 1 90.19 78 LEU B O 1
ATOM 2709 N N . GLU B 1 79 ? 9.82 8.359 -7.414 1 89.56 79 GLU B N 1
ATOM 2710 C CA . GLU B 1 79 ? 11.203 7.98 -7.715 1 89.56 79 GLU B CA 1
ATOM 2711 C C . GLU B 1 79 ? 11.992 7.707 -6.438 1 89.56 79 GLU B C 1
ATOM 2713 O O . GLU B 1 79 ? 12.859 6.832 -6.414 1 89.56 79 GLU B O 1
ATOM 2718 N N . CYS B 1 80 ? 11.633 8.422 -5.402 1 90.94 80 CYS B N 1
ATOM 2719 C CA . CYS B 1 80 ? 12.359 8.305 -4.141 1 90.94 80 CYS B CA 1
ATOM 2720 C C . CYS B 1 80 ? 11.781 7.191 -3.279 1 90.94 80 CYS B C 1
ATOM 2722 O O . CYS B 1 80 ? 12.164 7.035 -2.119 1 90.94 80 CYS B O 1
ATOM 2724 N N . PHE B 1 81 ? 10.953 6.379 -3.811 1 90.62 81 PHE B N 1
ATOM 2725 C CA . PHE B 1 81 ? 10.258 5.34 -3.055 1 90.62 81 PHE B CA 1
ATOM 2726 C C . PHE B 1 81 ? 11.258 4.387 -2.414 1 90.62 81 PHE B C 1
ATOM 2728 O O . PHE B 1 81 ? 11.172 4.094 -1.219 1 90.62 81 PHE B O 1
ATOM 2735 N N . PRO B 1 82 ? 12.25 3.941 -3.119 1 89.56 82 PRO B N 1
ATOM 2736 C CA . PRO B 1 82 ? 13.219 3.047 -2.473 1 89.56 82 PRO B CA 1
ATOM 2737 C C . PRO B 1 82 ? 13.922 3.699 -1.288 1 89.56 82 PRO B C 1
ATOM 2739 O O . PRO B 1 82 ? 14.18 3.041 -0.277 1 89.56 82 PRO B O 1
ATOM 2742 N N . ASP B 1 83 ? 14.148 4.988 -1.391 1 91.62 83 ASP B N 1
ATOM 2743 C CA . ASP B 1 83 ? 14.812 5.703 -0.308 1 91.62 83 ASP B CA 1
ATOM 2744 C C . ASP B 1 83 ? 13.922 5.793 0.927 1 91.62 83 ASP B C 1
ATOM 2746 O O . ASP B 1 83 ? 14.391 5.617 2.053 1 91.62 83 ASP B O 1
ATOM 2750 N N . ILE B 1 84 ? 12.703 6.02 0.647 1 93 84 ILE B N 1
ATOM 2751 C CA . ILE B 1 84 ? 11.75 6.125 1.742 1 93 84 ILE B CA 1
ATOM 2752 C C . ILE B 1 84 ? 11.617 4.777 2.445 1 93 84 ILE B C 1
ATOM 2754 O O . ILE B 1 84 ? 11.633 4.707 3.676 1 93 84 ILE B O 1
ATOM 2758 N N . VAL B 1 85 ? 11.508 3.746 1.688 1 91.62 85 VAL B N 1
ATOM 2759 C CA . VAL B 1 85 ? 11.32 2.404 2.227 1 91.62 85 VAL B CA 1
ATOM 2760 C C . VAL B 1 85 ? 12.562 1.982 3.012 1 91.62 85 VAL B C 1
ATOM 2762 O O . VAL B 1 85 ? 12.453 1.313 4.043 1 91.62 85 VAL B O 1
ATOM 2765 N N . ALA B 1 86 ? 13.703 2.404 2.561 1 91.25 86 ALA B N 1
ATOM 2766 C CA . ALA B 1 86 ? 14.953 2.047 3.225 1 91.25 86 ALA B CA 1
ATOM 2767 C C . ALA B 1 86 ? 15.016 2.629 4.633 1 91.25 86 ALA B C 1
ATOM 2769 O O . ALA B 1 86 ? 15.68 2.08 5.512 1 91.25 86 ALA B O 1
ATOM 2770 N N . LEU B 1 87 ? 14.242 3.674 4.828 1 93.31 87 LEU B N 1
ATOM 2771 C CA . LEU B 1 87 ? 14.219 4.32 6.133 1 93.31 87 LEU B CA 1
ATOM 2772 C C . LEU B 1 87 ? 13.367 3.523 7.117 1 93.31 87 LEU B C 1
ATOM 2774 O O . LEU B 1 87 ? 13.438 3.75 8.328 1 93.31 87 LEU B O 1
ATOM 2778 N N . ARG B 1 88 ? 12.461 2.664 6.613 1 88.88 88 ARG B N 1
ATOM 2779 C CA . ARG B 1 88 ? 11.539 1.862 7.406 1 88.88 88 ARG B CA 1
ATOM 2780 C C . ARG B 1 88 ? 10.641 2.75 8.266 1 88.88 88 ARG B C 1
ATOM 2782 O O . ARG B 1 88 ? 10.367 2.43 9.422 1 88.88 88 ARG B O 1
ATOM 2789 N N . ALA B 1 89 ? 10.305 3.865 7.699 1 87.56 89 ALA B N 1
ATOM 2790 C CA . ALA B 1 89 ? 9.469 4.812 8.43 1 87.56 89 ALA B CA 1
ATOM 2791 C C . ALA B 1 89 ? 8.016 4.352 8.469 1 87.56 89 ALA B C 1
ATOM 2793 O O . ALA B 1 89 ? 7.316 4.551 9.469 1 87.56 89 ALA B O 1
ATOM 2794 N N . PHE B 1 90 ? 7.633 3.688 7.375 1 89.56 90 PHE B N 1
ATOM 2795 C CA . PHE B 1 90 ? 6.238 3.268 7.301 1 89.56 90 PHE B CA 1
ATOM 2796 C C . PHE B 1 90 ? 6.105 1.773 7.562 1 89.56 90 PHE B C 1
ATOM 2798 O O . PHE B 1 90 ? 6.824 0.968 6.965 1 89.56 90 PHE B O 1
ATOM 2805 N N . GLY B 1 91 ? 5.164 1.502 8.43 1 83.31 91 GLY B N 1
ATOM 2806 C CA . GLY B 1 91 ? 4.945 0.103 8.758 1 83.31 91 GLY B CA 1
ATOM 2807 C C . GLY B 1 91 ? 3.619 -0.43 8.25 1 83.31 91 GLY B C 1
ATOM 2808 O O . GLY B 1 91 ? 3.387 -1.641 8.258 1 83.31 91 GLY B O 1
ATOM 2809 N N . SER B 1 92 ? 2.807 0.5 7.781 1 85.94 92 SER B N 1
ATOM 2810 C CA . SER B 1 92 ? 1.478 0.07 7.359 1 85.94 92 SER B CA 1
ATOM 2811 C C . SER B 1 92 ? 0.901 1.01 6.305 1 85.94 92 SER B C 1
ATOM 2813 O O . SER B 1 92 ? 1.343 2.152 6.18 1 85.94 92 SER B O 1
ATOM 2815 N N . ALA B 1 93 ? -0.042 0.478 5.578 1 86.5 93 ALA B N 1
ATOM 2816 C CA . ALA B 1 93 ? -0.773 1.296 4.613 1 86.5 93 ALA B CA 1
ATOM 2817 C C . ALA B 1 93 ? -1.534 2.42 5.312 1 86.5 93 ALA B C 1
ATOM 2819 O O . ALA B 1 93 ? -1.69 3.51 4.758 1 86.5 93 ALA B O 1
ATOM 2820 N N . LYS B 1 94 ? -1.988 2.154 6.512 1 83.94 94 LYS B N 1
ATOM 2821 C CA . LYS B 1 94 ? -2.66 3.168 7.32 1 83.94 94 LYS B CA 1
ATOM 2822 C C . LYS B 1 94 ? -1.77 4.391 7.523 1 83.94 94 LYS B C 1
ATOM 2824 O O . LYS B 1 94 ? -2.193 5.523 7.277 1 83.94 94 LYS B O 1
ATOM 2829 N N . ASP B 1 95 ? -0.585 4.145 7.945 1 90.38 95 ASP B N 1
ATOM 2830 C CA . ASP B 1 95 ? 0.351 5.23 8.227 1 90.38 95 ASP B CA 1
ATOM 2831 C C . ASP B 1 95 ? 0.645 6.043 6.969 1 90.38 95 ASP B C 1
ATOM 2833 O O . ASP B 1 95 ? 0.695 7.273 7.016 1 90.38 95 ASP B O 1
ATOM 2837 N N . VAL B 1 96 ? 0.784 5.324 5.895 1 92.06 96 VAL B N 1
ATOM 2838 C CA . VAL B 1 96 ? 1.071 5.977 4.621 1 92.06 96 VAL B CA 1
ATOM 2839 C C . VAL B 1 96 ? -0.102 6.871 4.223 1 92.06 96 VAL B C 1
ATOM 2841 O O . VAL B 1 96 ? 0.087 8.047 3.898 1 92.06 96 VAL B O 1
ATOM 2844 N N . SER B 1 97 ? -1.232 6.324 4.238 1 89.44 97 SER B N 1
ATOM 2845 C CA . SER B 1 97 ? -2.402 7.039 3.74 1 89.44 97 SER B CA 1
ATOM 2846 C C . SER B 1 97 ? -2.727 8.25 4.613 1 89.44 97 SER B C 1
ATOM 2848 O O . SER B 1 97 ? -3.129 9.297 4.105 1 89.44 97 SER B O 1
ATOM 2850 N N . GLU B 1 98 ? -2.543 8.148 5.895 1 91.19 98 GLU B N 1
ATOM 2851 C CA . GLU B 1 98 ? -2.809 9.258 6.801 1 91.19 98 GLU B CA 1
ATOM 2852 C C . GLU B 1 98 ? -1.825 10.406 6.574 1 91.19 98 GLU B C 1
ATOM 2854 O O . GLU B 1 98 ? -2.221 11.57 6.543 1 91.19 98 GLU B O 1
ATOM 2859 N N . SER B 1 99 ? -0.578 10.039 6.453 1 96 99 SER B N 1
ATOM 2860 C CA . SER B 1 99 ? 0.44 11.055 6.207 1 96 99 SER B CA 1
ATOM 2861 C C . SER B 1 99 ? 0.208 11.758 4.871 1 96 99 SER B C 1
ATOM 2863 O O . SER B 1 99 ? 0.275 12.984 4.789 1 96 99 SER B O 1
ATOM 2865 N N . PHE B 1 100 ? -0.106 11 3.842 1 93.12 100 PHE B N 1
ATOM 2866 C CA . PHE B 1 100 ? -0.391 11.57 2.531 1 93.12 100 PHE B CA 1
ATOM 2867 C C . PHE B 1 100 ? -1.597 12.5 2.598 1 93.12 100 PHE B C 1
ATOM 2869 O O . PHE B 1 100 ? -1.598 13.57 1.982 1 93.12 100 PHE B O 1
ATOM 2876 N N . ALA B 1 101 ? -2.578 12.031 3.293 1 91.06 101 ALA B N 1
ATOM 2877 C CA . ALA B 1 101 ? -3.807 12.82 3.389 1 91.06 101 ALA B CA 1
ATOM 2878 C C . ALA B 1 101 ? -3.533 14.195 3.984 1 91.06 101 ALA B C 1
ATOM 2880 O O . ALA B 1 101 ? -4.031 15.203 3.484 1 91.06 101 ALA B O 1
ATOM 2881 N N . ALA B 1 102 ? -2.77 14.203 5.008 1 96.06 102 ALA B N 1
ATOM 2882 C CA . ALA B 1 102 ? -2.447 15.461 5.668 1 96.06 102 ALA B CA 1
ATOM 2883 C C . ALA B 1 102 ? -1.677 16.391 4.73 1 96.06 102 ALA B C 1
ATOM 2885 O O . ALA B 1 102 ? -2.008 17.578 4.609 1 96.06 102 ALA B O 1
ATOM 2886 N N . ILE B 1 103 ? -0.678 15.875 4.074 1 94.75 103 ILE B N 1
ATOM 2887 C CA . ILE B 1 103 ? 0.165 16.656 3.182 1 94.75 103 ILE B CA 1
ATOM 2888 C C . ILE B 1 103 ? -0.66 17.156 1.995 1 94.75 103 ILE B C 1
ATOM 2890 O O . ILE B 1 103 ? -0.576 18.328 1.616 1 94.75 103 ILE B O 1
ATOM 2894 N N . GLN B 1 104 ? -1.461 16.266 1.498 1 91.06 104 GLN B N 1
ATOM 2895 C CA . GLN B 1 104 ? -2.311 16.625 0.368 1 91.06 104 GLN B CA 1
ATOM 2896 C C . GLN B 1 104 ? -3.293 17.734 0.748 1 91.06 104 GLN B C 1
ATOM 2898 O O . GLN B 1 104 ? -3.539 18.641 -0.039 1 91.06 104 GLN B O 1
ATOM 2903 N N . ALA B 1 105 ? -3.871 17.609 1.864 1 92.25 105 ALA B N 1
ATOM 2904 C CA . ALA B 1 105 ? -4.809 18.625 2.334 1 92.25 105 ALA B CA 1
ATOM 2905 C C . ALA B 1 105 ? -4.137 20 2.428 1 92.25 105 ALA B C 1
ATOM 2907 O O . ALA B 1 105 ? -4.723 21.016 2.049 1 92.25 105 ALA B O 1
ATOM 2908 N N . ALA B 1 106 ? -2.934 20.016 2.977 1 94.31 106 ALA B N 1
ATOM 2909 C CA . ALA B 1 106 ? -2.189 21.266 3.064 1 94.31 106 ALA B CA 1
ATOM 2910 C C . ALA B 1 106 ? -1.952 21.859 1.68 1 94.31 106 ALA B C 1
ATOM 2912 O O . ALA B 1 106 ? -2.047 23.078 1.495 1 94.31 106 ALA B O 1
ATOM 2913 N N . CYS B 1 107 ? -1.708 21.031 0.718 1 90.75 107 CYS B N 1
ATOM 2914 C CA . CYS B 1 107 ? -1.385 21.484 -0.63 1 90.75 107 CYS B CA 1
ATOM 2915 C C . CYS B 1 107 ? -2.635 21.969 -1.355 1 90.75 107 CYS B C 1
ATOM 2917 O O . CYS B 1 107 ? -2.582 22.953 -2.1 1 90.75 107 CYS B O 1
ATOM 2919 N N . VAL B 1 108 ? -3.691 21.328 -1.166 1 87.5 108 VAL B N 1
ATOM 2920 C CA . VAL B 1 108 ? -4.891 21.594 -1.954 1 87.5 108 VAL B CA 1
ATOM 2921 C C . VAL B 1 108 ? -5.707 22.688 -1.291 1 87.5 108 VAL B C 1
ATOM 2923 O O . VAL B 1 108 ? -6.266 23.562 -1.973 1 87.5 108 VAL B O 1
ATOM 2926 N N . HIS B 1 109 ? -5.73 22.672 0 1 90.06 109 HIS B N 1
ATOM 2927 C CA . HIS B 1 109 ? -6.652 23.547 0.702 1 90.06 109 HIS B CA 1
ATOM 2928 C C . HIS B 1 109 ? -5.898 24.625 1.493 1 90.06 109 HIS B C 1
ATOM 2930 O O . HIS B 1 109 ? -6.516 25.5 2.09 1 90.06 109 HIS B O 1
ATOM 2936 N N . GLY B 1 110 ? -4.562 24.469 1.562 1 92.56 110 GLY B N 1
ATOM 2937 C CA . GLY B 1 110 ? -3.77 25.375 2.371 1 92.56 110 GLY B CA 1
ATOM 2938 C C . GLY B 1 110 ? -3.338 26.625 1.618 1 92.56 110 GLY B C 1
ATOM 2939 O O . GLY B 1 110 ? -3.857 26.906 0.538 1 92.56 110 GLY B O 1
ATOM 2940 N N . LEU B 1 111 ? -2.42 27.312 2.215 1 92.19 111 LEU B N 1
ATOM 2941 C CA . LEU B 1 111 ? -2.004 28.625 1.733 1 92.19 111 LEU B CA 1
ATOM 2942 C C . LEU B 1 111 ? -0.67 28.531 0.999 1 92.19 111 LEU B C 1
ATOM 2944 O O . LEU B 1 111 ? -0.004 29.547 0.786 1 92.19 111 LEU B O 1
ATOM 2948 N N . ILE B 1 112 ? -0.229 27.328 0.745 1 88.69 112 ILE B N 1
ATOM 2949 C CA . ILE B 1 112 ? 1.056 27.109 0.088 1 88.69 112 ILE B CA 1
ATOM 2950 C C . ILE B 1 112 ? 1.02 27.703 -1.321 1 88.69 112 ILE B C 1
ATOM 2952 O O . ILE B 1 112 ? 2.016 28.25 -1.799 1 88.69 112 ILE B O 1
ATOM 2956 N N . GLY B 1 113 ? -0.112 27.812 -1.93 1 74.38 113 GLY B N 1
ATOM 2957 C CA . GLY B 1 113 ? -0.249 28.375 -3.264 1 74.38 113 GLY B CA 1
ATOM 2958 C C . GLY B 1 113 ? 0.181 27.422 -4.363 1 74.38 113 GLY B C 1
ATOM 2959 O O . GLY B 1 113 ? 0.693 26.328 -4.082 1 74.38 113 GLY B O 1
ATOM 2960 N N . LYS B 1 114 ? -0.095 27.859 -5.562 1 66 114 LYS B N 1
ATOM 2961 C CA . LYS B 1 114 ? 0.176 27.062 -6.75 1 66 114 LYS B CA 1
ATOM 2962 C C . LYS B 1 114 ? 1.673 26.984 -7.039 1 66 114 LYS B C 1
ATOM 2964 O O . LYS B 1 114 ? 2.154 26.016 -7.621 1 66 114 LYS B O 1
ATOM 2969 N N . ASP B 1 115 ? 2.307 28.062 -6.539 1 64 115 ASP B N 1
ATOM 2970 C CA . ASP B 1 115 ? 3.744 28.078 -6.801 1 64 115 ASP B CA 1
ATOM 2971 C C . ASP B 1 115 ? 4.531 27.641 -5.57 1 64 115 ASP B C 1
ATOM 2973 O O . ASP B 1 115 ? 5.336 28.406 -5.031 1 64 115 ASP B O 1
ATOM 2977 N N . ALA B 1 116 ? 4.328 26.578 -5.004 1 62.59 116 ALA B N 1
ATOM 2978 C CA . ALA B 1 116 ? 4.93 26.031 -3.793 1 62.59 116 ALA B CA 1
ATOM 2979 C C . ALA B 1 116 ? 6.453 26.031 -3.889 1 62.59 116 ALA B C 1
ATOM 2981 O O . ALA B 1 116 ? 7.145 26.25 -2.895 1 62.59 116 ALA B O 1
ATOM 2982 N N . ALA B 1 117 ? 6.824 25.875 -5.055 1 64.62 117 ALA B N 1
ATOM 2983 C CA . ALA B 1 117 ? 8.273 25.781 -5.23 1 64.62 117 ALA B CA 1
ATOM 2984 C C . ALA B 1 117 ? 8.93 27.141 -4.953 1 64.62 117 ALA B C 1
ATOM 2986 O O . ALA B 1 117 ? 10.117 27.188 -4.617 1 64.62 117 ALA B O 1
ATOM 2987 N N . LYS B 1 118 ? 8.188 28.141 -5.008 1 72.75 118 LYS B N 1
ATOM 2988 C CA . LYS B 1 118 ? 8.766 29.469 -4.828 1 72.75 118 LYS B CA 1
ATOM 2989 C C . LYS B 1 118 ? 8.695 29.906 -3.369 1 72.75 118 LYS B C 1
ATOM 2991 O O . LYS B 1 118 ? 9.398 30.828 -2.957 1 72.75 118 LYS B O 1
ATOM 2996 N N . ASN B 1 119 ? 7.926 29.188 -2.672 1 81.94 119 ASN B N 1
ATOM 2997 C CA . ASN B 1 119 ? 7.738 29.562 -1.271 1 81.94 119 ASN B CA 1
ATOM 2998 C C . ASN B 1 119 ? 8.602 28.703 -0.348 1 81.94 119 ASN B C 1
ATOM 3000 O O . ASN B 1 119 ? 8.758 27.5 -0.576 1 81.94 119 ASN B O 1
ATOM 3004 N N . LYS B 1 120 ? 9.227 29.391 0.523 1 88.94 120 LYS B N 1
ATOM 3005 C CA . LYS B 1 120 ? 9.875 28.672 1.608 1 88.94 120 LYS B CA 1
ATOM 3006 C C . LYS B 1 120 ? 8.859 28.156 2.617 1 88.94 120 LYS B C 1
ATOM 3008 O O . LYS B 1 120 ? 8.266 28.938 3.369 1 88.94 120 LYS B O 1
ATOM 3013 N N . VAL B 1 121 ? 8.688 26.875 2.582 1 94 121 VAL B N 1
ATOM 3014 C CA . VAL B 1 121 ? 7.688 26.266 3.457 1 94 121 VAL B CA 1
ATOM 3015 C C . VAL B 1 121 ? 8.375 25.609 4.652 1 94 121 VAL B C 1
ATOM 3017 O O . VAL B 1 121 ? 9.336 24.859 4.484 1 94 121 VAL B O 1
ATOM 3020 N N . LYS B 1 122 ? 7.934 26.031 5.82 1 95.25 122 LYS B N 1
ATOM 3021 C CA . LYS B 1 122 ? 8.289 25.328 7.047 1 95.25 122 LYS B CA 1
ATOM 3022 C C . LYS B 1 122 ? 7.113 24.5 7.57 1 95.25 122 LYS B C 1
ATOM 3024 O O . LYS B 1 122 ? 5.996 25.016 7.68 1 95.25 122 LYS B O 1
ATOM 3029 N N . CYS B 1 123 ? 7.418 23.234 7.793 1 97.25 123 CYS B N 1
ATOM 3030 C CA . CYS B 1 123 ? 6.359 22.328 8.219 1 97.25 123 CYS B CA 1
ATOM 3031 C C . CYS B 1 123 ? 6.648 21.766 9.602 1 97.25 123 CYS B C 1
ATOM 3033 O O . CYS B 1 123 ? 7.703 21.156 9.828 1 97.25 123 CYS B O 1
ATOM 3035 N N . LEU B 1 124 ? 5.754 22.016 10.523 1 97.75 124 LEU B N 1
ATOM 3036 C CA . LEU B 1 124 ? 5.824 21.375 11.836 1 97.75 124 LEU B CA 1
ATOM 3037 C C . LEU B 1 124 ? 4.871 20.188 11.914 1 97.75 124 LEU B C 1
ATOM 3039 O O . LEU B 1 124 ? 3.652 20.359 11.805 1 97.75 124 LEU B O 1
ATOM 3043 N N . CYS B 1 125 ? 5.438 19.031 12.031 1 98.56 125 CYS B N 1
ATOM 3044 C CA . CYS B 1 125 ? 4.629 17.844 12.289 1 98.56 125 CYS B CA 1
ATOM 3045 C C . CYS B 1 125 ? 4.504 17.578 13.781 1 98.56 125 CYS B C 1
ATOM 3047 O O . CYS B 1 125 ? 5.402 17 14.391 1 98.56 125 CYS B O 1
ATOM 3049 N N . ILE B 1 126 ? 3.391 17.906 14.305 1 97.94 126 ILE B N 1
ATOM 3050 C CA . ILE B 1 126 ? 3.162 17.938 15.742 1 97.94 126 ILE B CA 1
ATOM 3051 C C . ILE B 1 126 ? 2.523 16.625 16.188 1 97.94 126 ILE B C 1
ATOM 3053 O O . ILE B 1 126 ? 1.465 16.234 15.68 1 97.94 126 ILE B O 1
ATOM 3057 N N . GLY B 1 127 ? 3.139 15.938 17.172 1 96.69 127 GLY B N 1
ATOM 3058 C CA . GLY B 1 127 ? 2.654 14.633 17.578 1 96.69 127 GLY B CA 1
ATOM 3059 C C . GLY B 1 127 ? 2.83 13.57 16.5 1 96.69 127 GLY B C 1
ATOM 3060 O O . GLY B 1 127 ? 1.902 12.812 16.219 1 96.69 127 GLY B O 1
ATOM 3061 N N . ASP B 1 128 ? 4.004 13.562 15.914 1 95.88 128 ASP B N 1
ATOM 3062 C CA . ASP B 1 128 ? 4.273 12.758 14.727 1 95.88 128 ASP B CA 1
ATOM 3063 C C . ASP B 1 128 ? 4.555 11.305 15.102 1 95.88 128 ASP B C 1
ATOM 3065 O O . ASP B 1 128 ? 4.691 10.445 14.227 1 95.88 128 ASP B O 1
ATOM 3069 N N . GLY B 1 129 ? 4.652 10.977 16.375 1 94.25 129 GLY B N 1
ATOM 3070 C CA . GLY B 1 129 ? 4.863 9.609 16.828 1 94.25 129 GLY B CA 1
ATOM 3071 C C . GLY B 1 129 ? 6.328 9.266 17.031 1 94.25 129 GLY B C 1
ATOM 3072 O O . GLY B 1 129 ? 7.195 10.141 16.938 1 94.25 129 GLY B O 1
ATOM 3073 N N . SER B 1 130 ? 6.609 8.023 17.359 1 95.75 130 SER B N 1
ATOM 3074 C CA . SER B 1 130 ? 7.965 7.562 17.641 1 95.75 130 SER B CA 1
ATOM 3075 C C . SER B 1 130 ? 8.82 7.559 16.375 1 95.75 130 SER B C 1
ATOM 3077 O O . SER B 1 130 ? 10.047 7.609 16.453 1 95.75 130 SER B O 1
ATOM 3079 N N . THR B 1 131 ? 8.195 7.438 15.281 1 96.25 131 THR B N 1
ATOM 3080 C CA . THR B 1 131 ? 8.805 7.551 13.961 1 96.25 131 THR B CA 1
ATOM 3081 C C . THR B 1 131 ? 8.188 8.711 13.18 1 96.25 131 THR B C 1
ATOM 3083 O O . THR B 1 131 ? 6.969 8.836 13.102 1 96.25 131 THR B O 1
ATOM 3086 N N . PRO B 1 132 ? 9 9.602 12.672 1 97.75 132 PRO B N 1
ATOM 3087 C CA . PRO B 1 132 ? 8.492 10.805 12.016 1 97.75 132 PRO B CA 1
ATOM 3088 C C . PRO B 1 132 ? 7.965 10.531 10.609 1 97.75 132 PRO B C 1
ATOM 3090 O O . PRO B 1 132 ? 8.461 11.109 9.641 1 97.75 132 PRO B O 1
ATOM 3093 N N . ARG B 1 133 ? 6.938 9.828 10.5 1 96.75 133 ARG B N 1
ATOM 3094 C CA . ARG B 1 133 ? 6.422 9.352 9.219 1 96.75 133 ARG B CA 1
ATOM 3095 C C . ARG B 1 133 ? 5.938 10.516 8.359 1 96.75 133 ARG B C 1
ATOM 3097 O O . ARG B 1 133 ? 6.289 10.609 7.18 1 96.75 133 ARG B O 1
ATOM 3104 N N . THR B 1 134 ? 5.152 11.32 8.93 1 98.19 134 THR B N 1
ATOM 3105 C CA . THR B 1 134 ? 4.551 12.414 8.18 1 98.19 134 THR B CA 1
ATOM 3106 C C . THR B 1 134 ? 5.617 13.422 7.734 1 98.19 134 THR B C 1
ATOM 3108 O O . THR B 1 134 ? 5.625 13.852 6.582 1 98.19 134 THR B O 1
ATOM 3111 N N . ALA B 1 135 ? 6.523 13.703 8.633 1 98.44 135 ALA B N 1
ATOM 3112 C CA . ALA B 1 135 ? 7.59 14.648 8.312 1 98.44 135 ALA B CA 1
ATOM 3113 C C . ALA B 1 135 ? 8.516 14.094 7.23 1 98.44 135 ALA B C 1
ATOM 3115 O O . ALA B 1 135 ? 8.891 14.812 6.301 1 98.44 135 ALA B O 1
ATOM 3116 N N . VAL B 1 136 ? 8.859 12.859 7.355 1 97.94 136 VAL B N 1
ATOM 3117 C CA . VAL B 1 136 ? 9.703 12.211 6.363 1 97.94 136 VAL B CA 1
ATOM 3118 C C . VAL B 1 136 ? 9.047 12.289 4.988 1 97.94 136 VAL B C 1
ATOM 3120 O O . VAL B 1 136 ? 9.688 12.688 4.012 1 97.94 136 VAL B O 1
ATOM 3123 N N . LEU B 1 137 ? 7.836 11.938 4.949 1 97.62 137 LEU B N 1
ATOM 3124 C CA . LEU B 1 137 ? 7.129 11.938 3.672 1 97.62 137 LEU B CA 1
ATOM 3125 C C . LEU B 1 137 ? 7.066 13.344 3.084 1 97.62 137 LEU B C 1
ATOM 3127 O O . LEU B 1 137 ? 7.266 13.531 1.882 1 97.62 137 LEU B O 1
ATOM 3131 N N . ALA B 1 138 ? 6.812 14.32 3.875 1 96.88 138 ALA B N 1
ATOM 3132 C CA . ALA B 1 138 ? 6.727 15.703 3.41 1 96.88 138 ALA B CA 1
ATOM 3133 C C . ALA B 1 138 ? 8.062 16.172 2.848 1 96.88 138 ALA B C 1
ATOM 3135 O O . ALA B 1 138 ? 8.109 16.875 1.832 1 96.88 138 ALA B O 1
ATOM 3136 N N . CYS B 1 139 ? 9.117 15.812 3.496 1 96.62 139 CYS B N 1
ATOM 3137 C CA . CYS B 1 139 ? 10.445 16.172 3.018 1 96.62 139 CYS B CA 1
ATOM 3138 C C . CYS B 1 139 ? 10.703 15.602 1.626 1 96.62 139 CYS B C 1
ATOM 3140 O O . CYS B 1 139 ? 11.211 16.297 0.75 1 9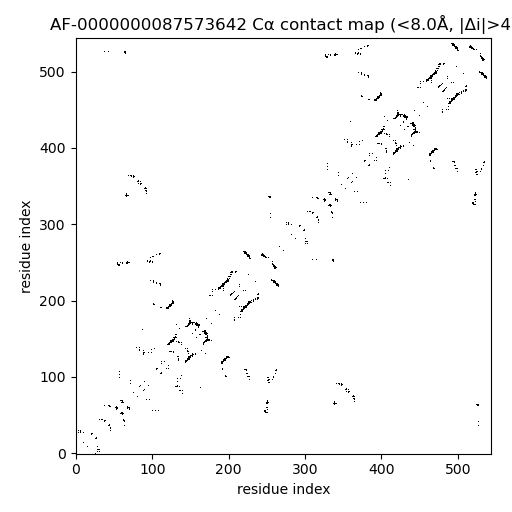6.62 139 CYS B O 1
ATOM 3142 N N . PHE B 1 140 ? 10.305 14.391 1.432 1 95.5 140 PHE B N 1
ATOM 3143 C CA . PHE B 1 140 ? 10.57 13.719 0.165 1 95.5 140 PHE B CA 1
ATOM 3144 C C . PHE B 1 140 ? 9.609 14.203 -0.915 1 95.5 140 PHE B C 1
ATOM 3146 O O . PHE B 1 140 ? 10.016 14.406 -2.062 1 95.5 140 PHE B O 1
ATOM 3153 N N . LEU B 1 141 ? 8.398 14.422 -0.552 1 93.06 141 LEU B N 1
ATOM 3154 C CA . LEU B 1 141 ? 7.363 14.719 -1.532 1 93.06 141 LEU B CA 1
ATOM 3155 C C . LEU B 1 141 ? 7.445 16.172 -1.977 1 93.06 141 LEU B C 1
ATOM 3157 O O . LEU B 1 141 ? 7.238 16.484 -3.152 1 93.06 141 LEU B O 1
ATOM 3161 N N . LYS B 1 142 ? 7.703 17.016 -0.98 1 92.38 142 LYS B N 1
ATOM 3162 C CA . LYS B 1 142 ? 7.531 18.422 -1.27 1 92.38 142 LYS B CA 1
ATOM 3163 C C . LYS B 1 142 ? 8.836 19.203 -1.066 1 92.38 142 LYS B C 1
ATOM 3165 O O . LYS B 1 142 ? 8.922 20.375 -1.394 1 92.38 142 LYS B O 1
ATOM 3170 N N . LYS B 1 143 ? 9.828 18.531 -0.5 1 91.88 143 LYS B N 1
ATOM 3171 C CA . LYS B 1 143 ? 11.117 19.141 -0.196 1 91.88 143 LYS B CA 1
ATOM 3172 C C . LYS B 1 143 ? 10.953 20.312 0.771 1 91.88 143 LYS B C 1
ATOM 3174 O O . LYS B 1 143 ? 11.641 21.328 0.647 1 91.88 143 LYS B O 1
ATOM 3179 N N . TRP B 1 144 ? 9.953 20.219 1.62 1 94.12 144 TRP B N 1
ATOM 3180 C CA . TRP B 1 144 ? 9.766 21.188 2.691 1 94.12 144 TRP B CA 1
ATOM 3181 C C . TRP B 1 144 ? 10.828 21.016 3.775 1 94.12 144 TRP B C 1
ATOM 3183 O O . TRP B 1 144 ? 11.422 19.953 3.902 1 94.12 144 TRP B O 1
ATOM 3193 N N . GLU B 1 145 ? 11.102 22.109 4.434 1 95.06 145 GLU B N 1
ATOM 3194 C CA . GLU B 1 145 ? 11.797 22 5.711 1 95.06 145 GLU B CA 1
ATOM 3195 C C . GLU B 1 145 ? 10.836 21.578 6.82 1 95.06 145 GLU B C 1
ATOM 3197 O O . GLU B 1 145 ? 9.898 22.297 7.148 1 95.06 145 GLU B O 1
ATOM 3202 N N . CYS B 1 146 ? 11.102 20.391 7.367 1 97.38 146 CYS B N 1
ATOM 3203 C CA . CYS B 1 146 ? 10.133 19.828 8.297 1 97.38 146 CYS B CA 1
ATOM 3204 C C . CYS B 1 146 ? 10.758 19.609 9.672 1 97.38 146 CYS B C 1
ATOM 3206 O O . CYS B 1 146 ? 11.953 19.328 9.781 1 97.38 146 CYS B O 1
ATOM 3208 N N . VAL B 1 147 ? 9.984 19.812 10.688 1 97.44 147 VAL B N 1
ATOM 3209 C CA . VAL B 1 147 ? 10.336 19.453 12.055 1 97.44 147 VAL B CA 1
ATOM 3210 C C . VAL B 1 147 ? 9.328 18.453 12.609 1 97.44 147 VAL B C 1
ATOM 3212 O O . VAL B 1 147 ? 8.125 18.719 12.609 1 97.44 147 VAL B O 1
ATOM 3215 N N . SER B 1 148 ? 9.828 17.297 12.961 1 98.31 148 SER B N 1
ATOM 3216 C CA . SER B 1 148 ? 9 16.328 13.664 1 98.31 148 SER B CA 1
ATOM 3217 C C . SER B 1 148 ? 9.102 16.516 15.18 1 98.31 148 SER B C 1
ATOM 3219 O O . SER B 1 148 ? 10.195 16.469 15.742 1 98.31 148 SER B O 1
ATOM 3221 N N . ILE B 1 149 ? 7.965 16.734 15.773 1 97.69 149 ILE B N 1
ATOM 3222 C CA . ILE B 1 149 ? 7.934 17.016 17.203 1 97.69 149 ILE B CA 1
ATOM 3223 C C . ILE B 1 149 ? 7.09 15.969 17.922 1 97.69 149 ILE B C 1
ATOM 3225 O O . ILE B 1 149 ? 5.883 15.859 17.672 1 97.69 149 ILE B O 1
ATOM 3229 N N . ASP B 1 150 ? 7.691 15.211 18.734 1 97.69 150 ASP B N 1
ATOM 3230 C CA . ASP B 1 150 ? 6.996 14.227 19.547 1 97.69 150 ASP B CA 1
ATOM 3231 C C . ASP B 1 150 ? 7.848 13.797 20.75 1 97.69 150 ASP B C 1
ATOM 3233 O O . ASP B 1 150 ? 9.023 13.469 20.594 1 97.69 150 ASP B O 1
ATOM 3237 N N . PRO B 1 151 ? 7.27 13.812 21.922 1 96.62 151 PRO B N 1
ATOM 3238 C CA . PRO B 1 151 ? 8.039 13.336 23.078 1 96.62 151 PRO B CA 1
ATOM 3239 C C . PRO B 1 151 ? 8.469 11.883 22.953 1 96.62 151 PRO B C 1
ATOM 3241 O O . PRO B 1 151 ? 9.461 11.469 23.562 1 96.62 151 PRO B O 1
ATOM 3244 N N . ALA B 1 152 ? 7.785 11.062 22.156 1 96.19 152 ALA B N 1
ATOM 3245 C CA . ALA B 1 152 ? 8.062 9.641 22 1 96.19 152 ALA B CA 1
ATOM 3246 C C . ALA B 1 152 ? 9.016 9.383 20.844 1 96.19 152 ALA B C 1
ATOM 3248 O O . ALA B 1 152 ? 9.328 8.234 20.531 1 96.19 152 ALA B O 1
ATOM 3249 N N . LEU B 1 153 ? 9.469 10.508 20.219 1 97.19 153 LEU B N 1
ATOM 3250 C CA . LEU B 1 153 ? 10.344 10.336 19.062 1 97.19 153 LEU B CA 1
ATOM 3251 C C . LEU B 1 153 ? 11.594 9.547 19.438 1 97.19 153 LEU B C 1
ATOM 3253 O O . LEU B 1 153 ? 12.25 9.859 20.422 1 97.19 153 LEU B O 1
ATOM 3257 N N . LYS B 1 154 ? 11.859 8.547 18.672 1 97.25 154 LYS B N 1
ATOM 3258 C CA . LYS B 1 154 ? 13.031 7.711 18.938 1 97.25 154 LYS B CA 1
ATOM 3259 C C . LYS B 1 154 ? 14.32 8.5 18.75 1 97.25 154 LYS B C 1
ATOM 3261 O O . LYS B 1 154 ? 14.406 9.367 17.875 1 97.25 154 LYS B O 1
ATOM 3266 N N . GLU B 1 155 ? 15.312 8.109 19.422 1 97.5 155 GLU B N 1
ATOM 3267 C CA . GLU B 1 155 ? 16.594 8.812 19.469 1 97.5 155 GLU B CA 1
ATOM 3268 C C . GLU B 1 155 ? 17.25 8.852 18.094 1 97.5 155 GLU B C 1
ATOM 3270 O O . GLU B 1 155 ? 17.891 9.844 17.734 1 97.5 155 GLU B O 1
ATOM 3275 N N . GLU B 1 156 ? 17.031 7.879 17.312 1 97 156 GLU B N 1
ATOM 3276 C CA . GLU B 1 156 ? 17.688 7.773 16 1 97 156 GLU B CA 1
ATOM 3277 C C . GLU B 1 156 ? 17.156 8.836 15.039 1 97 156 GLU B C 1
ATOM 3279 O O . GLU B 1 156 ? 17.781 9.102 14.008 1 97 156 GLU B O 1
ATOM 3284 N N . TRP B 1 157 ? 16.047 9.422 15.438 1 97.75 157 TRP B N 1
ATOM 3285 C CA . TRP B 1 157 ? 15.43 10.398 14.555 1 97.75 157 TRP B CA 1
ATOM 3286 C C . TRP B 1 157 ? 15.648 11.82 15.062 1 97.75 157 TRP B C 1
ATOM 3288 O O . TRP B 1 157 ? 15.211 12.789 14.445 1 97.75 157 TRP B O 1
ATOM 3298 N N . VAL B 1 158 ? 16.328 11.961 16.172 1 97.88 158 VAL B N 1
ATOM 3299 C CA . VAL B 1 158 ? 16.5 13.273 16.781 1 97.88 158 VAL B CA 1
ATOM 3300 C C . VAL B 1 158 ? 17.656 14.008 16.109 1 97.88 158 VAL B C 1
ATOM 3302 O O . VAL B 1 158 ? 18.688 13.406 15.789 1 97.88 158 VAL B O 1
ATOM 3305 N N . GLY B 1 159 ? 17.453 15.344 15.867 1 96.88 159 GLY B N 1
ATOM 3306 C CA . GLY B 1 159 ? 18.5 16.172 15.297 1 96.88 159 GLY B CA 1
ATOM 3307 C C . GLY B 1 159 ? 18.234 16.562 13.852 1 96.88 159 GLY B C 1
ATOM 3308 O O . GLY B 1 159 ? 17.094 16.469 13.383 1 96.88 159 GLY B O 1
ATOM 3309 N N . VAL B 1 160 ? 19.297 17.141 13.289 1 97 160 VAL B N 1
ATOM 3310 C CA . VAL B 1 160 ? 19.172 17.656 11.93 1 97 160 VAL B CA 1
ATOM 3311 C C . VAL B 1 160 ? 19.516 16.562 10.922 1 97 160 VAL B C 1
ATOM 3313 O O . VAL B 1 160 ? 20.516 15.867 11.07 1 97 160 VAL B O 1
ATOM 3316 N N . ASN B 1 161 ? 18.625 16.391 9.945 1 97.5 161 ASN B N 1
ATOM 3317 C CA . ASN B 1 161 ? 18.766 15.453 8.836 1 97.5 161 ASN B CA 1
ATOM 3318 C C . ASN B 1 161 ? 19.062 14.047 9.336 1 97.5 161 ASN B C 1
ATOM 3320 O O . ASN B 1 161 ? 20.031 13.414 8.898 1 97.5 161 ASN B O 1
ATOM 3324 N N . PRO B 1 162 ? 18.219 13.602 10.234 1 97.38 162 PRO B N 1
ATOM 3325 C CA . PRO B 1 162 ? 18.453 12.234 10.695 1 97.38 162 PRO B CA 1
ATOM 3326 C C . PRO B 1 162 ? 18.359 11.211 9.57 1 97.38 162 PRO B C 1
ATOM 3328 O O . PRO B 1 162 ? 17.484 11.312 8.711 1 97.38 162 PRO B O 1
ATOM 3331 N N . LYS B 1 163 ? 19.359 10.211 9.625 1 95.75 163 LYS B N 1
ATOM 3332 C CA . LYS B 1 163 ? 19.406 9.109 8.672 1 95.75 163 LYS B CA 1
ATOM 3333 C C . LYS B 1 163 ? 19.562 9.625 7.242 1 95.75 163 LYS B C 1
ATOM 3335 O O . LYS B 1 163 ? 19.156 8.961 6.289 1 95.75 163 LYS B O 1
ATOM 3340 N N . GLY B 1 164 ? 19.953 10.867 7.172 1 95.62 164 GLY B N 1
ATOM 3341 C CA . GLY B 1 164 ? 20.25 11.438 5.871 1 95.62 164 GLY B CA 1
ATOM 3342 C C . GLY B 1 164 ? 19.031 12.07 5.203 1 95.62 164 GLY B C 1
ATOM 3343 O O . GLY B 1 164 ? 19.094 12.445 4.031 1 95.62 164 GLY B O 1
ATOM 3344 N N . VAL B 1 165 ? 17.938 12.18 5.867 1 96.94 165 VAL B N 1
ATOM 3345 C CA . VAL B 1 165 ? 16.75 12.797 5.289 1 96.94 165 VAL B CA 1
ATOM 3346 C C . VAL B 1 165 ? 16.922 14.312 5.254 1 96.94 165 VAL B C 1
ATOM 3348 O O . VAL B 1 165 ? 16.797 14.984 6.281 1 96.94 165 VAL B O 1
ATOM 3351 N N . ARG B 1 166 ? 17.109 14.805 4.098 1 96 166 ARG B N 1
ATOM 3352 C CA . ARG B 1 166 ? 17.344 16.234 3.934 1 96 166 ARG B CA 1
ATOM 3353 C C . ARG B 1 166 ? 16.109 17.031 4.301 1 96 166 ARG B C 1
ATOM 3355 O O . ARG B 1 166 ? 15 16.703 3.863 1 96 166 ARG B O 1
ATOM 3362 N N . GLY B 1 167 ? 16.312 18.062 5.141 1 96 167 GLY B N 1
ATOM 3363 C CA . GLY B 1 167 ? 15.227 18.984 5.465 1 96 167 GLY B CA 1
ATOM 3364 C C . GLY B 1 167 ? 14.445 18.578 6.703 1 96 167 GLY B C 1
ATOM 3365 O O . GLY B 1 167 ? 13.57 19.312 7.16 1 96 167 GLY B O 1
ATOM 3366 N N . LEU B 1 168 ? 14.836 1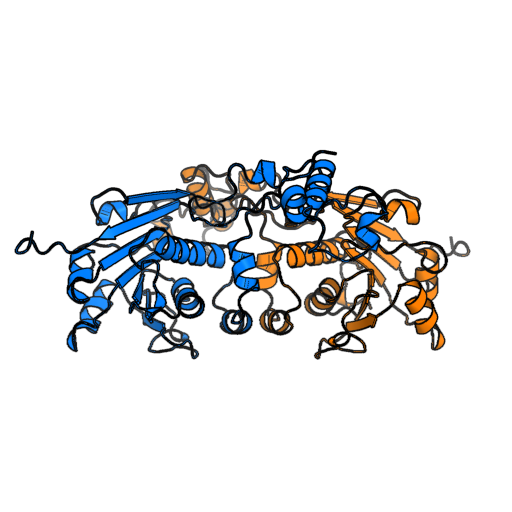7.422 7.262 1 97.88 168 LEU B N 1
ATOM 3367 C CA . LEU B 1 168 ? 14.133 16.938 8.438 1 97.88 168 LEU B CA 1
ATOM 3368 C C . LEU B 1 168 ? 14.898 17.281 9.719 1 97.88 168 LEU B C 1
ATOM 3370 O O . LEU B 1 168 ? 16.109 17.078 9.781 1 97.88 168 LEU B O 1
ATOM 3374 N N . THR B 1 169 ? 14.242 17.844 10.625 1 97.62 169 THR B N 1
ATOM 3375 C CA . THR B 1 169 ? 14.75 17.969 11.984 1 97.62 169 THR B CA 1
ATOM 3376 C C . THR B 1 169 ? 13.828 17.266 12.977 1 97.62 169 THR B C 1
ATOM 3378 O O . THR B 1 169 ? 12.625 17.516 13.008 1 97.62 169 THR B O 1
ATOM 3381 N N . GLY B 1 170 ? 14.375 16.312 13.727 1 97.94 170 GLY B N 1
ATOM 3382 C CA . GLY B 1 170 ? 13.617 15.641 14.758 1 97.94 170 GLY B CA 1
ATOM 3383 C C . GLY B 1 170 ? 13.82 16.234 16.141 1 97.94 170 GLY B C 1
ATOM 3384 O O . GLY B 1 170 ? 14.945 16.516 16.547 1 97.94 170 GLY B O 1
ATOM 3385 N N . TYR B 1 171 ? 12.742 16.469 16.812 1 97.5 171 TYR B N 1
ATOM 3386 C CA . TYR B 1 171 ? 12.773 17 18.156 1 97.5 171 TYR B CA 1
ATOM 3387 C C . TYR B 1 171 ? 12 16.109 19.125 1 97.5 171 TYR B C 1
ATOM 3389 O O . TYR B 1 171 ? 10.773 15.992 19.016 1 97.5 171 TYR B O 1
ATOM 3397 N N . SER B 1 172 ? 12.742 15.492 20.047 1 97.81 172 SER B N 1
ATOM 3398 C CA . SER B 1 172 ? 12.109 14.68 21.078 1 97.81 172 SER B CA 1
ATOM 3399 C C . SER B 1 172 ? 11.656 15.539 22.25 1 97.81 172 SER B C 1
ATOM 3401 O O . SER B 1 172 ? 12.453 15.844 23.141 1 97.81 172 SER B O 1
ATOM 3403 N N . GLY B 1 173 ? 10.484 15.875 22.281 1 95.75 173 GLY B N 1
ATOM 3404 C CA . GLY B 1 173 ? 9.883 16.734 23.281 1 95.75 173 GLY B CA 1
ATOM 3405 C C . GLY B 1 173 ? 8.516 17.25 22.875 1 95.75 173 GLY B C 1
ATOM 3406 O O . GLY B 1 173 ? 7.977 16.859 21.844 1 95.75 173 GLY B O 1
ATOM 3407 N N . THR B 1 174 ? 7.957 18.062 23.719 1 94.94 174 THR B N 1
ATOM 3408 C CA . THR B 1 174 ? 6.645 18.641 23.438 1 94.94 174 THR B CA 1
ATOM 3409 C C . THR B 1 174 ? 6.762 19.859 22.531 1 94.94 174 THR B C 1
ATOM 3411 O O . THR B 1 174 ? 7.859 20.391 22.328 1 94.94 174 THR B O 1
ATOM 3414 N N . LEU B 1 175 ? 5.656 20.203 21.922 1 94.94 175 LEU B N 1
ATOM 3415 C CA . LEU B 1 175 ? 5.613 21.406 21.094 1 94.94 175 LEU B CA 1
ATOM 3416 C C . LEU B 1 175 ? 6.031 22.641 21.875 1 94.94 175 LEU B C 1
ATOM 3418 O O . LEU B 1 175 ? 6.793 23.469 21.391 1 94.94 175 LEU B O 1
ATOM 3422 N N . GLU B 1 176 ? 5.574 22.75 23.125 1 92.12 176 GLU B N 1
ATOM 3423 C CA . GLU B 1 176 ? 5.914 23.875 24 1 92.12 176 GLU B CA 1
ATOM 3424 C C . GLU B 1 176 ? 7.422 23.969 24.203 1 92.12 176 GLU B C 1
ATOM 3426 O O . GLU B 1 176 ? 8 25.047 24.125 1 92.12 176 GLU B O 1
ATOM 3431 N N . GLU B 1 177 ? 7.988 22.859 24.469 1 92 177 GLU B N 1
ATOM 3432 C CA . GLU B 1 177 ? 9.43 22.812 24.688 1 92 177 GLU B CA 1
ATOM 3433 C C . GLU B 1 177 ? 10.188 23.219 23.422 1 92 177 GLU B C 1
ATOM 3435 O O . GLU B 1 177 ? 11.172 23.953 23.5 1 92 177 GLU B O 1
ATOM 3440 N N . TYR B 1 178 ? 9.734 22.734 22.344 1 93.5 178 TYR B N 1
ATOM 3441 C CA . TYR B 1 178 ? 10.367 23.078 21.078 1 93.5 178 TYR B CA 1
ATOM 3442 C C . TYR B 1 178 ? 10.32 24.578 20.828 1 93.5 178 TYR B C 1
ATOM 3444 O O . TYR B 1 178 ? 11.336 25.188 20.453 1 93.5 178 TYR B O 1
ATOM 3452 N N . LEU B 1 179 ? 9.164 25.156 20.969 1 90.88 179 LEU B N 1
ATOM 3453 C CA . LEU B 1 179 ? 8.977 26.578 20.703 1 90.88 179 LEU B CA 1
ATOM 3454 C C . LEU B 1 179 ? 9.805 27.438 21.672 1 90.88 179 LEU B C 1
ATOM 3456 O O . LEU B 1 179 ? 10.234 28.531 21.312 1 90.88 179 LEU B O 1
ATOM 3460 N N . SER B 1 180 ? 10.055 26.891 22.812 1 87.56 180 SER B N 1
ATOM 3461 C CA . SER B 1 180 ? 10.836 27.609 23.812 1 87.56 180 SER B CA 1
ATOM 3462 C C . SER B 1 180 ? 12.32 27.609 23.453 1 87.56 180 SER B C 1
ATOM 3464 O O . SER B 1 180 ? 13.062 28.516 23.828 1 87.56 180 SER B O 1
ATOM 3466 N N . THR B 1 181 ? 12.734 26.594 22.766 1 79.81 181 THR B N 1
ATOM 3467 C CA . THR B 1 181 ? 14.148 26.422 22.438 1 79.81 181 THR B CA 1
ATOM 3468 C C . THR B 1 181 ? 14.469 27.062 21.094 1 79.81 181 THR B C 1
ATOM 3470 O O . THR B 1 181 ? 15.594 27.516 20.859 1 79.81 181 THR B O 1
ATOM 3473 N N . GLU B 1 182 ? 13.781 26.828 20.062 1 64.94 182 GLU B N 1
ATOM 3474 C CA . GLU B 1 182 ? 14.031 27.25 18.688 1 64.94 182 GLU B CA 1
ATOM 3475 C C . GLU B 1 182 ? 14.328 28.75 18.625 1 64.94 182 GLU B C 1
ATOM 3477 O O . GLU B 1 182 ? 15.133 29.203 17.797 1 64.94 182 GLU B O 1
ATOM 3482 N N . ASN B 1 183 ? 13.477 29.719 19.172 1 56.56 183 ASN B N 1
ATOM 3483 C CA . ASN B 1 183 ? 13.539 31.172 18.922 1 56.56 183 ASN B CA 1
ATOM 3484 C C . ASN B 1 183 ? 14.758 31.797 19.594 1 56.56 183 ASN B C 1
ATOM 3486 O O . ASN B 1 183 ? 14.898 33.031 19.609 1 56.56 183 ASN B O 1
ATOM 3490 N N . LYS B 1 184 ? 15.578 31.109 20.281 1 52.41 184 LYS B N 1
ATOM 3491 C CA . LYS B 1 184 ? 16.609 31.969 20.844 1 52.41 184 LYS B CA 1
ATOM 3492 C C . LYS B 1 184 ? 17.438 32.625 19.734 1 52.41 184 LYS B C 1
ATOM 3494 O O . LYS B 1 184 ? 17.906 33.75 19.891 1 52.41 184 LYS B O 1
ATOM 3499 N N . ASP B 1 185 ? 17.734 31.875 18.734 1 47 185 ASP B N 1
ATOM 3500 C CA . ASP B 1 185 ? 18.688 32.5 17.812 1 47 185 ASP B CA 1
ATOM 3501 C C . ASP B 1 185 ? 17.969 33.125 16.609 1 47 185 ASP B C 1
ATOM 3503 O O . ASP B 1 185 ? 18.609 33.5 15.625 1 47 185 ASP B O 1
ATOM 3507 N N . GLY B 1 186 ? 16.672 33.438 16.688 1 49.03 186 GLY B N 1
ATOM 3508 C CA . GLY B 1 186 ? 16.047 34.25 15.641 1 49.03 186 GLY B CA 1
ATOM 3509 C C . GLY B 1 186 ? 14.938 33.531 14.906 1 49.03 186 GLY B C 1
ATOM 3510 O O . GLY B 1 186 ? 14.82 32.312 14.992 1 49.03 186 GLY B O 1
ATOM 3511 N N . VAL B 1 187 ? 13.891 34.219 14.547 1 51.78 187 VAL B N 1
ATOM 3512 C CA . VAL B 1 187 ? 12.703 33.812 13.805 1 51.78 187 VAL B CA 1
ATOM 3513 C C . VAL B 1 187 ? 13.109 33.062 12.531 1 51.78 187 VAL B C 1
ATOM 3515 O O . VAL B 1 187 ? 13.867 33.594 11.711 1 51.78 187 VAL B O 1
ATOM 3518 N N . SER B 1 188 ? 13.18 31.875 12.5 1 60.34 188 SER B N 1
ATOM 3519 C CA . SER B 1 188 ? 13.406 31.188 11.234 1 60.34 188 SER B CA 1
ATOM 3520 C C . SER B 1 188 ? 12.312 31.531 10.219 1 60.34 188 SER B C 1
ATOM 3522 O O . SER B 1 188 ? 11.125 31.359 10.492 1 60.34 188 SER B O 1
ATOM 3524 N N . GLY B 1 189 ? 12.477 32.562 9.352 1 76.12 189 GLY B N 1
ATOM 3525 C CA . GLY B 1 189 ? 11.523 33.094 8.398 1 76.12 189 GLY B CA 1
ATOM 3526 C C . GLY B 1 189 ? 11.102 32.094 7.34 1 76.12 189 GLY B C 1
ATOM 3527 O O . GLY B 1 189 ? 11.898 31.266 6.918 1 76.12 189 GLY B O 1
ATOM 3528 N N . CYS B 1 190 ? 9.898 31.781 7.289 1 88.06 190 CYS B N 1
ATOM 3529 C CA . CYS B 1 190 ? 9.273 31.062 6.188 1 88.06 190 CYS B CA 1
ATOM 3530 C C . CYS B 1 190 ? 8.125 31.859 5.59 1 88.06 190 CYS B C 1
ATOM 3532 O O . CYS B 1 190 ? 7.652 32.812 6.195 1 88.06 190 CYS B O 1
ATOM 3534 N N . ASP B 1 191 ? 7.906 31.594 4.301 1 90.88 191 ASP B N 1
ATOM 3535 C CA . ASP B 1 191 ? 6.777 32.219 3.639 1 90.88 191 ASP B CA 1
ATOM 3536 C C . ASP B 1 191 ? 5.453 31.609 4.074 1 90.88 191 ASP B C 1
ATOM 3538 O O . ASP B 1 191 ? 4.449 32.312 4.227 1 90.88 191 ASP B O 1
ATOM 3542 N N . VAL B 1 192 ? 5.523 30.375 4.223 1 94.62 192 VAL B N 1
ATOM 3543 C CA . VAL B 1 192 ? 4.336 29.625 4.621 1 94.62 192 VAL B CA 1
ATOM 3544 C C . VAL B 1 192 ? 4.688 28.641 5.738 1 94.62 192 VAL B C 1
ATOM 3546 O O . VAL B 1 192 ? 5.707 27.953 5.664 1 94.62 192 VAL B O 1
ATOM 3549 N N . LEU B 1 193 ? 3.871 28.719 6.754 1 95.94 193 LEU B N 1
ATOM 3550 C CA . LEU B 1 193 ? 3.977 27.766 7.859 1 95.94 193 LEU B CA 1
ATOM 3551 C C . LEU B 1 193 ? 2.865 26.719 7.785 1 95.94 193 LEU B C 1
ATOM 3553 O O . LEU B 1 193 ? 1.687 27.062 7.691 1 95.94 193 LEU B O 1
ATOM 3557 N N . VAL B 1 194 ? 3.285 25.453 7.762 1 97.56 194 VAL B N 1
ATOM 3558 C CA . VAL B 1 194 ? 2.326 24.359 7.738 1 97.56 194 VAL B CA 1
ATOM 3559 C C . VAL B 1 194 ? 2.414 23.562 9.047 1 97.56 194 VAL B C 1
ATOM 3561 O O . VAL B 1 194 ? 3.498 23.125 9.445 1 97.56 194 VAL B O 1
ATOM 3564 N N . LEU B 1 195 ? 1.283 23.453 9.695 1 98.38 195 LEU B N 1
ATOM 3565 C CA . LEU B 1 195 ? 1.158 22.625 10.883 1 98.38 195 LEU B CA 1
ATOM 3566 C C . LEU B 1 195 ? 0.371 21.344 10.586 1 98.38 195 LEU B C 1
ATOM 3568 O O . LEU B 1 195 ? -0.813 21.422 10.25 1 98.38 195 LEU B O 1
ATOM 3572 N N . LEU B 1 196 ? 1.021 20.219 10.703 1 98.5 196 LEU B N 1
ATOM 3573 C CA . LEU B 1 196 ? 0.349 18.953 10.469 1 98.5 196 LEU B CA 1
ATOM 3574 C C . LEU B 1 196 ? 0.163 18.188 11.781 1 98.5 196 LEU B C 1
ATOM 3576 O O . LEU B 1 196 ? 1.139 17.875 12.469 1 98.5 196 LEU B O 1
ATOM 3580 N N . CYS B 1 197 ? -1.046 17.844 12.07 1 97.5 197 CYS B N 1
ATOM 3581 C CA . CYS B 1 197 ? -1.418 17.094 13.273 1 97.5 197 CYS B CA 1
ATOM 3582 C C . CYS B 1 197 ? -2.141 15.797 12.906 1 97.5 197 CYS B C 1
ATOM 3584 O O . CYS B 1 197 ? -3.371 15.734 12.953 1 97.5 197 CYS B O 1
ATOM 3586 N N . VAL B 1 198 ? -1.386 14.773 12.664 1 96.75 198 VAL B N 1
ATOM 3587 C CA . VAL B 1 198 ? -1.961 13.469 12.344 1 96.75 198 VAL B CA 1
ATOM 3588 C C . VAL B 1 198 ? -2.088 12.633 13.617 1 96.75 198 VAL B C 1
ATOM 3590 O O . VAL B 1 198 ? -1.086 12.164 14.164 1 96.75 198 VAL B O 1
ATOM 3593 N N . HIS B 1 199 ? -3.246 12.438 14.07 1 91.62 199 HIS B N 1
ATOM 3594 C CA . HIS B 1 199 ? -3.523 11.734 15.32 1 91.62 199 HIS B CA 1
ATOM 3595 C C . HIS B 1 199 ? -2.73 12.328 16.484 1 91.62 199 HIS B C 1
ATOM 3597 O O . HIS B 1 199 ? -2.227 11.602 17.328 1 91.62 199 HIS B O 1
ATOM 3603 N N . SER B 1 200 ? -2.588 13.562 16.391 1 93.5 200 SER B N 1
ATOM 3604 C CA . SER B 1 200 ? -1.804 14.258 17.406 1 93.5 200 SER B CA 1
ATOM 3605 C C . SER B 1 200 ? -2.617 14.469 18.688 1 93.5 200 SER B C 1
ATOM 3607 O O . SER B 1 200 ? -3.785 14.867 18.625 1 93.5 200 SER B O 1
ATOM 3609 N N . HIS B 1 201 ? -1.981 14.211 19.781 1 88.44 201 HIS B N 1
ATOM 3610 C CA . HIS B 1 201 ? -2.604 14.484 21.078 1 88.44 201 HIS B CA 1
ATOM 3611 C C . HIS B 1 201 ? -2.043 15.758 21.703 1 88.44 201 HIS B C 1
ATOM 3613 O O . HIS B 1 201 ? -2.303 16.047 22.859 1 88.44 201 HIS B O 1
ATOM 3619 N N . ALA B 1 202 ? -1.323 16.438 20.906 1 90.75 202 ALA B N 1
ATOM 3620 C CA . ALA B 1 202 ? -0.806 17.734 21.359 1 90.75 202 ALA B CA 1
ATOM 3621 C C . ALA B 1 202 ? -1.916 18.766 21.438 1 90.75 202 ALA B C 1
ATOM 3623 O O . ALA B 1 202 ? -2.795 18.812 20.562 1 90.75 202 ALA B O 1
ATOM 3624 N N . ARG B 1 203 ? -1.774 19.594 22.469 1 90.19 203 ARG B N 1
ATOM 3625 C CA . ARG B 1 203 ? -2.713 20.703 22.625 1 90.19 203 ARG B CA 1
ATOM 3626 C C . ARG B 1 203 ? -2.15 21.984 22.016 1 90.19 203 ARG B C 1
ATOM 3628 O O . ARG B 1 203 ? -0.956 22.266 22.125 1 90.19 203 ARG B O 1
ATOM 3635 N N . LEU B 1 204 ? -3.021 22.75 21.375 1 94.88 204 LEU B N 1
ATOM 3636 C CA . LEU B 1 204 ? -2.633 24.016 20.766 1 94.88 204 LEU B CA 1
ATOM 3637 C C . LEU B 1 204 ? -3.131 25.188 21.594 1 94.88 204 LEU B C 1
ATOM 3639 O O . LEU B 1 204 ? -3.865 26.047 21.094 1 94.88 204 LEU B O 1
ATOM 3643 N N . THR B 1 205 ? -2.641 25.203 22.844 1 93.06 205 THR B N 1
ATOM 3644 C CA . THR B 1 205 ? -3.037 26.234 23.797 1 93.06 205 THR B CA 1
ATOM 3645 C C . THR B 1 205 ? -1.81 26.906 24.406 1 93.06 205 THR B C 1
ATOM 3647 O O . THR B 1 205 ? -0.685 26.438 24.234 1 93.06 205 THR B O 1
ATOM 3650 N N . GLY B 1 206 ? -2.072 28.078 25.016 1 91.62 206 GLY B N 1
ATOM 3651 C CA . GLY B 1 206 ? -0.979 28.766 25.672 1 91.62 206 GLY B CA 1
ATOM 3652 C C . GLY B 1 206 ? 0.147 29.141 24.734 1 91.62 206 GLY B C 1
ATOM 3653 O O . GLY B 1 206 ? -0.093 29.75 23.672 1 91.62 206 GLY B O 1
ATOM 3654 N N . ASP B 1 207 ? 1.363 28.781 25.094 1 89.19 207 ASP B N 1
ATOM 3655 C CA . ASP B 1 207 ? 2.555 29.094 24.312 1 89.19 207 ASP B CA 1
ATOM 3656 C C . ASP B 1 207 ? 2.602 28.281 23.031 1 89.19 207 ASP B C 1
ATOM 3658 O O . ASP B 1 207 ? 3.352 28.625 22.109 1 89.19 207 ASP B O 1
ATOM 3662 N N . ALA B 1 208 ? 1.731 27.328 22.984 1 93.38 208 ALA B N 1
ATOM 3663 C CA . ALA B 1 208 ? 1.692 26.484 21.797 1 93.38 208 ALA B CA 1
ATOM 3664 C C . ALA B 1 208 ? 0.449 26.766 20.969 1 93.38 208 ALA B C 1
ATOM 3666 O O . ALA B 1 208 ? 0.11 25.984 20.062 1 93.38 208 ALA B O 1
ATOM 3667 N N . SER B 1 209 ? -0.237 27.891 21.328 1 95.25 209 SER B N 1
ATOM 3668 C CA . SER B 1 209 ? -1.392 28.281 20.531 1 95.25 209 SER B CA 1
ATOM 3669 C C . SER B 1 209 ? -0.975 28.688 19.109 1 95.25 209 SER B C 1
ATOM 3671 O O . SER B 1 209 ? 0.183 29.031 18.875 1 95.25 209 SER B O 1
ATOM 3673 N N . VAL B 1 210 ? -1.946 28.656 18.188 1 95.25 210 VAL B N 1
ATOM 3674 C CA . VAL B 1 210 ? -1.649 28.938 16.797 1 95.25 210 VAL B CA 1
ATOM 3675 C C . VAL B 1 210 ? -1.094 30.359 16.672 1 95.25 210 VAL B C 1
ATOM 3677 O O . VAL B 1 210 ? -0.051 30.578 16.047 1 95.25 210 VAL B O 1
ATOM 3680 N N . PRO B 1 211 ? -1.704 31.375 17.359 1 93.12 211 PRO B N 1
ATOM 3681 C CA . PRO B 1 211 ? -1.134 32.719 17.281 1 93.12 211 PRO B CA 1
ATOM 3682 C C . PRO B 1 211 ? 0.289 32.781 17.828 1 93.12 211 PRO B C 1
ATOM 3684 O O . PRO B 1 211 ? 1.136 33.5 17.266 1 93.12 211 PRO B O 1
ATOM 3687 N N . SER B 1 212 ? 0.551 32.094 18.891 1 91.81 212 SER B N 1
ATOM 3688 C CA . SER B 1 212 ? 1.89 32.094 19.469 1 91.81 212 SER B CA 1
ATOM 3689 C C . SER B 1 212 ? 2.9 31.469 18.516 1 91.81 212 SER B C 1
ATOM 3691 O O . SER B 1 212 ? 4.023 31.953 18.391 1 91.81 212 SER B O 1
ATOM 3693 N N . ILE B 1 213 ? 2.488 30.359 17.906 1 93.81 213 ILE B N 1
ATOM 3694 C CA . ILE B 1 213 ? 3.354 29.703 16.938 1 93.81 213 ILE B CA 1
ATOM 3695 C C . ILE B 1 213 ? 3.645 30.641 15.773 1 93.81 213 ILE B C 1
ATOM 3697 O O . ILE B 1 213 ? 4.797 30.797 15.367 1 93.81 213 ILE B O 1
ATOM 3701 N N . MET B 1 214 ? 2.605 31.25 15.258 1 93.06 214 MET B N 1
ATOM 3702 C CA . MET B 1 214 ? 2.752 32.156 14.125 1 93.06 214 MET B CA 1
ATOM 3703 C C . MET B 1 214 ? 3.74 33.281 14.453 1 93.06 214 MET B C 1
ATOM 3705 O O . MET B 1 214 ? 4.602 33.594 13.641 1 93.06 214 MET B O 1
ATOM 3709 N N . ALA B 1 215 ? 3.607 33.812 15.609 1 89.25 215 ALA B N 1
ATOM 3710 C CA . ALA B 1 215 ? 4.488 34.875 16.031 1 89.25 215 ALA B CA 1
ATOM 3711 C C . ALA B 1 215 ? 5.945 34.438 16.031 1 89.25 215 ALA B C 1
ATOM 3713 O O . ALA B 1 215 ? 6.836 35.219 15.672 1 89.25 215 ALA B O 1
ATOM 3714 N N . ARG B 1 216 ? 6.137 33.25 16.391 1 89.06 216 ARG B N 1
ATOM 3715 C CA . ARG B 1 216 ? 7.492 32.719 16.469 1 89.06 216 ARG B CA 1
ATOM 3716 C C . ARG B 1 216 ? 8.078 32.5 15.07 1 89.06 216 ARG B C 1
ATOM 3718 O O . ARG B 1 216 ? 9.297 32.469 14.906 1 89.06 216 ARG B O 1
ATOM 3725 N N . PHE B 1 217 ? 7.215 32.406 14.133 1 91.44 217 PHE B N 1
ATOM 3726 C CA . PHE B 1 217 ? 7.672 32.156 12.766 1 91.44 217 PHE B CA 1
ATOM 3727 C C . PHE B 1 217 ? 7.367 33.344 11.867 1 91.44 217 PHE B C 1
ATOM 3729 O O . PHE B 1 217 ? 7.051 33.156 10.688 1 91.44 217 PHE B O 1
ATOM 3736 N N . GLY B 1 218 ? 7.363 34.562 12.445 1 87.69 218 GLY B N 1
ATOM 3737 C CA . GLY B 1 218 ? 7.281 35.812 11.703 1 87.69 218 GLY B CA 1
ATOM 3738 C C . GLY B 1 218 ? 5.895 36.094 11.164 1 87.69 218 GLY B C 1
ATOM 3739 O O . GLY B 1 218 ? 5.746 36.781 10.148 1 87.69 218 GLY B O 1
ATOM 3740 N N . ASN B 1 219 ? 4.91 35.5 11.719 1 91.81 219 ASN B N 1
ATOM 3741 C CA . ASN B 1 219 ? 3.52 35.656 11.305 1 91.81 219 ASN B CA 1
ATOM 3742 C C . ASN B 1 219 ? 3.314 35.281 9.844 1 91.81 219 ASN B C 1
ATOM 3744 O O . ASN B 1 219 ? 2.596 36 9.117 1 91.81 219 ASN B O 1
ATOM 3748 N N . ALA B 1 220 ? 4.062 34.25 9.445 1 92 220 ALA B N 1
ATOM 3749 C CA . ALA B 1 220 ? 3.875 33.688 8.102 1 92 220 ALA B CA 1
ATOM 3750 C C . ALA B 1 220 ? 2.449 33.188 7.918 1 92 220 ALA B C 1
ATOM 3752 O O . ALA B 1 220 ? 1.778 32.844 8.891 1 92 220 ALA B O 1
ATOM 3753 N N . ARG B 1 221 ? 1.964 33.25 6.648 1 94 221 ARG B N 1
ATOM 3754 C CA . ARG B 1 221 ? 0.709 32.531 6.383 1 94 221 ARG B CA 1
ATOM 3755 C C . ARG B 1 221 ? 0.766 31.109 6.871 1 94 221 ARG B C 1
ATOM 3757 O O . ARG B 1 221 ? 1.745 30.391 6.621 1 94 221 ARG B O 1
ATOM 3764 N N . THR B 1 222 ? -0.304 30.734 7.598 1 96.06 222 THR B N 1
ATOM 3765 C CA . THR B 1 222 ? -0.215 29.453 8.297 1 96.06 222 THR B CA 1
ATOM 3766 C C . THR B 1 222 ? -1.412 28.578 7.965 1 96.06 222 THR B C 1
ATOM 3768 O O . THR B 1 222 ? -2.555 29.031 7.973 1 96.06 222 THR B O 1
ATOM 3771 N N . THR B 1 223 ? -1.123 27.359 7.605 1 97.31 223 THR B N 1
ATOM 3772 C CA . THR B 1 223 ? -2.137 26.328 7.418 1 97.31 223 THR B CA 1
ATOM 3773 C C . THR B 1 223 ? -1.995 25.234 8.477 1 97.31 223 THR B C 1
ATOM 3775 O O . THR B 1 223 ? -0.906 24.688 8.672 1 97.31 223 THR B O 1
ATOM 3778 N N . LEU B 1 224 ? -3.092 24.984 9.141 1 98.25 224 LEU B N 1
ATOM 3779 C CA . LEU B 1 224 ? -3.16 23.875 10.086 1 98.25 224 LEU B CA 1
ATOM 3780 C C . LEU B 1 224 ? -4.027 22.75 9.539 1 98.25 224 LEU B C 1
ATOM 3782 O O . LEU B 1 224 ? -5.168 22.984 9.125 1 98.25 224 LEU B O 1
ATOM 3786 N N . VAL B 1 225 ? -3.455 21.547 9.453 1 97.44 225 VAL B N 1
ATOM 3787 C CA . VAL B 1 225 ? -4.203 20.359 9.07 1 97.44 225 VAL B CA 1
ATOM 3788 C C . VAL B 1 225 ? -4.242 19.375 10.242 1 97.44 225 VAL B C 1
ATOM 3790 O O . VAL B 1 225 ? -3.213 19.094 10.852 1 97.44 225 VAL B O 1
ATOM 3793 N N . SER B 1 226 ? -5.434 18.859 10.508 1 96.12 226 SER B N 1
ATOM 3794 C CA . SER B 1 226 ? -5.594 17.906 11.602 1 96.12 226 SER B CA 1
ATOM 3795 C C . SER B 1 226 ? -6.391 16.672 11.164 1 96.12 226 SER B C 1
ATOM 3797 O O . SER B 1 226 ? -7.391 16.812 10.453 1 96.12 226 SER B O 1
ATOM 3799 N N . LEU B 1 227 ? -5.875 15.5 11.43 1 93.38 227 LEU B N 1
ATOM 3800 C CA . LEU B 1 227 ? -6.613 14.242 11.414 1 93.38 227 LEU B CA 1
ATOM 3801 C C . LEU B 1 227 ? -6.797 13.703 12.828 1 93.38 227 LEU B C 1
ATOM 3803 O O . LEU B 1 227 ? -6 12.883 13.289 1 93.38 227 LEU B O 1
ATOM 3807 N N . PRO B 1 228 ? -7.844 14.094 13.477 1 88.12 228 PRO B N 1
ATOM 3808 C CA . PRO B 1 228 ? -8.008 13.75 14.891 1 88.12 228 PRO B CA 1
ATOM 3809 C C . PRO B 1 228 ? -8.453 12.297 15.094 1 88.12 228 PRO B C 1
ATOM 3811 O O . PRO B 1 228 ? -9.156 11.742 14.25 1 88.12 228 PRO B O 1
ATOM 3814 N N . CYS B 1 229 ? -8.023 11.727 16.203 1 77.5 229 CYS B N 1
ATOM 3815 C CA . CYS B 1 229 ? -8.422 10.359 16.516 1 77.5 229 CYS B CA 1
ATOM 3816 C C . CYS B 1 229 ? -9.242 10.312 17.797 1 77.5 229 CYS B C 1
ATOM 3818 O O . CYS B 1 229 ? -10.047 9.398 18 1 77.5 229 CYS B O 1
ATOM 3820 N N . CYS B 1 230 ? -8.953 11.188 18.75 1 73.19 230 CYS B N 1
ATOM 3821 C CA . CYS B 1 230 ? -9.578 11.164 20.062 1 73.19 230 CYS B CA 1
ATOM 3822 C C . CYS B 1 230 ? -10.43 12.414 20.281 1 73.19 230 CYS B C 1
ATOM 3824 O O . CYS B 1 230 ? -10.023 13.516 19.922 1 73.19 230 CYS B O 1
ATOM 3826 N N . PRO B 1 231 ? -11.625 12.203 20.781 1 68.62 231 PRO B N 1
ATOM 3827 C CA . PRO B 1 231 ? -12.5 13.352 21.016 1 68.62 231 PRO B CA 1
ATOM 3828 C C . PRO B 1 231 ? -11.898 14.367 21.984 1 68.62 231 PRO B C 1
ATOM 3830 O O . PRO B 1 231 ? -12.211 15.562 21.922 1 68.62 231 PRO B O 1
ATOM 3833 N N . ARG B 1 232 ? -11.117 13.852 22.828 1 72 232 ARG B N 1
ATOM 3834 C CA . ARG B 1 232 ? -10.539 14.727 23.844 1 72 232 ARG B CA 1
ATOM 3835 C C . ARG B 1 232 ? -9.477 15.633 23.25 1 72 232 ARG B C 1
ATOM 3837 O O . ARG B 1 232 ? -9.18 16.703 23.797 1 72 232 ARG B O 1
ATOM 3844 N N . PHE B 1 233 ? -8.922 15.172 22.172 1 74.06 233 PHE B N 1
ATOM 3845 C CA . PHE B 1 233 ? -7.832 15.93 21.562 1 74.06 233 PHE B CA 1
ATOM 3846 C C . PHE B 1 233 ? -8.242 16.422 20.172 1 74.06 233 PHE B C 1
ATOM 3848 O O . PHE B 1 233 ? -7.762 15.906 19.156 1 74.06 233 PHE B O 1
ATOM 3855 N N . ARG B 1 234 ? -9.133 17.375 20.234 1 82.25 234 ARG B N 1
ATOM 3856 C CA . ARG B 1 234 ? -9.578 17.984 18.984 1 82.25 234 ARG B CA 1
ATOM 3857 C C . ARG B 1 234 ? -8.977 19.375 18.812 1 82.25 234 ARG B C 1
ATOM 3859 O O . ARG B 1 234 ? -9.156 20.25 19.656 1 82.25 234 ARG B O 1
ATOM 3866 N N . SER B 1 235 ? -8.391 19.531 17.719 1 85.5 235 SER B N 1
ATOM 3867 C CA . SER B 1 235 ? -7.754 20.797 17.422 1 85.5 235 SER B CA 1
ATOM 3868 C C . SER B 1 235 ? -8.773 21.938 17.406 1 85.5 235 SER B C 1
ATOM 3870 O O . SER B 1 235 ? -8.445 23.078 17.719 1 85.5 235 SER B O 1
ATOM 3872 N N . GLN B 1 236 ? -9.93 21.609 17.078 1 87 236 GLN B N 1
ATOM 3873 C CA . GLN B 1 236 ? -10.977 22.625 16.984 1 87 236 GLN B CA 1
ATOM 3874 C C . GLN B 1 236 ? -11.203 23.312 18.328 1 87 236 GLN B C 1
ATOM 3876 O O . GLN B 1 236 ? -11.453 24.516 18.391 1 87 236 GLN B O 1
ATOM 3881 N N . LYS B 1 237 ? -11.133 22.547 19.359 1 87.94 237 LYS B N 1
ATOM 3882 C CA . LYS B 1 237 ? -11.32 23.094 20.688 1 87.94 237 LYS B CA 1
ATOM 3883 C C . LYS B 1 237 ? -10.219 24.094 21.031 1 87.94 237 LYS B C 1
ATOM 3885 O O . LYS B 1 237 ? -10.477 25.125 21.656 1 87.94 237 LYS B O 1
ATOM 3890 N N . ASP B 1 238 ? -9.109 23.781 20.672 1 92.12 238 ASP B N 1
ATOM 3891 C CA . ASP B 1 238 ? -7.961 24.625 20.984 1 92.12 238 ASP B CA 1
ATOM 3892 C C . ASP B 1 238 ? -7.914 25.844 20.062 1 92.12 238 ASP B C 1
ATOM 3894 O O . ASP B 1 238 ? -7.562 26.938 20.5 1 92.12 238 ASP B O 1
ATOM 3898 N N . VAL B 1 239 ? -8.266 25.688 18.797 1 94.38 239 VAL B N 1
ATOM 3899 C CA . VAL B 1 239 ? -8.258 26.766 17.812 1 94.38 239 VAL B CA 1
ATOM 3900 C C . VAL B 1 239 ? -9.398 27.734 18.109 1 94.38 239 VAL B C 1
ATOM 3902 O O . VAL B 1 239 ? -9.266 28.938 17.875 1 94.38 239 VAL B O 1
ATOM 3905 N N . GLY B 1 240 ? -10.484 27.281 18.531 1 92.12 240 GLY B N 1
ATOM 3906 C CA . GLY B 1 240 ? -11.594 28.125 18.969 1 92.12 240 GLY B CA 1
ATOM 3907 C C . GLY B 1 240 ? -12.555 28.453 17.844 1 92.12 240 GLY B C 1
ATOM 3908 O O . GLY B 1 240 ? -13.438 29.312 18.016 1 92.12 240 GLY B O 1
ATOM 3909 N N . ARG B 1 241 ? -12.367 27.953 16.688 1 93.19 241 ARG B N 1
ATOM 3910 C CA . ARG B 1 241 ? -13.305 28.109 15.578 1 93.19 241 ARG B CA 1
ATOM 3911 C C . ARG B 1 241 ? -13.359 26.859 14.719 1 93.19 241 ARG B C 1
ATOM 3913 O O . ARG B 1 241 ? -12.461 26.016 14.766 1 93.19 241 ARG B O 1
ATOM 3920 N N . LYS B 1 242 ? -14.453 26.75 13.961 1 94.25 242 LYS B N 1
ATOM 3921 C CA . LYS B 1 242 ? -14.625 25.625 13.039 1 94.25 242 LYS B CA 1
ATOM 3922 C C . LYS B 1 242 ? -13.57 25.641 11.938 1 94.25 242 LYS B C 1
ATOM 3924 O O . LYS B 1 242 ? -13.078 26.719 11.562 1 94.25 242 LYS B O 1
ATOM 3929 N N . PRO B 1 243 ? -13.242 24.453 11.461 1 95.06 243 PRO B N 1
ATOM 3930 C CA . PRO B 1 243 ? -12.297 24.438 10.344 1 95.06 243 PRO B CA 1
ATOM 3931 C C . PRO B 1 243 ? -12.859 25.109 9.086 1 95.06 243 PRO B C 1
ATOM 3933 O O . PRO B 1 243 ? -14.07 25.141 8.891 1 95.06 243 PRO B O 1
ATOM 3936 N N . ASP B 1 244 ? -11.914 25.656 8.289 1 94.5 244 ASP B N 1
ATOM 3937 C CA . ASP B 1 244 ? -12.297 26.25 7.02 1 94.5 244 ASP B CA 1
ATOM 3938 C C . ASP B 1 244 ? -12.766 25.188 6.031 1 94.5 244 ASP B C 1
ATOM 3940 O O . ASP B 1 244 ? -13.641 25.438 5.203 1 94.5 244 ASP B O 1
ATOM 3944 N N . VAL B 1 245 ? -12.078 24.047 6.062 1 91.12 245 VAL B N 1
ATOM 3945 C CA . VAL B 1 245 ? -12.422 22.906 5.234 1 91.12 245 VAL B CA 1
ATOM 3946 C C . VAL B 1 245 ? -12.477 21.641 6.098 1 91.12 245 VAL B C 1
ATOM 3948 O O . VAL B 1 245 ? -11.641 21.453 6.98 1 91.12 245 VAL B O 1
ATOM 3951 N N . CYS B 1 246 ? -13.516 20.844 5.922 1 89.62 246 CYS B N 1
ATOM 3952 C CA . CYS B 1 246 ? -13.672 19.594 6.645 1 89.62 246 CYS B CA 1
ATOM 3953 C C . CYS B 1 246 ? -14.289 18.516 5.746 1 89.62 246 CYS B C 1
ATOM 3955 O O . CYS B 1 246 ? -15.273 18.781 5.059 1 89.62 246 CYS B O 1
ATOM 3957 N N . TYR B 1 247 ? -13.656 17.359 5.699 1 81.5 247 TYR B N 1
ATOM 3958 C CA . TYR B 1 247 ? -14.164 16.266 4.879 1 81.5 247 TYR B CA 1
ATOM 3959 C C . TYR B 1 247 ? -13.609 14.922 5.348 1 81.5 247 TYR B C 1
ATOM 3961 O O . TYR B 1 247 ? -12.664 14.883 6.141 1 81.5 247 TYR B O 1
ATOM 3969 N N . GLU B 1 248 ? -14.25 13.898 4.918 1 80 248 GLU B N 1
ATOM 3970 C CA . GLU B 1 248 ? -13.719 12.547 5.082 1 80 248 GLU B CA 1
ATOM 3971 C C . GLU B 1 248 ? -12.914 12.117 3.863 1 80 248 GLU B C 1
ATOM 3973 O O . GLU B 1 248 ? -13.406 12.156 2.736 1 80 248 GLU B O 1
ATOM 3978 N N . ASP B 1 249 ? -11.703 11.82 4.098 1 81 249 ASP B N 1
ATOM 3979 C CA . ASP B 1 249 ? -10.867 11.336 3.004 1 81 249 ASP B CA 1
ATOM 3980 C C . ASP B 1 249 ? -10.984 9.82 2.852 1 81 249 ASP B C 1
ATOM 3982 O O . ASP B 1 249 ? -10.391 9.07 3.623 1 81 249 ASP B O 1
ATOM 3986 N N . GLU B 1 250 ? -11.523 9.289 1.853 1 72.81 250 GLU B N 1
ATOM 3987 C CA . GLU B 1 250 ? -11.82 7.875 1.653 1 72.81 250 GLU B CA 1
ATOM 3988 C C . GLU B 1 250 ? -10.57 7.098 1.242 1 72.81 250 GLU B C 1
ATOM 3990 O O . GLU B 1 250 ? -10.562 5.867 1.28 1 72.81 250 GLU B O 1
ATOM 3995 N N . CYS B 1 251 ? -9.547 7.801 0.962 1 78.94 251 CYS B N 1
ATOM 3996 C CA . CYS B 1 251 ? -8.305 7.141 0.562 1 78.94 251 CYS B CA 1
ATOM 3997 C C . CYS B 1 251 ? -7.438 6.832 1.775 1 78.94 251 CYS B C 1
ATOM 3999 O O . CYS B 1 251 ? -6.383 6.207 1.647 1 78.94 251 CYS B O 1
ATOM 4001 N N . VAL B 1 252 ? -7.957 7.262 2.939 1 82.88 252 VAL B N 1
ATOM 4002 C CA . VAL B 1 252 ? -7.242 6.965 4.176 1 82.88 252 VAL B CA 1
ATOM 4003 C C . VAL B 1 252 ? -7.727 5.629 4.742 1 82.88 252 VAL B C 1
ATOM 4005 O O . VAL B 1 252 ? -8.93 5.434 4.949 1 82.88 252 VAL B O 1
ATOM 4008 N N . PHE B 1 253 ? -6.727 4.781 5.023 1 79.5 253 PHE B N 1
ATOM 4009 C CA . PHE B 1 253 ? -7.051 3.436 5.484 1 79.5 253 PHE B CA 1
ATOM 4010 C C . PHE B 1 253 ? -7.156 3.395 7.004 1 79.5 253 PHE B C 1
ATOM 4012 O O . PHE B 1 253 ? -6.473 2.605 7.66 1 79.5 253 PHE B O 1
ATOM 4019 N N . SER B 1 254 ? -8.016 4.148 7.566 1 73.94 254 SER B N 1
ATOM 4020 C CA . SER B 1 254 ? -8.289 4.227 8.992 1 73.94 254 SER B CA 1
ATOM 4021 C C . SER B 1 254 ? -9.695 4.754 9.258 1 73.94 254 SER B C 1
ATOM 4023 O O . SER B 1 254 ? -10.281 5.426 8.406 1 73.94 254 SER B O 1
ATOM 4025 N N . ALA B 1 255 ? -10.211 4.355 10.375 1 70.69 255 ALA B N 1
ATOM 4026 C CA . ALA B 1 255 ? -11.492 4.922 10.789 1 70.69 255 ALA B CA 1
ATOM 4027 C C . ALA B 1 255 ? -11.375 6.426 11.031 1 70.69 255 ALA B C 1
ATOM 4029 O O . ALA B 1 255 ? -12.328 7.172 10.812 1 70.69 255 ALA B O 1
ATOM 4030 N N . CYS B 1 256 ? -10.227 6.859 11.453 1 77.38 256 CYS B N 1
ATOM 4031 C CA . CYS B 1 256 ? -9.977 8.273 11.719 1 77.38 256 CYS B CA 1
ATOM 4032 C C . CYS B 1 256 ? -9.5 8.992 10.461 1 77.38 256 CYS B C 1
ATOM 4034 O O . CYS B 1 256 ? -8.352 9.43 10.391 1 77.38 256 CYS B O 1
ATOM 4036 N N . ARG B 1 257 ? -10.406 9.211 9.508 1 79.94 257 ARG B N 1
ATOM 4037 C CA . ARG B 1 257 ? -10.023 9.734 8.203 1 79.94 257 ARG B CA 1
ATOM 4038 C C . ARG B 1 257 ? -10.602 11.125 7.969 1 79.94 257 ARG B C 1
ATOM 4040 O O . ARG B 1 257 ? -10.617 11.617 6.84 1 79.94 257 ARG B O 1
ATOM 4047 N N . ARG B 1 258 ? -11.133 11.648 9.047 1 83 258 ARG B N 1
ATOM 4048 C CA . ARG B 1 258 ? -11.609 13.031 8.953 1 83 258 ARG B CA 1
ATOM 4049 C C . ARG B 1 258 ? -10.438 14.008 8.883 1 83 258 ARG B C 1
ATOM 4051 O O . ARG B 1 258 ? -9.492 13.914 9.664 1 83 258 ARG B O 1
ATOM 4058 N N . VAL B 1 259 ? -10.547 14.875 7.883 1 90.06 259 VAL B N 1
ATOM 4059 C CA . VAL B 1 259 ? -9.516 15.891 7.688 1 90.06 259 VAL B CA 1
ATOM 4060 C C . VAL B 1 259 ? -10.102 17.281 7.953 1 90.06 259 VAL B C 1
ATOM 4062 O O . VAL B 1 259 ? -11.164 17.609 7.441 1 90.06 259 VAL B O 1
ATOM 4065 N N . GLU B 1 260 ? -9.398 18.031 8.781 1 93.56 260 GLU B N 1
ATOM 4066 C CA . GLU B 1 260 ? -9.781 19.406 9.102 1 93.56 260 GLU B CA 1
ATOM 4067 C C . GLU B 1 260 ? -8.648 20.375 8.789 1 93.56 260 GLU B C 1
ATOM 4069 O O . GLU B 1 260 ? -7.492 20.109 9.125 1 93.56 260 GLU B O 1
ATOM 4074 N N . VAL B 1 261 ? -9.023 21.516 8.102 1 95.19 261 VAL B N 1
ATOM 4075 C CA . VAL B 1 261 ? -8.016 22.484 7.676 1 95.19 261 VAL B CA 1
ATOM 4076 C C . VAL B 1 261 ? -8.398 23.891 8.156 1 95.19 261 VAL B C 1
ATOM 4078 O O . VAL B 1 261 ? -9.555 24.297 8.016 1 95.19 261 VAL B O 1
ATOM 4081 N N . TRP B 1 262 ? -7.473 24.578 8.805 1 97.38 262 TRP B N 1
ATOM 4082 C CA . TRP B 1 262 ? -7.598 26 9.164 1 97.38 262 TRP B CA 1
ATOM 4083 C C . TRP B 1 262 ? -6.527 26.828 8.461 1 97.38 262 TRP B C 1
ATOM 4085 O O . TRP B 1 262 ? -5.371 26.406 8.367 1 97.38 262 TRP B O 1
ATOM 4095 N N . ASN B 1 263 ? -6.949 27.969 7.965 1 96.62 263 ASN B N 1
ATOM 4096 C CA . ASN B 1 263 ? -6.02 28.906 7.367 1 96.62 263 ASN B CA 1
ATOM 4097 C C . ASN B 1 263 ? -5.98 30.219 8.148 1 96.62 263 ASN B C 1
ATOM 4099 O O . ASN B 1 263 ? -7.027 30.75 8.539 1 96.62 263 ASN B O 1
ATOM 4103 N N . PHE B 1 264 ? -4.719 30.672 8.43 1 96.06 264 PHE B N 1
ATOM 4104 C CA . PHE B 1 264 ? -4.5 31.891 9.195 1 96.06 264 PHE B CA 1
ATOM 4105 C C . PHE B 1 264 ? -3.625 32.875 8.422 1 96.06 264 PHE B C 1
ATOM 4107 O O . PHE B 1 264 ? -2.539 32.5 7.961 1 96.06 264 PHE B O 1
ATOM 4114 N N . VAL B 1 265 ? -4.145 34.031 8.211 1 93.12 265 VAL B N 1
ATOM 4115 C CA . VAL B 1 265 ? -3.369 35.125 7.602 1 93.12 265 VAL B CA 1
ATOM 4116 C C . VAL B 1 265 ? -3.295 36.312 8.555 1 93.12 265 VAL B C 1
ATOM 4118 O O . VAL B 1 265 ? -4.297 36.688 9.172 1 93.12 265 VAL B O 1
ATOM 4121 N N . PHE B 1 266 ? -2.074 36.625 8.852 1 83.06 266 PHE B N 1
ATOM 4122 C CA . PHE B 1 266 ? -1.907 37.812 9.711 1 83.06 266 PHE B CA 1
ATOM 4123 C C . PHE B 1 266 ? -2.326 39.062 8.977 1 83.06 266 PHE B C 1
ATOM 4125 O O . PHE B 1 266 ? -1.878 39.312 7.855 1 83.06 266 PHE B O 1
ATOM 4132 N N . MET B 1 267 ? -3.475 39.656 9.297 1 67.81 267 MET B N 1
ATOM 4133 C CA . MET B 1 267 ? -3.879 40.938 8.742 1 67.81 267 MET B CA 1
ATOM 4134 C C . MET B 1 267 ? -3.342 42.094 9.586 1 67.81 267 MET B C 1
ATOM 4136 O O . MET B 1 267 ? -3.559 42.125 10.797 1 67.81 267 MET B O 1
ATOM 4140 N N . CYS B 1 268 ? -2.297 42.75 9.188 1 55.5 268 CYS B N 1
ATOM 4141 C CA . CYS B 1 268 ? -1.836 43.969 9.859 1 55.5 268 CYS B CA 1
ATOM 4142 C C . CYS B 1 268 ? -2.971 44.969 10.023 1 55.5 268 CYS B C 1
ATOM 4144 O O . CYS B 1 268 ? -3.625 45.344 9.039 1 55.5 268 CYS B O 1
ATOM 4146 N N . THR B 1 269 ? -3.627 45.031 11.125 1 49.28 269 THR B N 1
ATOM 4147 C CA . THR B 1 269 ? -4.621 46.094 11.367 1 49.28 269 THR B CA 1
ATOM 4148 C C . THR B 1 269 ? -4.066 47.438 10.992 1 49.28 269 THR B C 1
ATOM 4150 O O . THR B 1 269 ? -4.824 48.406 10.828 1 49.28 269 THR B O 1
ATOM 4153 N N . LEU B 1 270 ? -2.904 47.688 11.227 1 46.91 270 LEU B N 1
ATOM 4154 C CA . LEU B 1 270 ? -2.484 49.031 10.836 1 46.91 270 LEU B CA 1
ATOM 4155 C C . LEU B 1 270 ? -2.619 49.219 9.336 1 46.91 270 LEU B C 1
ATOM 4157 O O . LEU B 1 270 ? -2.74 50.375 8.859 1 46.91 270 LEU B O 1
ATOM 4161 N N . CYS B 1 271 ? -2.352 48.312 8.555 1 40.72 271 CYS B N 1
ATOM 4162 C CA . CYS B 1 271 ? -2.459 48.5 7.113 1 40.72 271 CYS B CA 1
ATOM 4163 C C . CYS B 1 271 ? -3.875 48.219 6.629 1 40.72 271 CYS B C 1
ATOM 4165 O O . CYS B 1 271 ? -4.16 48.312 5.434 1 40.72 271 CYS B O 1
ATOM 4167 N N . SER B 1 272 ? -4.688 47.5 7.324 1 35.91 272 SER B N 1
ATOM 4168 C CA . SER B 1 272 ? -6.055 47.5 6.816 1 35.91 272 SER B CA 1
ATOM 4169 C C . SER B 1 272 ? -6.797 48.781 7.195 1 35.91 272 SER B C 1
ATOM 4171 O O . SER B 1 272 ? -6.629 49.281 8.305 1 35.91 272 SER B O 1
#

Secondary structure (DSSP, 8-state):
----HHHHHH-STTSS--THHHHSSS---HHHHHHHHHHHTT---HHHHHTT-B-TTS-B--TTSSS--HHHHHHHH-TTHHHHHHTT---SHHHHHHHHHHHHHHHHHSSS-S-GGGS-EEEEEET-TTTTHHHHHHHHHH--EEEEE-TT--GGG-EESGGG-TTEEEE-S-HHHHHHHHGGG-----SEEEEEEES------GGGSHHHHHHHTTT-EEEEEEE---TTS-HHHHH-S--SEEEE-TTSSSS--EEEEEEE----TTT-/----HHHHHH-SSSSS--THHHHSSS---HHHHHHHHHHHTT---HHHHHTT-B-TTS-B--TTSSS--HHHHHHHH-TTHHHHHHTT---SHHHHHHHHHHHHHHHHHSSS-S-GGGS-EEEEEET-TTTTHHHHHHHHHH--EEEEE-TT--GGG-EESGGG-TTEEEE-S-HHHHHHHHGGG-----SEEEEEEES------GGGSHHHHHHHTTT-EEEEEEE---TTS-HHHHH-S--SEEEE-TTSSSS--EEEEEEE----TTT-

Radius of gyration: 26.82 Å; Cα contacts (8 Å, |Δi|>4): 1136; chains: 2; bounding box: 42×98×77 Å

Foldseek 3Di:
DPQDPVCVVVPPPPDVPPPVCPPPPNNCPPQSVQQVVCVVVVWDGVVSVVVCQAFVLRFGADRVDPFRQRQVVVLVPDPCNVVLVVVVLDDDSQLRLLLCSQLSNCVPVNDCDPPVVVWQEEEEEAQCALGNSSQLCCCRPRVHQYEYEELNHHPQQAAACRPNRHNYHYDNHHLLVVLVPPPPVHQQETQEYEYEAEQHQHAQADCNPPVNVCVSNVVHKYKYKHQHDDPVRDRCVRNVHAAPDWGFHRNRPDPSRIMGMHIDHDDPVVVD/DPQDVVLVVVPPAPPPPDPVCPPPPNNCPPQNVQQVVCVVVVWDGVVSVVVCQAFVLRFGADRVDPARQRQVVVLVPDPCNVVLVVVVLDDDSQLRLLLCSQLSCCVPVNDCDPPVVVWQEEEEEAQCALGNSSQLCCCRPRVHQYEYEELNHHPQQAAACRPNRHNYHYDNDHLLVVLVPPPPVHQQETQEYEYEAEQHQHAQADCNPPVNVCVSNVVHKYKYKHQHDDPVRDRCVRNVHAAPDWGFHRNRPDPSRIMGMHIDHDDPVVVD

Nearest PDB structures (foldseek):
  4ems-assembly1_B  TM=4.284E-01  e=9.069E-05  Linum nodiflorum
  4e70-assembly1_B  TM=4.121E-01  e=1.433E-04  Linum nodiflorum
  5m58-assembly1_B  TM=5.916E-01  e=6.753E-03  Streptomyces rishiriensis
  2h00-assembly1_A  TM=4.831E-01  e=2.889E-03  Homo sapiens
  5mgz-assembly1_B  TM=5.062E-01  e=1.685E-02  Streptomyces niveus

Solvent-accessible surface area (backbone atoms only — not comparable to full-atom values): 28160 Å² total; per-residue (Å²): 130,91,65,38,70,53,23,59,65,56,52,53,72,75,78,65,63,70,62,80,47,67,76,59,67,83,61,62,28,72,57,35,45,48,31,52,46,15,51,73,58,71,36,66,26,63,69,64,25,46,61,76,19,48,31,78,56,63,45,57,42,49,56,51,19,59,25,19,52,43,49,55,26,50,46,46,64,38,86,60,34,44,61,52,48,64,65,61,53,57,63,35,58,39,57,47,14,48,34,45,50,48,54,40,38,41,59,73,72,33,76,54,53,93,58,42,87,79,43,48,43,36,32,41,22,41,30,36,42,50,47,48,40,45,32,53,50,42,20,72,75,66,64,29,39,22,34,24,26,12,62,63,31,39,74,76,45,45,39,76,31,35,92,70,39,66,47,34,30,26,39,64,29,50,66,54,57,48,61,68,59,60,53,74,86,47,58,64,78,35,55,23,36,36,36,39,26,60,56,21,73,67,72,38,47,76,78,38,12,65,69,46,47,30,58,53,29,66,46,24,40,30,21,39,28,37,26,46,69,46,87,87,36,41,66,49,71,47,69,68,50,81,58,77,43,74,43,61,30,63,44,25,45,37,62,57,25,44,40,35,30,38,77,46,70,73,71,58,66,84,79,97,130,89,67,37,70,5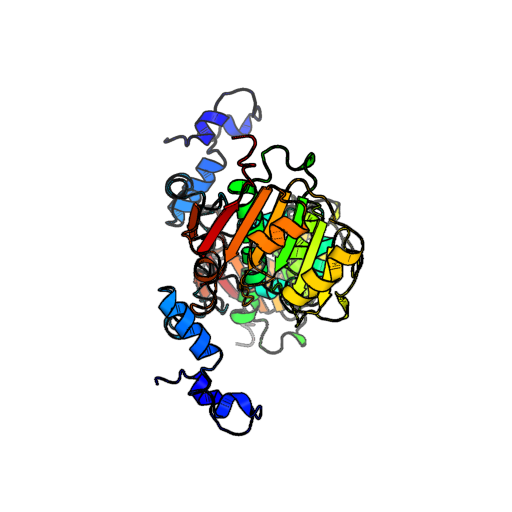4,26,58,65,55,53,53,70,75,80,65,62,71,63,79,46,67,74,64,65,80,62,60,28,70,58,36,44,48,30,51,47,16,50,74,59,72,35,65,27,62,70,64,24,47,62,74,17,49,32,79,58,63,44,56,40,48,58,50,19,57,27,19,52,41,48,57,27,51,47,47,64,38,87,58,34,44,62,52,48,65,64,61,53,58,63,35,57,38,58,47,16,48,34,45,50,48,55,39,39,40,58,71,71,33,74,54,53,92,57,42,87,78,42,48,42,35,31,40,21,39,31,36,42,49,48,48,38,46,31,53,48,42,20,72,74,68,64,29,39,23,34,24,26,12,65,62,32,40,74,78,44,45,38,74,31,35,92,68,39,65,48,32,30,26,41,64,29,49,66,54,56,47,61,68,57,60,51,74,87,45,58,63,76,33,56,23,36,36,38,40,26,61,54,20,73,66,73,37,48,76,78,38,13,66,70,46,47,29,58,53,28,67,45,23,39,30,22,38,31,36,25,46,68,46,86,89,33,42,65,48,72,48,69,69,50,80,59,78,41,74,43,61,31,63,43,23,45,38,61,57,26,44,39,36,31,37,77,46,70,71,72,58,66,84,79,96

Organism: Thalassiosira oceanica (NCBI:txid159749)

Sequence (544 aa):
MNTCDSCKQTLPQNLFPKKKFAQAGAPICRQCKRNRTAERCKQPTKEQLKQGRHSASGARMRPNNHGYVTYIDHLFSLECFPDIVALRAFGSAKDVSESFAAIQAACVHGLIGKDAAKNKVKCLCIGDGSTPRTAVLACFLKKWECVSIDPALKEEWVGVNPKGVRGLTGYSGTLEEYLSTENKDGVSGCDVLVLLCVHSHARLTGDASVPSIMARFGNARTTLVSLPCCPRFRSQKDVGRKPDVCYEDECVFSACRRVEVWNFVFMCTLCSMNTCDSCKQTLPQNLFPKKKFAQAGAPICRQCKRNRTAERCKQPTKEQLKQGRHSASGARMRPNNHGYVTYIDHLFSLECFPDIVALRAFGSAKDVSESFAAIQAACVHGLIGKDAAKNKVKCLCIGDGSTPRTAVLACFLKKWECVSIDPALKEEWVGVNPKGVRGLTGYSGTLEEYLSTENKDGVSGCDVLVLLCVHSHARLTGDASVPSIMARFGNARTTLVSLPCCPRFRSQKDVGRKPDVCYEDECVFSACRRVEVWNFVFMCTLCS

pLDDT: mean 78.14, std 20.87, range [30.48, 98.56]